Protein AF-0000000087532439 (afdb_homodimer)

Solvent-accessible surface area (backbone atoms only — not comparable to full-atom values): 29862 Å² total; per-residue (Å²): 130,84,76,69,74,79,72,76,81,59,60,59,64,48,52,44,52,40,49,50,72,71,39,23,33,38,29,23,36,77,86,35,31,29,69,43,55,29,62,53,32,22,51,73,34,64,43,52,42,80,73,46,54,66,38,49,54,57,74,34,36,48,70,70,52,57,70,33,70,66,43,53,51,50,53,51,39,32,58,71,54,40,64,46,75,50,78,44,70,35,36,28,73,84,66,45,80,39,34,30,46,35,37,38,36,39,26,57,47,97,83,70,43,54,62,28,34,41,34,41,43,43,85,40,36,67,58,52,50,50,37,45,50,49,20,50,51,41,34,51,49,18,53,50,38,38,51,36,23,52,51,31,41,54,34,46,50,52,39,50,54,42,48,52,51,36,45,52,41,45,53,52,39,50,54,50,50,53,52,42,49,52,38,42,51,50,40,52,55,44,46,52,51,42,40,51,42,23,52,51,39,27,51,51,17,50,51,40,31,53,54,14,58,73,51,48,85,84,13,52,74,45,31,53,52,19,50,50,41,27,51,44,20,52,50,40,41,54,46,41,53,52,39,52,54,40,40,53,48,44,51,54,50,52,52,51,40,50,52,42,45,52,50,36,43,52,42,48,55,52,35,50,53,37,48,54,52,34,44,51,32,31,52,51,40,38,52,50,20,54,51,35,41,54,50,20,56,49,44,64,60,66,115,131,85,76,70,75,80,73,76,82,59,60,59,64,48,53,43,52,41,48,49,73,72,41,22,32,38,29,24,36,77,86,34,31,28,68,42,55,29,62,52,31,22,50,76,35,64,43,53,43,79,75,46,54,66,38,48,53,57,73,34,35,49,70,69,51,57,70,32,71,66,42,54,51,49,53,50,39,34,58,72,56,42,63,46,73,49,79,44,68,35,37,29,73,87,66,45,81,40,36,29,45,34,39,38,36,40,28,58,46,95,86,69,43,55,61,29,32,41,34,41,44,42,84,39,37,66,57,51,50,52,36,47,49,49,21,50,49,42,34,50,49,18,52,50,39,37,51,35,24,52,52,32,42,53,36,48,51,53,37,52,54,42,47,52,52,37,46,50,42,43,52,51,38,49,54,50,50,53,51,43,49,51,39,42,50,51,40,53,55,44,47,51,51,41,40,51,43,24,50,52,39,27,52,51,17,51,52,41,30,51,54,14,58,74,49,47,83,83,12,49,74,47,30,54,52,18,51,51,41,27,52,44,21,52,51,40,40,55,47,43,52,51,40,52,53,40,41,52,48,42,51,53,50,51,53,52,40,49,53,40,45,51,52,36,44,52,41,48,55,53,35,51,54,39,45,53,52,33,45,50,33,30,50,51,40,36,52,49,19,53,52,35,42,55,50,20,56,50,45,64,60,66,116

InterPro domains:
  IPR000014 PAS domain [TIGR00229] (18-129)
  IPR000014 PAS domain [cd00130] (32-124)
  IPR000700 PAS-associated, C-terminal [PS50113] (82-136)
  IPR004089 Methyl-accepting chemotaxis protein (MCP) signalling domain [PF00015] (156-296)
  IPR004089 Methyl-accepting chemotaxis protein (MCP) signalling domain [PS50111] (109-303)
  IPR004089 Methyl-accepting chemotaxis protein (MCP) signalling domain [SM00283] (102-303)
  IPR013656 PAS fold 4 [PF08448] (27-128)
  IPR035965 PAS domain superfamily [SSF55785] (23-127)

Radius of gyration: 52.44 Å; Cα contacts (8 Å, |Δi|>4): 930; chains: 2; bounding box: 52×161×95 Å

Secondary structure (DSSP, 8-state):
--------SS-HHHHHHHHHHHSEEEEE-TTSBEEEE-HHHHHHHT--HHHHTT-BGGGGS-HHHHTSHHHHHHHHHHHTT--EEEEEEEE-TT--EEEEEEEEEEEE-TTS-EEEEEEEEEE-HHHHHHHHHHHHHHHHHHHHHHHHHHHHHHHHHHHHHHHHHHHHHHHHHHHHHHHHHHHHHHHHHHHHHHHHHHHHHHHHHHHHHHHHHHTGGGGHHHHHHHHHHHHHHHHHHHHHHHHHHHHHHHHHHHHHHHHHHHHHHHHHHHHHHHHHHHHHHHHHHHHHHHHHHHHHHHHHHH-/--------SS-HHHHHHHHHHHSEEEEE-TTSBEEEE-HHHHHHHT--HHHHTT-BGGGGS-HHHHTSHHHHHHHHHHHTT--EEEEEEEE-TT--EEEEEEEEEEEE-TTS-EEEEEEEEEE-HHHHHHHHHHHHHHHHHHHHHHHHHHHHHHHHHHHHHHHHHHHHHHHHHHHHHHHHHHHHHHHHHHHHHHHHHHHHHHHHHHHHHHHHHHTGGGGHHHHHHHHHHHHHHHHHHHHHHHHHHHHHHHHHHHHHHHHHHHHHHHHHHHHHHHHHHHHHHHHHHHHHHHHHHHHHHHHHHH-

Organism: NCBI:txid342944

pLDDT: mean 91.06, std 9.0, range [31.67, 97.94]

Nearest PDB structures (foldseek):
  8c5v-assembly1_I  TM=9.038E-01  e=6.121E-06  Escherichia coli
  9bkv-assembly1_B  TM=6.893E-01  e=5.856E-07  Escherichia coli
  7a0g-assembly1_FFF  TM=3.862E-01  e=3.261E-03  Serratia marcescens
  5ew5-assembly4_D  TM=3.280E-01  e=3.458E-03  Escherichia coli
  8i4v-assembly1_A  TM=3.393E-01  e=1.662E-01  Saccharomyces cerevisiae S288C

Foldseek 3Di:
DPPDPPDDPDDPVVVVVVCLVPFFKWKFFLQQFTQFGGPVVCVVLPHDRVVRHGDGNLQFADPDCSPDPVVVVVSVCVQVFDKDWDWDWTAHPVRDIWIKGKIWGFDADPVRGGGMIMMTIDTCRVVLVVLLVVLVVLLVVLVVLLVVLVVLLVVLVVLLVVLVVLLVVLVVVLVVLVVQLVVLVVLLVVLVVQLVVLVVQLVVLVVQLVVLVVVPPVSPVSNVVSVVSNVVSVVSNVVSVVVNVVSVVSNVVSVVVSVVSVVVSVVSVVVNVVSVVSNVVSVVSNVVSVVSNVVSVVSNVPD/DPPDDPDDPDDPVVVVVVCLVPFFKWKFFLQQFTQFGGPVVCVVLPHDRVVRHGDGNCQFDDPVCSPDPVVVVVSVCVQVFDKDWDWDWTAHPVRDIWIKGKIWGFDADPVRGGGMIMMTIDTCRVVLVVLLVVLVVLLVVLVVLLVVLVVLLVVLVVLLVVLVVLLVVLVVVLVVLVVLLVVLVVLLVVLVVQLVVLVVQLVVLVVQLVVLVVVPPVSPVSNVVSVVSNVVSVVSNVVSVVVNVVSVVSNVVSVVVSVVSVVVSVVSVVVNVVSVVSNVVSVVSNVVSVVSNVVSVVSNVPD

Structure (mmCIF, N/CA/C/O backbone):
data_AF-0000000087532439-model_v1
#
loop_
_entity.id
_entity.type
_entity.pdbx_description
1 polymer 'Methyl-accepting chemotaxis sensory transducer with Pas/Pac sensor'
#
loop_
_atom_site.group_PDB
_atom_site.id
_atom_site.type_symbol
_atom_site.label_atom_id
_atom_site.label_alt_id
_atom_site.label_comp_id
_atom_site.label_asym_id
_atom_site.label_entity_id
_atom_site.label_seq_id
_atom_site.pdbx_PDB_ins_code
_atom_site.Cartn_x
_atom_site.Cartn_y
_atom_site.Cartn_z
_atom_site.occupancy
_atom_site.B_iso_or_equiv
_atom_site.auth_seq_id
_atom_site.auth_comp_id
_atom_site.auth_asym_id
_atom_site.auth_atom_id
_atom_site.pdbx_PDB_model_num
ATOM 1 N N . MET A 1 1 ? -15.031 59.031 1.503 1 32.97 1 MET A N 1
ATOM 2 C CA . MET A 1 1 ? -15.609 59.438 2.787 1 32.97 1 MET A CA 1
ATOM 3 C C . MET A 1 1 ? -14.602 59.25 3.914 1 32.97 1 MET A C 1
ATOM 5 O O . MET A 1 1 ? -13.82 58.281 3.91 1 32.97 1 MET A O 1
ATOM 9 N N . GLN A 1 2 ? -14.188 60.219 4.562 1 31.67 2 GLN A N 1
ATOM 10 C CA . GLN A 1 2 ? -13.125 60.375 5.547 1 31.67 2 GLN A CA 1
ATOM 11 C C . GLN A 1 2 ? -13.375 59.531 6.777 1 31.67 2 GLN A C 1
ATOM 13 O O . GLN A 1 2 ? -14.375 59.688 7.477 1 31.67 2 GLN A O 1
ATOM 18 N N . TYR A 1 3 ? -13.086 58.25 6.645 1 35.94 3 TYR A N 1
ATOM 19 C CA . TYR A 1 3 ? -13.227 57.219 7.652 1 35.94 3 TYR A CA 1
ATOM 20 C C . TYR A 1 3 ? -12.727 57.688 9.008 1 35.94 3 TYR A C 1
ATOM 22 O O . TYR A 1 3 ? -11.562 58.062 9.141 1 35.94 3 TYR A O 1
ATOM 30 N N . THR A 1 4 ? -13.547 58.312 9.711 1 39.03 4 THR A N 1
ATOM 31 C CA . THR A 1 4 ? -13.156 58.781 11.039 1 39.03 4 THR A CA 1
ATOM 32 C C . THR A 1 4 ? -12.789 57.594 11.93 1 39.03 4 THR A C 1
ATOM 34 O O . THR A 1 4 ? -13.617 56.688 12.148 1 39.03 4 THR A O 1
ATOM 37 N N . PRO A 1 5 ? -11.547 57.312 12.172 1 50.44 5 PRO A N 1
ATOM 38 C CA . PRO A 1 5 ? -11.086 56.25 13.062 1 50.44 5 PRO A CA 1
ATOM 39 C C . PRO A 1 5 ? -11.859 56.188 14.375 1 50.44 5 PRO A C 1
ATOM 41 O O . PRO A 1 5 ? -12.18 57.25 14.945 1 50.44 5 PRO A O 1
ATOM 44 N N . GLN A 1 6 ? -12.758 55.281 14.547 1 57.22 6 GLN A N 1
ATOM 45 C CA . GLN A 1 6 ? -13.523 55.156 15.781 1 57.22 6 GLN A CA 1
ATOM 46 C C . GLN A 1 6 ? -12.625 55.312 17.016 1 57.22 6 GLN A C 1
ATOM 48 O O . GLN A 1 6 ? -11.5 54.812 17.031 1 57.22 6 GLN A O 1
ATOM 53 N N . VAL A 1 7 ? -12.852 56.344 17.781 1 63.94 7 VAL A N 1
ATOM 54 C CA . VAL A 1 7 ? -12.117 56.75 18.984 1 63.94 7 VAL A CA 1
ATOM 55 C C . VAL A 1 7 ? -12.289 55.688 20.062 1 63.94 7 VAL A C 1
ATOM 57 O O . VAL A 1 7 ? -13.383 55.156 20.266 1 63.94 7 VAL A O 1
ATOM 60 N N . GLN A 1 8 ? -11.18 55.125 20.578 1 67.25 8 GLN A N 1
ATOM 61 C CA . GLN A 1 8 ? -11.156 54.219 21.734 1 67.25 8 GLN A CA 1
ATOM 62 C C . GLN A 1 8 ? -12.07 54.719 22.844 1 67.25 8 GLN A C 1
ATOM 64 O O . GLN A 1 8 ? -12.023 55.875 23.219 1 67.25 8 GLN A O 1
ATOM 69 N N . ILE A 1 9 ? -13.094 53.875 23.188 1 69.94 9 ILE A N 1
ATOM 70 C CA . ILE A 1 9 ? -14.047 54.219 24.234 1 69.94 9 ILE A CA 1
ATOM 71 C C . ILE A 1 9 ? -13.383 54.062 25.609 1 69.94 9 ILE A C 1
ATOM 73 O O . ILE A 1 9 ? -13.562 54.938 26.484 1 69.94 9 ILE A O 1
ATOM 77 N N . LEU A 1 10 ? -12.508 53.094 25.719 1 79.31 10 LEU A N 1
ATOM 78 C CA . LEU A 1 10 ? -11.812 52.844 26.969 1 79.31 10 LEU A CA 1
ATOM 79 C C . LEU A 1 10 ? -10.547 53.688 27.062 1 79.31 10 LEU A C 1
ATOM 81 O O . LEU A 1 10 ? -10.039 54.188 26.047 1 79.31 10 LEU A O 1
ATOM 85 N N . GLU A 1 11 ? -10.133 53.844 28.312 1 81.75 11 GLU A N 1
ATOM 86 C CA . GLU A 1 11 ? -8.844 54.5 28.5 1 81.75 11 GLU A CA 1
ATOM 87 C C . GLU A 1 11 ? -7.723 53.75 27.797 1 81.75 11 GLU A C 1
ATOM 89 O O . GLU A 1 11 ? -7.555 52.531 28 1 81.75 11 GLU A O 1
ATOM 94 N N . ASP A 1 12 ? -7.004 54.438 26.953 1 81.81 12 ASP A N 1
ATOM 95 C CA . ASP A 1 12 ? -5.949 53.844 26.141 1 81.81 12 ASP A CA 1
ATOM 96 C C . ASP A 1 12 ? -4.98 53.031 27 1 81.81 12 ASP A C 1
ATOM 98 O O . ASP A 1 12 ? -4.574 51.938 26.625 1 81.81 12 ASP A O 1
ATOM 102 N N . GLN A 1 13 ? -4.719 53.594 28.156 1 81.25 13 GLN A N 1
ATOM 103 C CA . GLN A 1 13 ? -3.748 52.938 29.031 1 81.25 13 GLN A CA 1
ATOM 104 C C . GLN A 1 13 ? -4.27 51.594 29.531 1 81.25 13 GLN A C 1
ATOM 106 O O . GLN A 1 13 ? -3.514 50.625 29.641 1 81.25 13 GLN A O 1
ATOM 111 N N . ALA A 1 14 ? -5.531 51.531 29.828 1 82.12 14 ALA A N 1
ATOM 112 C CA . ALA A 1 14 ? -6.121 50.312 30.328 1 82.12 14 ALA A CA 1
ATOM 113 C C . ALA A 1 14 ? -6.125 49.219 29.25 1 82.12 14 ALA A C 1
ATOM 115 O O . ALA A 1 14 ? -5.801 48.062 29.531 1 82.12 14 ALA A O 1
ATOM 116 N N . VAL A 1 15 ? -6.395 49.594 28.062 1 84.62 15 VAL A N 1
ATOM 117 C CA . VAL A 1 15 ? -6.43 48.656 26.953 1 84.62 15 VAL A CA 1
ATOM 118 C C . VAL A 1 15 ? -5.016 48.156 26.641 1 84.62 15 VAL A C 1
ATOM 120 O O . VAL A 1 15 ? -4.793 46.938 26.5 1 84.62 15 VAL A O 1
ATOM 123 N N . LEU A 1 16 ? -4.16 49.031 26.547 1 85.38 16 LEU A N 1
ATOM 124 C CA . LEU A 1 16 ? -2.779 48.688 26.234 1 85.38 16 LEU A CA 1
ATOM 125 C C . LEU A 1 16 ? -2.203 47.75 27.281 1 85.38 16 LEU A C 1
ATOM 127 O O . LEU A 1 16 ? -1.542 46.75 26.953 1 85.38 16 LEU A O 1
ATOM 131 N N . ARG A 1 17 ? -2.473 48.031 28.562 1 84.12 17 ARG A N 1
ATOM 132 C CA . ARG A 1 17 ? -1.992 47.188 29.641 1 84.12 17 ARG A CA 1
ATOM 133 C C . ARG A 1 17 ? -2.531 45.75 29.5 1 84.12 17 ARG A C 1
ATOM 135 O O . ARG A 1 17 ? -1.811 44.781 29.75 1 84.12 17 ARG A O 1
ATOM 142 N N . THR A 1 18 ? -3.705 45.719 29.125 1 84 18 THR A N 1
ATOM 143 C CA . THR A 1 18 ? -4.336 44.406 28.922 1 84 18 THR A CA 1
ATOM 144 C C . THR A 1 18 ? -3.645 43.656 27.797 1 84 18 THR A C 1
ATOM 146 O O . THR A 1 18 ? -3.32 42.469 27.953 1 84 18 THR A O 1
ATOM 149 N N . LEU A 1 19 ? -3.41 44.281 26.734 1 83.88 19 LEU A N 1
ATOM 150 C CA . LEU A 1 19 ? -2.725 43.656 25.594 1 83.88 19 LEU A CA 1
ATOM 151 C C . LEU A 1 19 ? -1.315 43.25 25.984 1 83.88 19 LEU A C 1
ATOM 153 O O . LEU A 1 19 ? -0.879 42.125 25.641 1 83.88 19 LEU A O 1
ATOM 157 N N . GLU A 1 20 ? -0.678 44.094 26.75 1 84.5 20 GLU A N 1
ATOM 158 C CA . GLU A 1 20 ? 0.691 43.812 27.172 1 84.5 20 GLU A CA 1
ATOM 159 C C . GLU A 1 20 ? 0.751 42.625 28.109 1 84.5 20 GLU A C 1
ATOM 161 O O . GLU A 1 20 ? 1.766 41.906 28.156 1 84.5 20 GLU A O 1
ATOM 166 N N . HIS A 1 21 ? -0.285 42.344 28.797 1 81.06 21 HIS A N 1
ATOM 167 C CA . HIS A 1 21 ? -0.329 41.25 29.734 1 81.06 21 HIS A CA 1
ATOM 168 C C . HIS A 1 21 ? -0.589 39.906 29 1 81.06 21 HIS A C 1
ATOM 170 O O . HIS A 1 21 ? -0.178 38.844 29.469 1 81.06 21 HIS A O 1
ATOM 176 N N . SER A 1 22 ? -1.178 40.062 27.875 1 81.06 22 SER A N 1
ATOM 177 C CA . SER A 1 22 ? -1.66 38.844 27.266 1 81.06 22 SER A CA 1
ATOM 178 C C . SER A 1 22 ? -0.808 38.438 26.062 1 81.06 22 SER A C 1
ATOM 180 O O . SER A 1 22 ? -0.668 37.25 25.75 1 81.06 22 SER A O 1
ATOM 182 N N . LEU A 1 23 ? -0.275 39.438 25.391 1 84 23 LEU A N 1
ATOM 183 C CA . LEU A 1 23 ? 0.486 39.188 24.172 1 84 23 LEU A CA 1
ATOM 184 C C . LEU A 1 23 ? 1.984 39.219 24.438 1 84 23 LEU A C 1
ATOM 186 O O . LEU A 1 23 ? 2.434 39.844 25.391 1 84 23 LEU A O 1
ATOM 190 N N . ALA A 1 24 ? 2.713 38.469 23.719 1 90.94 24 ALA A N 1
ATOM 191 C CA . ALA A 1 24 ? 4.164 38.625 23.734 1 90.94 24 ALA A CA 1
ATOM 192 C C . ALA A 1 24 ? 4.598 39.812 22.875 1 90.94 24 ALA A C 1
ATOM 194 O O . ALA A 1 24 ? 4.449 39.781 21.641 1 90.94 24 ALA A O 1
ATOM 195 N N . MET A 1 25 ? 5.121 40.781 23.531 1 93.75 25 MET A N 1
ATOM 196 C CA . MET A 1 25 ? 5.418 42.031 22.828 1 93.75 25 MET A CA 1
ATOM 197 C C . MET A 1 25 ? 6.824 42.531 23.141 1 93.75 25 MET A C 1
ATOM 199 O O . MET A 1 25 ? 7.285 42.375 24.281 1 93.75 25 MET A O 1
ATOM 203 N N . VAL A 1 26 ? 7.465 43.125 22.203 1 95.62 26 VAL A N 1
ATOM 204 C CA . VAL A 1 26 ? 8.758 43.781 22.359 1 95.62 26 VAL A CA 1
ATOM 205 C C . VAL A 1 26 ? 8.82 45.031 21.469 1 95.62 26 VAL A C 1
ATOM 207 O O . VAL A 1 26 ? 8.203 45.062 20.406 1 95.62 26 VAL A O 1
ATOM 210 N N . GLU A 1 27 ? 9.438 46.062 21.953 1 96 27 GLU A N 1
ATOM 211 C CA . GLU A 1 27 ? 9.594 47.312 21.188 1 96 27 GLU A CA 1
ATOM 212 C C . GLU A 1 27 ? 11.062 47.594 20.906 1 96 27 GLU A C 1
ATOM 214 O O . GLU A 1 27 ? 11.914 47.469 21.797 1 96 27 GLU A O 1
ATOM 219 N N . PHE A 1 28 ? 11.328 47.938 19.688 1 96.56 28 PHE A N 1
ATOM 220 C CA . PHE A 1 28 ? 12.672 48.312 19.25 1 96.56 28 PHE A CA 1
ATOM 221 C C . PHE A 1 28 ? 12.727 49.781 18.828 1 96.56 28 PHE A C 1
ATOM 223 O O . PHE A 1 28 ? 11.758 50.312 18.297 1 96.56 28 PHE A O 1
ATOM 230 N N . ASN A 1 29 ? 13.914 50.344 19.078 1 95.56 29 ASN A N 1
ATOM 231 C CA . ASN A 1 29 ? 14.133 51.625 18.375 1 95.56 29 ASN A CA 1
ATOM 232 C C . ASN A 1 29 ? 14.508 51.375 16.922 1 95.56 29 ASN A C 1
ATOM 234 O O . ASN A 1 29 ? 14.656 50.25 16.484 1 95.56 29 ASN A O 1
ATOM 238 N N . PRO A 1 30 ? 14.562 52.469 16.125 1 94.94 30 PRO A N 1
ATOM 239 C CA . PRO A 1 30 ? 14.781 52.281 14.688 1 94.94 30 PRO A CA 1
ATOM 240 C C . PRO A 1 30 ? 16.125 51.625 14.375 1 94.94 30 PRO A C 1
ATOM 242 O O . PRO A 1 30 ? 16.344 51.156 13.258 1 94.94 30 PRO A O 1
ATOM 245 N N . LEU A 1 31 ? 17.031 51.562 15.297 1 94.5 31 LEU A N 1
ATOM 246 C CA . LEU A 1 31 ? 18.328 50.969 15.094 1 94.5 31 LEU A CA 1
ATOM 247 C C . LEU A 1 31 ? 18.312 49.5 15.508 1 94.5 31 LEU A C 1
ATOM 249 O O . LEU A 1 31 ? 19.312 48.781 15.352 1 94.5 31 LEU A O 1
ATOM 253 N N . GLY A 1 32 ? 17.25 49 16.031 1 96.06 32 GLY A N 1
ATOM 254 C CA . GLY A 1 32 ? 17.094 47.594 16.344 1 96.06 32 GLY A CA 1
ATOM 255 C C . GLY A 1 32 ? 17.422 47.25 17.781 1 96.06 32 GLY A C 1
ATOM 256 O O . GLY A 1 32 ? 17.609 46.094 18.125 1 96.06 32 GLY A O 1
ATOM 257 N N . GLU A 1 33 ? 17.5 48.281 18.594 1 97 33 GLU A N 1
ATOM 258 C CA . GLU A 1 33 ? 17.781 48.094 20.016 1 97 33 GLU A CA 1
ATOM 259 C C . GLU A 1 33 ? 16.484 47.938 20.812 1 97 33 GLU A C 1
ATOM 261 O O . GLU A 1 33 ? 15.523 48.688 20.609 1 97 33 GLU A O 1
ATOM 266 N N . VAL A 1 34 ? 16.484 47 21.75 1 97.44 34 VAL A N 1
ATOM 267 C CA . VAL A 1 34 ? 15.297 46.781 22.578 1 97.44 34 VAL A CA 1
ATOM 268 C C . VAL A 1 34 ? 15.109 47.938 23.547 1 97.44 34 VAL A C 1
ATOM 270 O O . VAL A 1 34 ? 15.984 48.219 24.359 1 97.44 34 VAL A O 1
ATOM 273 N N . ILE A 1 35 ? 13.891 48.531 23.438 1 96.38 35 ILE A N 1
ATOM 274 C CA . ILE A 1 35 ? 13.625 49.688 24.328 1 96.38 35 ILE A CA 1
ATOM 275 C C . ILE A 1 35 ? 12.555 49.312 25.344 1 96.38 35 ILE A C 1
ATOM 277 O O . ILE A 1 35 ? 12.406 49.969 26.375 1 96.38 35 ILE A O 1
ATOM 281 N N . TRP A 1 36 ? 11.781 48.281 25.062 1 94.94 36 TRP A N 1
ATOM 282 C CA . TRP A 1 36 ? 10.75 47.75 25.953 1 94.94 36 TRP A CA 1
ATOM 283 C C . TRP A 1 36 ? 10.406 46.312 25.594 1 94.94 36 TRP A C 1
ATOM 285 O O . TRP A 1 36 ? 10.453 45.938 24.438 1 94.94 36 TRP A O 1
ATOM 295 N N . VAL A 1 37 ? 10.141 45.562 26.625 1 95.31 37 VAL A N 1
ATOM 296 C CA . VAL A 1 37 ? 9.742 44.156 26.422 1 95.31 37 VAL A CA 1
ATOM 297 C C . VAL A 1 37 ? 8.859 43.719 27.594 1 95.31 37 VAL A C 1
ATOM 299 O O . VAL A 1 37 ? 9.086 44.094 28.734 1 95.31 37 VAL A O 1
ATOM 302 N N . ASN A 1 38 ? 7.824 43 27.25 1 92.88 38 ASN A N 1
ATOM 303 C CA . ASN A 1 38 ? 6.996 42.531 28.344 1 92.88 38 ASN A CA 1
ATOM 304 C C . ASN A 1 38 ? 7.43 41.125 28.797 1 92.88 38 ASN A C 1
ATOM 306 O O . ASN A 1 38 ? 8.312 40.531 28.188 1 92.88 38 ASN A O 1
ATOM 310 N N . GLU A 1 39 ? 6.84 40.594 29.859 1 93.06 39 GLU A N 1
ATOM 311 C CA . GLU A 1 39 ? 7.215 39.312 30.484 1 93.06 39 GLU A CA 1
ATOM 312 C C . GLU A 1 39 ? 6.969 38.156 29.531 1 93.06 39 GLU A C 1
ATOM 314 O O . GLU A 1 39 ? 7.793 37.25 29.438 1 93.06 39 GLU A O 1
ATOM 319 N N . ASN A 1 40 ? 5.914 38.219 28.797 1 92.38 40 ASN A N 1
ATOM 320 C CA . ASN A 1 40 ? 5.547 37.125 27.906 1 92.38 40 ASN A CA 1
ATOM 321 C C . ASN A 1 40 ? 6.617 36.875 26.859 1 92.38 40 ASN A C 1
ATOM 323 O O . ASN A 1 40 ? 7.02 35.719 26.625 1 92.38 40 ASN A O 1
ATOM 327 N N . PHE A 1 41 ? 7.016 37.938 26.266 1 95.12 41 PHE A N 1
ATOM 328 C CA . PHE A 1 41 ? 8.031 37.781 25.234 1 95.12 41 PHE A CA 1
ATOM 329 C C . PHE A 1 41 ? 9.367 37.375 25.844 1 95.12 41 PHE A C 1
ATOM 331 O O . PHE A 1 41 ? 10.039 36.469 25.328 1 95.12 41 PHE A O 1
ATOM 338 N N . ALA A 1 42 ? 9.766 38.094 26.891 1 95.62 42 ALA A N 1
ATOM 339 C CA . ALA A 1 42 ? 11.031 37.781 27.562 1 95.62 42 ALA A CA 1
ATOM 340 C C . ALA A 1 42 ? 11.086 36.312 27.969 1 95.62 42 ALA A C 1
ATOM 342 O O . ALA A 1 42 ? 12.078 35.625 27.719 1 95.62 42 ALA A O 1
ATOM 343 N N . PHE A 1 43 ? 10.008 35.844 28.5 1 93.25 43 PHE A N 1
ATOM 344 C CA . PHE A 1 43 ? 9.961 34.469 28.953 1 93.25 43 PHE A CA 1
ATOM 345 C C . PHE A 1 43 ? 10.031 33.5 27.781 1 93.25 43 PHE A C 1
ATOM 347 O O . PHE A 1 43 ? 10.727 32.469 27.828 1 93.25 43 PHE A O 1
ATOM 354 N N . ALA A 1 44 ? 9.359 33.812 26.734 1 93.38 44 ALA A N 1
ATOM 355 C CA . ALA A 1 44 ? 9.414 33 25.531 1 93.38 44 ALA A CA 1
ATOM 356 C C . ALA A 1 44 ? 10.836 32.875 25 1 93.38 44 ALA A C 1
ATOM 358 O O . ALA A 1 44 ? 11.234 31.844 24.469 1 93.38 44 ALA A O 1
ATOM 359 N N . MET A 1 45 ? 11.586 33.938 25.188 1 95.62 45 MET A N 1
ATOM 360 C CA . MET A 1 45 ? 12.953 34 24.672 1 95.62 45 MET A CA 1
ATOM 361 C C . MET A 1 45 ? 13.945 33.5 25.719 1 95.62 45 MET A C 1
ATOM 363 O O . MET A 1 45 ? 15.141 33.406 25.453 1 95.62 45 MET A O 1
ATOM 367 N N . GLY A 1 46 ? 13.469 33.281 26.953 1 94.94 46 GLY A N 1
ATOM 368 C CA . GLY A 1 46 ? 14.297 32.75 28.016 1 94.94 46 GLY A CA 1
ATOM 369 C C . GLY A 1 46 ? 15.039 33.812 28.797 1 94.94 46 GLY A C 1
ATOM 370 O O . GLY A 1 46 ? 16.047 33.531 29.453 1 94.94 46 GLY A O 1
ATOM 371 N N . TYR A 1 47 ? 14.586 35 28.672 1 95.38 47 TYR A N 1
ATOM 372 C CA . TYR A 1 47 ? 15.234 36.125 29.359 1 95.38 47 TYR A CA 1
ATOM 373 C C . TYR A 1 47 ? 14.359 36.656 30.484 1 95.38 47 TYR A C 1
ATOM 375 O O . TYR A 1 47 ? 13.172 36.344 30.578 1 95.38 47 TYR A O 1
ATOM 383 N N . HIS A 1 48 ? 14.984 37.406 31.344 1 94.31 48 HIS A N 1
ATOM 384 C CA . HIS A 1 48 ? 14.25 38.375 32.156 1 94.31 48 HIS A CA 1
ATOM 385 C C . HIS A 1 48 ? 14.102 39.688 31.438 1 94.31 48 HIS A C 1
ATOM 387 O O . HIS A 1 48 ? 15.016 40.125 30.734 1 94.31 48 HIS A O 1
ATOM 393 N N . PRO A 1 49 ? 12.945 40.312 31.578 1 94.25 49 PRO A N 1
ATOM 394 C CA . PRO A 1 49 ? 12.727 41.562 30.859 1 94.25 49 PRO A CA 1
ATOM 395 C C . PRO A 1 49 ? 13.875 42.531 31.047 1 94.25 49 PRO A C 1
ATOM 397 O O . PRO A 1 49 ? 14.328 43.156 30.078 1 94.25 49 PRO A O 1
ATOM 400 N N . SER A 1 50 ? 14.453 42.656 32.219 1 93.75 50 SER A N 1
ATOM 401 C CA . SER A 1 50 ? 15.5 43.625 32.531 1 93.75 50 SER A CA 1
ATOM 402 C C . SER A 1 50 ? 16.781 43.312 31.75 1 93.75 50 SER A C 1
ATOM 404 O O . SER A 1 50 ? 17.531 44.188 31.391 1 93.75 50 SER A O 1
ATOM 406 N N . ASP A 1 51 ? 16.984 42 31.422 1 94.75 51 ASP A N 1
ATOM 407 C CA . ASP A 1 51 ? 18.188 41.594 30.719 1 94.75 51 ASP A CA 1
ATOM 408 C C . ASP A 1 51 ? 18.109 41.906 29.234 1 94.75 51 ASP A C 1
ATOM 410 O O . ASP A 1 51 ? 19.141 41.938 28.547 1 94.75 51 ASP A O 1
ATOM 414 N N . MET A 1 52 ? 16.938 42.125 28.766 1 95.94 52 MET A N 1
ATOM 415 C CA . MET A 1 52 ? 16.766 42.25 27.312 1 95.94 52 MET A CA 1
ATOM 416 C C . MET A 1 52 ? 16.875 43.719 26.875 1 95.94 52 MET A C 1
ATOM 418 O O . MET A 1 52 ? 17.094 44 25.703 1 95.94 52 MET A O 1
ATOM 422 N N . ILE A 1 53 ? 16.641 44.625 27.859 1 95.69 53 ILE A N 1
ATOM 423 C CA . ILE A 1 53 ? 16.688 46.062 27.531 1 95.69 53 ILE A CA 1
ATOM 424 C C . ILE A 1 53 ? 18.078 46.438 27.031 1 95.69 53 ILE A C 1
ATOM 426 O O . ILE A 1 53 ? 19.078 46.125 27.688 1 95.69 53 ILE A O 1
ATOM 430 N N . GLY A 1 54 ? 18.172 47 25.859 1 95.56 54 GLY A N 1
ATOM 431 C CA . GLY A 1 54 ? 19.453 47.438 25.297 1 95.56 54 GLY A CA 1
ATOM 432 C C . GLY A 1 54 ? 20.047 46.438 24.344 1 95.56 54 GLY A C 1
ATOM 433 O O . GLY A 1 54 ? 20.984 46.75 23.609 1 95.56 54 GLY A O 1
ATOM 434 N N . MET A 1 55 ? 19.562 45.281 24.312 1 96.81 55 MET A N 1
ATOM 435 C CA . MET A 1 55 ? 20.047 44.281 23.391 1 96.81 55 MET A CA 1
ATOM 436 C C . MET A 1 55 ? 19.703 44.625 21.953 1 96.81 55 MET A C 1
ATOM 438 O O . MET A 1 55 ? 18.719 45.312 21.703 1 96.81 55 MET A O 1
ATOM 442 N N . GLN A 1 56 ? 20.516 44.094 21.062 1 97.19 56 GLN A N 1
ATOM 443 C CA . GLN A 1 56 ? 20.281 44.281 19.641 1 97.19 56 GLN A CA 1
ATOM 444 C C . GLN A 1 56 ? 19.453 43.156 19.047 1 97.19 56 GLN A C 1
ATOM 446 O O . GLN A 1 56 ? 19.672 42 19.391 1 97.19 56 GLN A O 1
ATOM 451 N N . HIS A 1 57 ? 18.547 43.531 18.141 1 97.94 57 HIS A N 1
ATOM 452 C CA . HIS A 1 57 ? 17.688 42.562 17.484 1 97.94 57 HIS A CA 1
ATOM 453 C C . HIS A 1 57 ? 18.5 41.406 16.875 1 97.94 57 HIS A C 1
ATOM 455 O O . HIS A 1 57 ? 18.094 40.25 16.906 1 97.94 57 HIS A O 1
ATOM 461 N N . ARG A 1 58 ? 19.578 41.781 16.328 1 96.88 58 ARG A N 1
ATOM 462 C CA . ARG A 1 58 ? 20.422 40.781 15.633 1 96.88 58 ARG A CA 1
ATOM 463 C C . ARG A 1 58 ? 20.859 39.688 16.594 1 96.88 58 ARG A C 1
ATOM 465 O O . ARG A 1 58 ? 21.188 38.594 16.156 1 96.88 58 ARG A O 1
ATOM 472 N N . GLN A 1 59 ? 20.875 39.938 17.891 1 96.56 59 GLN A N 1
ATOM 473 C CA . GLN A 1 59 ? 21.281 38.938 18.891 1 96.56 59 GLN A CA 1
ATOM 474 C C . GLN A 1 59 ? 20.266 37.812 19 1 96.56 59 GLN A C 1
ATOM 476 O O . GLN A 1 59 ? 20.562 36.75 19.547 1 96.56 59 GLN A O 1
ATOM 481 N N . PHE A 1 60 ? 19.047 38.094 18.516 1 97.44 60 PHE A N 1
ATOM 482 C CA . PHE A 1 60 ? 18 37.094 18.562 1 97.44 60 PHE A CA 1
ATOM 483 C C . PHE A 1 60 ? 17.922 36.312 17.25 1 97.44 60 PHE A C 1
ATOM 485 O O . PHE A 1 60 ? 17 35.531 17.047 1 97.44 60 PHE A O 1
ATOM 492 N N . CYS A 1 61 ? 18.766 36.656 16.328 1 97.19 61 CYS A N 1
ATOM 493 C CA . CYS A 1 61 ? 18.734 36.031 15.008 1 97.19 61 CYS A CA 1
ATOM 494 C C . CYS A 1 61 ? 19.891 35.062 14.836 1 97.19 61 CYS A C 1
ATOM 496 O O . CYS A 1 61 ? 20.859 35.094 15.602 1 97.19 61 CYS A O 1
ATOM 498 N N . THR A 1 62 ? 19.734 34.188 13.906 1 95.44 62 THR A N 1
ATOM 499 C CA . THR A 1 62 ? 20.875 33.406 13.492 1 95.44 62 THR A CA 1
ATOM 500 C C . THR A 1 62 ? 21.953 34.281 12.859 1 95.44 62 THR A C 1
ATOM 502 O O . THR A 1 62 ? 21.641 35.312 12.266 1 95.44 62 THR A O 1
ATOM 505 N N . VAL A 1 63 ? 23.156 33.781 12.922 1 95 63 VAL A N 1
ATOM 506 C CA . VAL A 1 63 ? 24.281 34.531 12.352 1 95 63 VAL A CA 1
ATOM 507 C C . VAL A 1 63 ? 24.078 34.719 10.844 1 95 63 VAL A C 1
ATOM 509 O O . VAL A 1 63 ? 24.328 35.781 10.297 1 95 63 VAL A O 1
ATOM 512 N N . GLU A 1 64 ? 23.625 33.688 10.227 1 95.19 64 GLU A N 1
ATOM 513 C CA . GLU A 1 64 ? 23.406 33.688 8.781 1 95.19 64 GLU A CA 1
ATOM 514 C C . GLU A 1 64 ? 22.406 34.75 8.375 1 95.19 64 GLU A C 1
ATOM 516 O O . GLU A 1 64 ? 22.625 35.5 7.414 1 95.19 64 GLU A O 1
ATOM 521 N N . PHE A 1 65 ? 21.344 34.812 9.055 1 95.19 65 PHE A N 1
ATOM 522 C CA . PHE A 1 65 ? 20.312 35.812 8.727 1 95.19 65 PHE A CA 1
ATOM 523 C C . PHE A 1 65 ? 20.812 37.219 9.031 1 95.19 65 PHE A C 1
ATOM 525 O O . PHE A 1 65 ? 20.641 38.125 8.227 1 95.19 65 PHE A O 1
ATOM 532 N N . ALA A 1 66 ? 21.438 37.469 10.25 1 96.25 66 ALA A N 1
ATOM 533 C CA . ALA A 1 66 ? 21.875 38.781 10.711 1 96.25 66 ALA A CA 1
ATOM 534 C C . ALA A 1 66 ? 22.891 39.406 9.734 1 96.25 66 ALA A C 1
ATOM 536 O O . ALA A 1 66 ? 22.984 40.625 9.625 1 96.25 66 ALA A O 1
ATOM 537 N N . GLN A 1 67 ? 23.547 38.5 8.984 1 95.62 67 GLN A N 1
ATOM 538 C CA . GLN A 1 67 ? 24.578 38.969 8.062 1 95.62 67 GLN A CA 1
ATOM 539 C C . GLN A 1 67 ? 24.062 38.969 6.625 1 95.62 67 GLN A C 1
ATOM 541 O O . GLN A 1 67 ? 24.797 39.344 5.703 1 95.62 67 GLN A O 1
ATOM 546 N N . SER A 1 68 ? 22.922 38.688 6.434 1 96.25 68 SER A N 1
ATOM 547 C CA . SER A 1 68 ? 22.375 38.531 5.09 1 96.25 68 SER A CA 1
ATOM 548 C C . SER A 1 68 ? 21.875 39.875 4.559 1 96.25 68 SER A C 1
ATOM 550 O O . SER A 1 68 ? 21.688 40.812 5.324 1 96.25 68 SER A O 1
ATOM 552 N N . GLN A 1 69 ? 21.609 39.875 3.238 1 96.5 69 GLN A N 1
ATOM 553 C CA . GLN A 1 69 ? 20.984 41.031 2.607 1 96.5 69 GLN A CA 1
ATOM 554 C C . GLN A 1 69 ? 19.531 41.156 3.029 1 96.5 69 GLN A C 1
ATOM 556 O O . GLN A 1 69 ? 19.016 42.25 3.146 1 96.5 69 GLN A O 1
ATOM 561 N N . GLU A 1 70 ? 18.953 40.062 3.316 1 95.81 70 GLU A N 1
ATOM 562 C CA . GLU A 1 70 ? 17.547 40.031 3.746 1 95.81 70 GLU A CA 1
ATOM 563 C C . GLU A 1 70 ? 17.359 40.812 5.059 1 95.81 70 GLU A C 1
ATOM 565 O O . GLU A 1 70 ? 16.359 41.469 5.246 1 95.81 70 GLU A O 1
ATOM 570 N N . TYR A 1 71 ? 18.312 40.719 5.902 1 96.5 71 TYR A N 1
ATOM 571 C CA . TYR A 1 71 ? 18.25 41.406 7.188 1 96.5 71 TYR A CA 1
ATOM 572 C C . TYR A 1 71 ? 18.312 42.906 7 1 96.5 71 TYR A C 1
ATOM 574 O O . TYR A 1 71 ? 17.562 43.656 7.645 1 96.5 71 TYR A O 1
ATOM 582 N N . GLN A 1 72 ? 19.141 43.344 6.121 1 95.75 72 GLN A N 1
ATOM 583 C CA . GLN A 1 72 ? 19.25 44.75 5.82 1 95.75 72 GLN A CA 1
ATOM 584 C C . GLN A 1 72 ? 17.953 45.281 5.207 1 95.75 72 GLN A C 1
ATOM 586 O O . GLN A 1 72 ? 17.469 46.344 5.598 1 95.75 72 GLN A O 1
ATOM 591 N N . THR A 1 73 ? 17.5 44.531 4.277 1 96.69 73 THR A N 1
ATOM 592 C CA . THR A 1 73 ? 16.25 44.938 3.621 1 96.69 73 THR A CA 1
ATOM 593 C C . THR A 1 73 ? 15.094 44.969 4.625 1 96.69 73 THR A C 1
ATOM 595 O O . THR A 1 73 ? 14.258 45.875 4.582 1 96.69 73 THR A O 1
ATOM 598 N N . PHE A 1 74 ? 15.164 44 5.441 1 95.69 74 PHE A N 1
ATOM 599 C CA . PHE A 1 74 ? 14.156 43.875 6.492 1 95.69 74 PHE A CA 1
ATOM 600 C C . PHE A 1 74 ? 14.07 45.156 7.305 1 95.69 74 PHE A C 1
ATOM 602 O O . PHE A 1 74 ? 13 45.781 7.414 1 95.69 74 PHE A O 1
ATOM 609 N N . TRP A 1 75 ? 15.086 45.688 7.887 1 96.44 75 TRP A N 1
ATOM 610 C CA . TRP A 1 75 ? 15.086 46.875 8.742 1 96.44 75 TRP A CA 1
ATOM 611 C C . TRP A 1 75 ? 14.852 48.156 7.914 1 96.44 75 TRP A C 1
ATOM 613 O O . TRP A 1 75 ? 14.227 49.094 8.391 1 96.44 75 TRP A O 1
ATOM 623 N N . ARG A 1 76 ? 15.383 48.094 6.719 1 96.25 76 ARG A N 1
ATOM 624 C CA . ARG A 1 76 ? 15.125 49.219 5.836 1 96.25 76 ARG A CA 1
ATOM 625 C C . ARG A 1 76 ? 13.625 49.406 5.609 1 96.25 76 ARG A C 1
ATOM 627 O O . ARG A 1 76 ? 13.117 50.531 5.691 1 96.25 76 ARG A O 1
ATOM 634 N N . GLU A 1 77 ? 12.953 48.344 5.359 1 96.12 77 GLU A N 1
ATOM 635 C CA . GLU A 1 77 ? 11.516 48.406 5.117 1 96.12 77 GLU A CA 1
ATOM 636 C C . GLU A 1 77 ? 10.766 48.844 6.371 1 96.12 77 GLU A C 1
ATOM 638 O O . GLU A 1 77 ? 9.812 49.625 6.293 1 96.12 77 GLU A O 1
ATOM 643 N N . LEU A 1 78 ? 11.172 48.344 7.492 1 95.62 78 LEU A N 1
ATOM 644 C CA . LEU A 1 78 ? 10.539 48.719 8.75 1 95.62 78 LEU A CA 1
ATOM 645 C C . LEU A 1 78 ? 10.727 50.219 9 1 95.62 78 LEU A C 1
ATOM 647 O O . LEU A 1 78 ? 9.781 50.906 9.375 1 95.62 78 LEU A O 1
ATOM 651 N N . ARG A 1 79 ? 11.898 50.719 8.734 1 95 79 ARG A N 1
ATOM 652 C CA . ARG A 1 79 ? 12.211 52.156 8.953 1 95 79 ARG A CA 1
ATOM 653 C C . ARG A 1 79 ? 11.453 53.031 7.961 1 95 79 ARG A C 1
ATOM 655 O O . ARG A 1 79 ? 11.242 54.219 8.219 1 95 79 ARG A O 1
ATOM 662 N N . SER A 1 80 ? 11.141 52.406 6.879 1 94.31 80 SER A N 1
ATOM 663 C CA . SER A 1 80 ? 10.391 53.125 5.871 1 94.31 80 SER A CA 1
ATOM 664 C C . SER A 1 80 ? 8.906 53.156 6.199 1 94.31 80 SER A C 1
ATOM 666 O O . SER A 1 80 ? 8.117 53.781 5.484 1 94.31 80 SER A O 1
ATOM 668 N N . GLY A 1 81 ? 8.484 52.438 7.266 1 92.06 81 GLY A N 1
ATOM 669 C CA . GLY A 1 81 ? 7.102 52.469 7.707 1 92.06 81 GLY A CA 1
ATOM 670 C C . GLY A 1 81 ? 6.301 51.25 7.266 1 92.06 81 GLY A C 1
ATOM 671 O O . GLY A 1 81 ? 5.082 51.219 7.453 1 92.06 81 GLY A O 1
ATOM 672 N N . ARG A 1 82 ? 6.961 50.312 6.715 1 92 82 ARG A N 1
ATOM 673 C CA . ARG A 1 82 ? 6.266 49.094 6.242 1 92 82 ARG A CA 1
ATOM 674 C C . ARG A 1 82 ? 6.234 48.031 7.324 1 92 82 ARG A C 1
ATOM 676 O O . ARG A 1 82 ? 7.262 47.719 7.93 1 92 82 ARG A O 1
ATOM 683 N N . SER A 1 83 ? 5.012 47.531 7.559 1 91.38 83 SER A N 1
ATOM 684 C CA . SER A 1 83 ? 4.871 46.438 8.508 1 91.38 83 SER A CA 1
ATOM 685 C C . SER A 1 83 ? 5.352 45.125 7.902 1 91.38 83 SER A C 1
ATOM 687 O O . SER A 1 83 ? 5.5 45.031 6.684 1 91.38 83 SER A O 1
ATOM 689 N N . PHE A 1 84 ? 5.73 44.219 8.742 1 91.25 84 PHE A N 1
ATOM 690 C CA . PHE A 1 84 ? 6.207 42.906 8.336 1 91.25 84 PHE A CA 1
ATOM 691 C C . PHE A 1 84 ? 5.512 41.781 9.125 1 91.25 84 PHE A C 1
ATOM 693 O O . PHE A 1 84 ? 5.371 41.906 10.344 1 91.25 84 PHE A O 1
ATOM 700 N N . GLN A 1 85 ? 4.969 40.875 8.484 1 88.12 85 GLN A N 1
ATOM 701 C CA . GLN A 1 85 ? 4.352 39.719 9.125 1 88.12 85 GLN A CA 1
ATOM 702 C C . GLN A 1 85 ? 4.816 38.406 8.477 1 88.12 85 GLN A C 1
ATOM 704 O O . GLN A 1 85 ? 4.773 38.281 7.25 1 88.12 85 GLN A O 1
ATOM 709 N N . ASP A 1 86 ? 5.324 37.438 9.305 1 88.12 86 ASP A N 1
ATOM 710 C CA . ASP A 1 86 ? 5.77 36.156 8.781 1 88.12 86 ASP A CA 1
ATOM 711 C C . ASP A 1 86 ? 6.09 35.188 9.914 1 88.12 86 ASP A C 1
ATOM 713 O O . ASP A 1 86 ? 6.055 35.562 11.086 1 88.12 86 ASP A O 1
ATOM 717 N N . LYS A 1 87 ? 6.293 34 9.531 1 88.44 87 LYS A N 1
ATOM 718 C CA . LYS A 1 87 ? 6.934 33.031 10.414 1 88.44 87 LYS A CA 1
ATOM 719 C C . LYS A 1 87 ? 8.453 33.188 10.383 1 88.44 87 LYS A C 1
ATOM 721 O O . LYS A 1 87 ? 9.055 33.188 9.312 1 88.44 87 LYS A O 1
ATOM 726 N N . ILE A 1 88 ? 9.008 33.344 11.523 1 92.62 88 ILE A N 1
ATOM 727 C CA . ILE A 1 88 ? 10.438 33.594 11.562 1 92.62 88 ILE A CA 1
ATOM 728 C C . ILE A 1 88 ? 11.094 32.719 12.609 1 92.62 88 ILE A C 1
ATOM 730 O O . ILE A 1 88 ? 10.438 32.25 13.555 1 92.62 88 ILE A O 1
ATOM 734 N N . GLN A 1 89 ? 12.367 32.5 12.398 1 94.69 89 GLN A N 1
ATOM 735 C CA . GLN A 1 89 ? 13.164 31.75 13.367 1 94.69 89 GLN A CA 1
ATOM 736 C C . GLN A 1 89 ? 14.039 32.719 14.188 1 94.69 89 GLN A C 1
ATOM 738 O O . GLN A 1 89 ? 14.602 33.656 13.648 1 94.69 89 GLN A O 1
ATOM 743 N N . ARG A 1 90 ? 14.023 32.5 15.516 1 96.75 90 ARG A N 1
ATOM 744 C CA . ARG A 1 90 ? 14.859 33.281 16.422 1 96.75 90 ARG A CA 1
ATOM 745 C C . ARG A 1 90 ? 15.578 32.375 17.422 1 96.75 90 ARG A C 1
ATOM 747 O O . ARG A 1 90 ? 15.227 31.203 17.578 1 96.75 90 ARG A O 1
ATOM 754 N N . LEU A 1 91 ? 16.609 32.938 18.031 1 97.06 91 LEU A N 1
ATOM 755 C CA . LEU A 1 91 ? 17.406 32.219 19.031 1 97.06 91 LEU A CA 1
ATOM 756 C C . LEU A 1 91 ? 17.078 32.719 20.438 1 97.06 91 LEU A C 1
ATOM 758 O O . LEU A 1 91 ? 17.062 33.938 20.688 1 97.06 91 LEU A O 1
ATOM 762 N N . THR A 1 92 ? 16.797 31.75 21.297 1 96.44 92 THR A N 1
ATOM 763 C CA . THR A 1 92 ? 16.609 32.094 22.703 1 96.44 92 THR A CA 1
ATOM 764 C C . THR A 1 92 ? 17.953 32.281 23.406 1 96.44 92 THR A C 1
ATOM 766 O O . THR A 1 92 ? 19 32.125 22.781 1 96.44 92 THR A O 1
ATOM 769 N N . ARG A 1 93 ? 17.812 32.688 24.672 1 95.62 93 ARG A N 1
ATOM 770 C CA . ARG A 1 93 ? 19.016 32.938 25.469 1 95.62 93 ARG A CA 1
ATOM 771 C C . ARG A 1 93 ? 19.938 31.734 25.469 1 95.62 93 ARG A C 1
ATOM 773 O O . ARG A 1 93 ? 21.156 31.875 25.422 1 95.62 93 ARG A O 1
ATOM 780 N N . ASP A 1 94 ? 19.453 30.516 25.516 1 94.75 94 ASP A N 1
ATOM 781 C CA . ASP A 1 94 ? 20.234 29.281 25.562 1 94.75 94 ASP A CA 1
ATOM 782 C C . ASP A 1 94 ? 20.531 28.766 24.156 1 94.75 94 ASP A C 1
ATOM 784 O O . ASP A 1 94 ? 20.828 27.594 23.984 1 94.75 94 ASP A O 1
ATOM 788 N N . ALA A 1 95 ? 20.312 29.531 23.141 1 92.5 95 ALA A N 1
ATOM 789 C CA . ALA A 1 95 ? 20.656 29.25 21.734 1 92.5 95 ALA A CA 1
ATOM 790 C C . ALA A 1 95 ? 19.766 28.156 21.156 1 92.5 95 ALA A C 1
ATOM 792 O O . ALA A 1 95 ? 20.188 27.391 20.281 1 92.5 95 ALA A O 1
ATOM 793 N N . ARG A 1 96 ? 18.703 28.031 21.75 1 93.44 96 ARG A N 1
ATOM 794 C CA . ARG A 1 96 ? 17.703 27.156 21.156 1 93.44 96 ARG A CA 1
ATOM 795 C C . ARG A 1 96 ? 1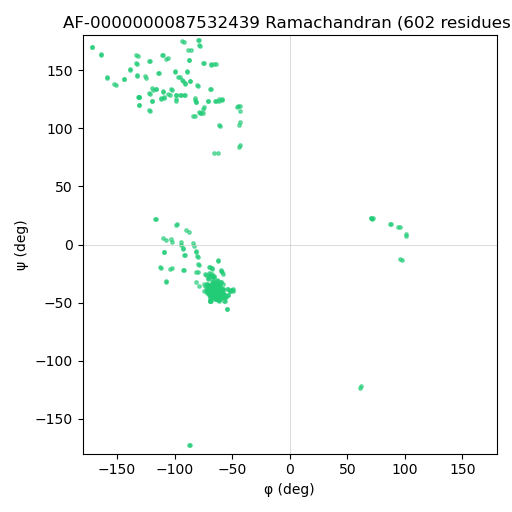6.953 27.844 20.031 1 93.44 96 ARG A C 1
ATOM 797 O O . ARG A 1 96 ? 16.531 29 20.172 1 93.44 96 ARG A O 1
ATOM 804 N N . LEU A 1 97 ? 16.719 27.219 18.938 1 94.94 97 LEU A N 1
ATOM 805 C CA . LEU A 1 97 ? 15.961 27.766 17.812 1 94.94 97 LEU A CA 1
ATOM 806 C C . LEU A 1 97 ? 14.461 27.625 18.047 1 94.94 97 LEU A C 1
ATOM 808 O O . LEU A 1 97 ? 13.969 26.516 18.312 1 94.94 97 LEU A O 1
ATOM 812 N N . ILE A 1 98 ? 13.711 28.719 18.031 1 95.12 98 ILE A N 1
ATOM 813 C CA . ILE A 1 98 ? 12.258 28.688 18.141 1 95.12 98 ILE A CA 1
ATOM 814 C C . ILE A 1 98 ? 11.625 29.328 16.922 1 95.12 98 ILE A C 1
ATOM 816 O O . ILE A 1 98 ? 12.273 30.125 16.219 1 95.12 98 ILE A O 1
ATOM 820 N N . THR A 1 99 ? 10.422 28.984 16.688 1 92.19 99 THR A N 1
ATOM 821 C CA . THR A 1 99 ? 9.656 29.547 15.586 1 92.19 99 THR A CA 1
ATOM 822 C C . THR A 1 99 ? 8.562 30.469 16.109 1 92.19 99 THR A C 1
ATOM 824 O O . THR A 1 99 ? 7.754 30.078 16.953 1 92.19 99 THR A O 1
ATOM 827 N N . LEU A 1 100 ? 8.531 31.719 15.609 1 91 100 LEU A N 1
ATOM 828 C CA . LEU A 1 100 ? 7.543 32.719 16.031 1 91 100 LEU A CA 1
ATOM 829 C C . LEU A 1 100 ? 6.684 33.156 14.852 1 91 100 LEU A C 1
ATOM 831 O O . LEU A 1 100 ? 7.188 33.312 13.734 1 91 100 LEU A O 1
ATOM 835 N N . GLU A 1 101 ? 5.461 33.188 15.047 1 87 101 GLU A N 1
ATOM 836 C CA . GLU A 1 101 ? 4.621 34 14.18 1 87 101 GLU A CA 1
ATOM 837 C C . GLU A 1 101 ? 4.621 35.469 14.633 1 87 101 GLU A C 1
ATOM 839 O O . GLU A 1 101 ? 4.078 35.781 15.695 1 87 101 GLU A O 1
ATOM 844 N N . ALA A 1 102 ? 5.23 36.312 13.828 1 90.88 102 ALA A N 1
ATOM 845 C CA . ALA A 1 102 ? 5.508 37.656 14.336 1 90.88 102 ALA A CA 1
ATOM 846 C C . ALA A 1 102 ? 4.945 38.719 13.398 1 90.88 102 ALA A C 1
ATOM 848 O O . ALA A 1 102 ? 4.922 38.562 12.18 1 90.88 102 ALA A O 1
ATOM 849 N N . THR A 1 103 ? 4.484 39.781 13.922 1 89.25 103 THR A N 1
ATOM 850 C CA . THR A 1 103 ? 4.078 41 13.227 1 89.25 103 THR A CA 1
ATOM 851 C C . THR A 1 103 ? 4.863 42.188 13.742 1 89.25 103 THR A C 1
ATOM 853 O O . THR A 1 103 ? 4.809 42.5 14.93 1 89.25 103 THR A O 1
ATOM 856 N N . TYR A 1 104 ? 5.641 42.75 12.875 1 94.31 104 TYR A N 1
ATOM 857 C CA . TYR A 1 104 ? 6.379 44 13.164 1 94.31 104 TYR A CA 1
ATOM 858 C C . TYR A 1 104 ? 5.625 45.219 12.656 1 94.31 104 TYR A C 1
ATOM 860 O O . TYR A 1 104 ? 5.254 45.281 11.484 1 94.31 104 TYR A O 1
ATOM 868 N N . MET A 1 105 ? 5.484 46.125 13.539 1 93 105 MET A N 1
ATOM 869 C CA . MET A 1 105 ? 4.672 47.281 13.203 1 93 105 MET A CA 1
ATOM 870 C C . MET A 1 105 ? 5.406 48.562 13.547 1 93 105 MET A C 1
ATOM 872 O O . MET A 1 105 ? 5.676 48.844 14.719 1 93 105 MET A O 1
ATOM 876 N N . PRO A 1 106 ? 5.664 49.438 12.57 1 93.69 106 PRO A N 1
ATOM 877 C CA . PRO A 1 106 ? 6.281 50.75 12.852 1 93.69 106 PRO A CA 1
ATOM 878 C C . PRO A 1 106 ? 5.355 51.688 13.625 1 93.69 106 PRO A C 1
ATOM 880 O O . PRO A 1 106 ? 4.148 51.719 13.367 1 93.69 106 PRO A O 1
ATOM 883 N N . VAL A 1 107 ? 5.875 52.312 14.641 1 92.62 107 VAL A N 1
ATOM 884 C CA . VAL A 1 107 ? 5.168 53.344 15.391 1 92.62 107 VAL A CA 1
ATOM 885 C C . VAL A 1 107 ? 5.598 54.719 14.914 1 92.62 107 VAL A C 1
ATOM 887 O O . VAL A 1 107 ? 6.789 55.031 14.914 1 92.62 107 VAL A O 1
ATOM 890 N N . PHE A 1 108 ? 4.621 55.469 14.539 1 89.44 108 PHE A N 1
ATOM 891 C CA . PHE A 1 108 ? 4.918 56.75 13.945 1 89.44 108 PHE A CA 1
ATOM 892 C C . PHE A 1 108 ? 4.836 57.875 14.984 1 89.44 108 PHE A C 1
ATOM 894 O O . PHE A 1 108 ? 4.02 57.812 15.906 1 89.44 108 PHE A O 1
ATOM 901 N N . ASN A 1 109 ? 5.707 58.875 14.883 1 86.25 109 ASN A N 1
ATOM 902 C CA . ASN A 1 109 ? 5.594 60.094 15.695 1 86.25 109 ASN A CA 1
ATOM 903 C C . ASN A 1 109 ? 4.68 61.125 15.047 1 86.25 109 ASN A C 1
ATOM 905 O O . ASN A 1 109 ? 3.963 60.812 14.094 1 86.25 109 ASN A O 1
ATOM 909 N N . GLU A 1 110 ? 4.645 62.25 15.609 1 82.38 110 GLU A N 1
ATOM 910 C CA . GLU A 1 110 ? 3.707 63.281 15.172 1 82.38 110 GLU A CA 1
ATOM 911 C C . GLU A 1 110 ? 4.027 63.75 13.758 1 82.38 110 GLU A C 1
ATOM 913 O O . GLU A 1 110 ? 3.141 64.25 13.039 1 82.38 110 GLU A O 1
ATOM 918 N N . ILE A 1 111 ? 5.34 63.656 13.312 1 81.81 111 ILE A N 1
ATOM 919 C CA . ILE A 1 111 ? 5.707 64.125 11.984 1 81.81 111 ILE A CA 1
ATOM 920 C C . ILE A 1 111 ? 5.777 62.969 11.016 1 81.81 111 ILE A C 1
ATOM 922 O O . ILE A 1 111 ? 6.477 63.031 10 1 81.81 111 ILE A O 1
ATOM 926 N N . ARG A 1 112 ? 5.242 61.906 11.32 1 84.62 112 ARG A N 1
ATOM 927 C CA . ARG A 1 112 ? 5.047 60.719 10.508 1 84.62 112 ARG A CA 1
ATOM 928 C C . ARG A 1 112 ? 6.371 60 10.266 1 84.62 112 ARG A C 1
ATOM 930 O O . ARG A 1 112 ? 6.559 59.375 9.227 1 84.62 112 ARG A O 1
ATOM 937 N N . GLY A 1 113 ? 7.328 60.281 11.156 1 89.25 113 GLY A N 1
ATOM 938 C CA . GLY A 1 113 ? 8.547 59.469 11.156 1 89.25 113 GLY A CA 1
ATOM 939 C C . GLY A 1 113 ? 8.461 58.25 12.047 1 89.25 113 GLY A C 1
ATOM 940 O O . GLY A 1 113 ? 7.793 58.281 13.078 1 89.25 113 GLY A O 1
ATOM 941 N N . VAL A 1 114 ? 9.172 57.156 11.664 1 93.81 114 VAL A N 1
ATOM 942 C CA . VAL A 1 114 ? 9.172 55.938 12.469 1 93.81 114 VAL A CA 1
ATOM 943 C C . VAL A 1 114 ? 10.039 56.156 13.711 1 93.81 114 VAL A C 1
ATOM 945 O O . VAL A 1 114 ? 11.242 56.375 13.594 1 93.81 114 VAL A O 1
ATOM 948 N N . GLN A 1 115 ? 9.43 56.062 14.859 1 94.31 115 GLN A N 1
ATOM 949 C CA . GLN A 1 115 ? 10.172 56.312 16.094 1 94.31 115 GLN A CA 1
ATOM 950 C C . GLN A 1 115 ? 10.5 55 16.812 1 94.31 115 GLN A C 1
ATOM 952 O O . GLN A 1 115 ? 11.383 54.969 17.672 1 94.31 115 GLN A O 1
ATOM 957 N N . ALA A 1 116 ? 9.719 53.969 16.469 1 95.56 116 ALA A N 1
ATOM 958 C CA . ALA A 1 116 ? 9.93 52.656 17.078 1 95.56 116 ALA A CA 1
ATOM 959 C C . ALA A 1 116 ? 9.234 51.562 16.281 1 95.56 116 ALA A C 1
ATOM 961 O O . ALA A 1 116 ? 8.477 51.844 15.352 1 95.56 116 ALA A O 1
ATOM 962 N N . ILE A 1 117 ? 9.586 50.344 16.516 1 95.44 117 ILE A N 1
ATOM 963 C CA . ILE A 1 117 ? 8.953 49.156 15.945 1 95.44 117 ILE A CA 1
ATOM 964 C C . ILE A 1 117 ? 8.398 48.281 17.062 1 95.44 117 ILE A C 1
ATOM 966 O O . ILE A 1 117 ? 9.125 47.906 17.984 1 95.44 117 ILE A O 1
ATOM 970 N N . VAL A 1 118 ? 7.094 48 17 1 94.5 118 VAL A N 1
ATOM 971 C CA . VAL A 1 118 ? 6.477 47.062 17.938 1 94.5 118 VAL A CA 1
ATOM 972 C C . VAL A 1 118 ? 6.344 45.688 17.281 1 94.5 118 VAL A C 1
ATOM 974 O O . VAL A 1 118 ? 5.887 45.562 16.141 1 94.5 118 VAL A O 1
ATOM 977 N N . LYS A 1 119 ? 6.812 44.656 17.953 1 94.5 119 LYS A N 1
ATOM 978 C CA . LYS A 1 119 ? 6.664 43.281 17.5 1 94.5 119 LYS A CA 1
ATOM 979 C C . LYS A 1 119 ? 5.73 42.5 18.422 1 94.5 119 LYS A C 1
ATOM 981 O O . LYS A 1 119 ? 5.887 42.531 19.641 1 94.5 119 LYS A O 1
ATOM 986 N N . VAL A 1 120 ? 4.734 41.906 17.844 1 90.12 120 VAL A N 1
ATOM 987 C CA . VAL A 1 120 ? 3.891 40.938 18.531 1 90.12 120 VAL A CA 1
ATOM 988 C C . VAL A 1 120 ? 4.156 39.531 17.969 1 90.12 120 VAL A C 1
ATOM 990 O O . VAL A 1 120 ? 4.219 39.344 16.75 1 90.12 120 VAL A O 1
ATOM 993 N N . ALA A 1 121 ? 4.348 38.656 18.891 1 90.81 121 ALA A N 1
ATOM 994 C CA . ALA A 1 121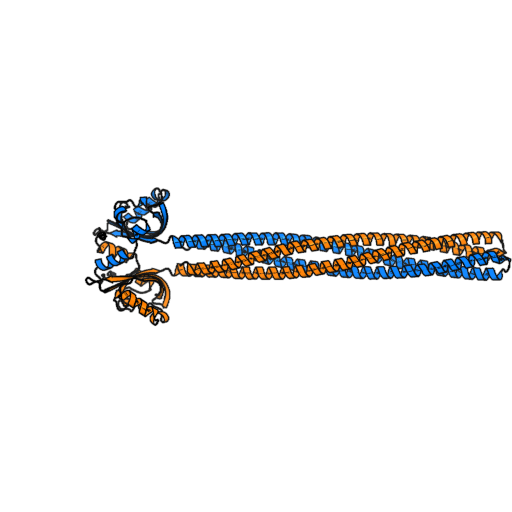 ? 4.746 37.344 18.391 1 90.81 121 ALA A CA 1
ATOM 995 C C . ALA A 1 121 ? 4.035 36.219 19.156 1 90.81 121 ALA A C 1
ATOM 997 O O . ALA A 1 121 ? 3.668 36.406 20.328 1 90.81 121 ALA A O 1
ATOM 998 N N . THR A 1 122 ? 3.822 35.156 18.547 1 85.06 122 THR A N 1
ATOM 999 C CA . THR A 1 122 ? 3.326 33.938 19.141 1 85.06 122 THR A CA 1
ATOM 1000 C C . THR A 1 122 ? 4.312 32.781 18.906 1 85.06 122 THR A C 1
ATOM 1002 O O . THR A 1 122 ? 4.762 32.562 17.781 1 85.06 122 THR A O 1
ATOM 1005 N N . ASP A 1 123 ? 4.617 32.094 20.016 1 90 123 ASP A N 1
ATOM 1006 C CA . ASP A 1 123 ? 5.508 30.953 19.906 1 90 123 ASP A CA 1
ATOM 1007 C C . ASP A 1 123 ? 4.773 29.75 19.328 1 90 123 ASP A C 1
ATOM 1009 O O . ASP A 1 123 ? 3.91 29.172 19.984 1 90 123 ASP A O 1
ATOM 1013 N N . ILE A 1 124 ? 5.191 29.359 18.109 1 85.88 124 ILE A N 1
ATOM 1014 C CA . ILE A 1 124 ? 4.512 28.25 17.453 1 85.88 124 ILE A CA 1
ATOM 1015 C C . ILE A 1 124 ? 5.492 27.094 17.266 1 85.88 124 ILE A C 1
ATOM 1017 O O . ILE A 1 124 ? 5.32 26.266 16.359 1 85.88 124 ILE A O 1
ATOM 1021 N N . THR A 1 125 ? 6.48 27.109 18.031 1 90.69 125 THR A N 1
ATOM 1022 C CA . THR A 1 125 ? 7.543 26.125 17.891 1 90.69 125 THR A CA 1
ATOM 1023 C C . THR A 1 125 ? 6.98 24.703 18 1 90.69 125 THR A C 1
ATOM 1025 O O . THR A 1 125 ? 7.262 23.859 17.156 1 90.69 125 THR A O 1
ATOM 1028 N N . THR A 1 126 ? 6.199 24.453 18.984 1 87.56 126 THR A N 1
ATOM 1029 C CA . THR A 1 126 ? 5.66 23.109 19.219 1 87.56 126 THR A CA 1
ATOM 1030 C C . THR A 1 126 ? 4.766 22.688 18.047 1 87.56 126 THR A C 1
ATOM 1032 O O . THR A 1 126 ? 4.867 21.547 17.578 1 87.56 126 THR A O 1
ATOM 1035 N N . ARG A 1 127 ? 3.967 23.547 17.594 1 83.5 127 ARG A N 1
ATOM 1036 C CA . ARG A 1 127 ? 3.082 23.25 16.484 1 83.5 127 ARG A CA 1
ATOM 1037 C C . ARG A 1 127 ? 3.883 22.938 15.219 1 83.5 127 ARG A C 1
ATOM 1039 O O . ARG A 1 127 ? 3.562 21.984 14.492 1 83.5 127 ARG A O 1
ATOM 1046 N N . GLU A 1 128 ? 4.836 23.812 15 1 85.56 128 GLU A N 1
ATOM 1047 C CA . GLU A 1 128 ? 5.695 23.609 13.836 1 85.56 128 GLU A CA 1
ATOM 1048 C C . GLU A 1 128 ? 6.41 22.266 13.906 1 85.56 128 GLU A C 1
ATOM 1050 O O . GLU A 1 128 ? 6.477 21.531 12.914 1 85.56 128 GLU A O 1
ATOM 1055 N N . ASN A 1 129 ? 6.926 21.969 15.039 1 88.75 129 ASN A N 1
ATOM 1056 C CA . ASN A 1 129 ? 7.641 20.703 15.219 1 88.75 129 ASN A CA 1
ATOM 1057 C C . ASN A 1 129 ? 6.711 19.5 15.062 1 88.75 129 ASN A C 1
ATOM 1059 O O . ASN A 1 129 ? 7.094 18.484 14.484 1 88.75 129 ASN A O 1
ATOM 1063 N N . ASN A 1 130 ? 5.543 19.609 15.578 1 86.44 130 ASN A N 1
ATOM 1064 C CA . ASN A 1 130 ? 4.562 18.547 15.43 1 86.44 130 ASN A CA 1
ATOM 1065 C C . ASN A 1 130 ? 4.215 18.312 13.961 1 86.44 130 ASN A C 1
ATOM 1067 O O . ASN A 1 130 ? 4.094 17.172 13.523 1 86.44 130 ASN A O 1
ATOM 1071 N N . MET A 1 131 ? 4.129 19.391 13.258 1 85.25 131 MET A N 1
ATOM 1072 C CA . MET A 1 131 ? 3.812 19.266 11.844 1 85.25 131 MET A CA 1
ATOM 1073 C C . MET A 1 131 ? 4.969 18.641 11.07 1 85.25 131 MET A C 1
ATOM 1075 O O . MET A 1 131 ? 4.754 17.797 10.203 1 85.25 131 MET A O 1
ATOM 1079 N N . LEU A 1 132 ? 6.117 19.094 11.422 1 88 132 LEU A N 1
ATOM 1080 C CA . LEU A 1 132 ? 7.297 18.547 10.773 1 88 132 LEU A CA 1
ATOM 1081 C C . LEU A 1 132 ? 7.434 17.047 11.078 1 88 132 LEU A C 1
ATOM 1083 O O . LEU A 1 132 ? 7.773 16.266 10.195 1 88 132 LEU A O 1
ATOM 1087 N N . SER A 1 133 ? 7.188 16.719 12.273 1 91.19 133 SER A N 1
ATOM 1088 C CA . SER A 1 133 ? 7.25 15.312 12.672 1 91.19 133 SER A CA 1
ATOM 1089 C C . SER A 1 133 ? 6.207 14.477 11.93 1 91.19 133 SER A C 1
ATOM 1091 O O . SER A 1 133 ? 6.516 13.398 11.414 1 91.19 133 SER A O 1
ATOM 1093 N N . LEU A 1 134 ? 5.059 14.984 11.875 1 88.81 134 LEU A N 1
ATOM 1094 C CA . LEU A 1 134 ? 3.992 14.281 11.172 1 88.81 134 LEU A CA 1
ATOM 1095 C C . LEU A 1 134 ? 4.316 14.148 9.688 1 88.81 134 LEU A C 1
ATOM 1097 O O . LEU A 1 134 ? 4.086 13.094 9.094 1 88.81 134 LEU A O 1
ATOM 1101 N N . SER A 1 135 ? 4.805 15.203 9.086 1 91.56 135 SER A N 1
ATOM 1102 C CA . SER A 1 135 ? 5.215 15.164 7.691 1 91.56 135 SER A CA 1
ATOM 1103 C C . SER A 1 135 ? 6.258 14.078 7.449 1 91.56 135 SER A C 1
ATOM 1105 O O . SER A 1 135 ? 6.156 13.32 6.48 1 91.56 135 SER A O 1
ATOM 1107 N N . SER A 1 136 ? 7.188 14 8.344 1 93.44 136 SER A N 1
ATOM 1108 C CA . SER A 1 136 ? 8.234 12.992 8.242 1 93.44 136 SER A CA 1
ATOM 1109 C C . SER A 1 136 ? 7.668 11.586 8.383 1 93.44 136 SER A C 1
ATOM 1111 O O . SER A 1 136 ? 8.086 10.672 7.676 1 93.44 136 SER A O 1
ATOM 1113 N N . GLU A 1 137 ? 6.754 11.461 9.258 1 92.69 137 GLU A N 1
ATOM 1114 C CA . GLU A 1 137 ? 6.125 10.156 9.469 1 92.69 137 GLU A CA 1
ATOM 1115 C C . GLU A 1 137 ? 5.355 9.711 8.227 1 92.69 137 GLU A C 1
ATOM 1117 O O . GLU A 1 137 ? 5.441 8.555 7.816 1 92.69 137 GLU A O 1
ATOM 1122 N N . VAL A 1 138 ? 4.66 10.617 7.66 1 92.81 138 VAL A N 1
ATOM 1123 C CA . VAL A 1 138 ? 3.896 10.305 6.457 1 92.81 138 VAL A CA 1
ATOM 1124 C C . VAL A 1 138 ? 4.848 9.961 5.316 1 92.81 138 VAL A C 1
ATOM 1126 O O . VAL A 1 138 ? 4.609 9.008 4.566 1 92.81 138 VAL A O 1
ATOM 1129 N N . LYS A 1 139 ? 5.887 10.68 5.223 1 94.06 139 LYS A N 1
ATOM 1130 C CA . LYS A 1 139 ? 6.883 10.398 4.195 1 94.06 139 LYS A CA 1
ATOM 1131 C C . LYS A 1 139 ? 7.504 9.016 4.391 1 94.06 139 LYS A C 1
ATOM 1133 O O . LYS A 1 139 ? 7.703 8.273 3.428 1 94.06 139 LYS A O 1
ATOM 1138 N N . GLN A 1 140 ? 7.793 8.68 5.605 1 94.81 140 GLN A N 1
ATOM 1139 C CA . GLN A 1 140 ? 8.359 7.367 5.906 1 94.81 140 GLN A CA 1
ATOM 1140 C C . GLN A 1 140 ? 7.383 6.254 5.527 1 94.81 140 GLN A C 1
ATOM 1142 O O . GLN A 1 140 ? 7.789 5.23 4.977 1 94.81 140 GLN A O 1
ATOM 1147 N N . THR A 1 141 ? 6.164 6.453 5.875 1 94.06 141 THR A N 1
ATOM 1148 C CA . THR A 1 141 ? 5.148 5.477 5.5 1 94.06 141 THR A CA 1
ATOM 1149 C C . THR A 1 141 ? 5.086 5.316 3.982 1 94.06 141 THR A C 1
ATOM 1151 O O . THR A 1 141 ? 4.98 4.199 3.475 1 94.06 141 THR A O 1
ATOM 1154 N N . SER A 1 142 ? 5.133 6.383 3.24 1 94.81 142 SER A N 1
ATOM 1155 C CA . SER A 1 142 ? 5.152 6.355 1.781 1 94.81 142 SER A CA 1
ATOM 1156 C C . SER A 1 142 ? 6.32 5.52 1.261 1 94.81 142 SER A C 1
ATOM 1158 O O . SER A 1 142 ? 6.141 4.668 0.389 1 94.81 142 SER A O 1
ATOM 1160 N N . ASP A 1 143 ? 7.457 5.742 1.839 1 95.31 143 ASP A N 1
ATOM 1161 C CA . ASP A 1 143 ? 8.648 5.008 1.426 1 95.31 143 ASP A CA 1
ATOM 1162 C C . ASP A 1 143 ? 8.492 3.512 1.689 1 95.31 143 ASP A C 1
ATOM 1164 O O . ASP A 1 143 ? 8.859 2.686 0.853 1 95.31 143 ASP A O 1
ATOM 1168 N N . HIS A 1 144 ? 7.957 3.215 2.791 1 95.19 144 HIS A N 1
ATOM 1169 C CA . HIS A 1 144 ? 7.727 1.821 3.152 1 95.19 144 HIS A CA 1
ATOM 1170 C C . HIS A 1 144 ? 6.758 1.154 2.182 1 95.19 144 HIS A C 1
ATOM 1172 O O . HIS A 1 144 ? 6.988 0.022 1.75 1 95.19 144 HIS A O 1
ATOM 1178 N N . LEU A 1 145 ? 5.742 1.843 1.857 1 94.81 145 LEU A N 1
ATOM 1179 C CA . LEU A 1 145 ? 4.742 1.315 0.938 1 94.81 145 LEU A CA 1
ATOM 1180 C C . LEU A 1 145 ? 5.348 1.066 -0.44 1 94.81 145 LEU A C 1
ATOM 1182 O O . LEU A 1 145 ? 5.066 0.045 -1.07 1 94.81 145 LEU A O 1
ATOM 1186 N N . LEU A 1 146 ? 6.156 1.996 -0.895 1 95 146 LEU A N 1
ATOM 1187 C CA . LEU A 1 146 ? 6.816 1.834 -2.188 1 95 146 LEU A CA 1
ATOM 1188 C C . LEU A 1 146 ? 7.699 0.592 -2.195 1 95 146 LEU A C 1
ATOM 1190 O O . LEU A 1 146 ? 7.676 -0.186 -3.15 1 95 146 LEU A O 1
ATOM 1194 N N . GLU A 1 147 ? 8.406 0.392 -1.139 1 96.5 147 GLU A N 1
ATOM 1195 C CA . GLU A 1 147 ? 9.289 -0.768 -1.021 1 96.5 147 GLU A CA 1
ATOM 1196 C C . GLU A 1 147 ? 8.484 -2.068 -1.036 1 96.5 147 GLU A C 1
ATOM 1198 O O . GLU A 1 147 ? 8.859 -3.025 -1.718 1 96.5 147 GLU A O 1
ATOM 1203 N N . ARG A 1 148 ? 7.414 -2.104 -0.298 1 95.44 148 ARG A N 1
ATOM 1204 C CA . ARG A 1 148 ? 6.582 -3.301 -0.245 1 95.44 148 ARG A CA 1
ATOM 1205 C C . ARG A 1 148 ? 5.977 -3.607 -1.61 1 95.44 148 ARG A C 1
ATOM 1207 O O . ARG A 1 148 ? 5.945 -4.766 -2.037 1 95.44 148 ARG A O 1
ATOM 1214 N N . ALA A 1 149 ? 5.488 -2.594 -2.256 1 95.12 149 ALA A N 1
ATOM 1215 C CA . ALA A 1 149 ? 4.898 -2.771 -3.58 1 95.12 149 ALA A CA 1
ATOM 1216 C C . ALA A 1 149 ? 5.926 -3.312 -4.57 1 95.12 149 ALA A C 1
ATOM 1218 O O . ALA A 1 149 ? 5.633 -4.227 -5.344 1 95.12 149 ALA A O 1
ATOM 1219 N N . GLN A 1 150 ? 7.125 -2.775 -4.535 1 95.56 150 GLN A N 1
ATOM 1220 C CA . GLN A 1 150 ? 8.188 -3.223 -5.43 1 95.56 150 GLN A CA 1
ATOM 1221 C C . GLN A 1 150 ? 8.57 -4.672 -5.148 1 95.56 150 GLN A C 1
ATOM 1223 O O . GLN A 1 150 ? 8.742 -5.465 -6.078 1 95.56 150 GLN A O 1
ATOM 1228 N N . MET A 1 151 ? 8.68 -5.023 -3.926 1 95.12 151 MET A N 1
ATOM 1229 C CA . MET A 1 151 ? 8.984 -6.402 -3.557 1 95.12 151 MET A CA 1
ATOM 1230 C C . MET A 1 151 ? 7.867 -7.344 -3.994 1 95.12 151 MET A C 1
ATOM 1232 O O . MET A 1 151 ? 8.133 -8.445 -4.488 1 95.12 151 MET A O 1
ATOM 1236 N N . GLY A 1 152 ? 6.652 -6.832 -3.768 1 94.19 152 GLY A N 1
ATOM 1237 C CA . GLY A 1 152 ? 5.523 -7.625 -4.23 1 94.19 152 GLY A CA 1
ATOM 1238 C C . GLY A 1 152 ? 5.547 -7.879 -5.723 1 94.19 152 GLY A C 1
ATOM 1239 O O . GLY A 1 152 ? 5.293 -9 -6.172 1 94.19 152 GLY A O 1
ATOM 1240 N N . ARG A 1 153 ? 5.887 -6.938 -6.484 1 94.38 153 ARG A N 1
ATOM 1241 C CA . ARG A 1 153 ? 5.953 -7.074 -7.938 1 94.38 153 ARG A CA 1
ATOM 1242 C C . ARG A 1 153 ? 7.066 -8.031 -8.344 1 94.38 153 ARG A C 1
ATOM 1244 O O . ARG A 1 153 ? 6.891 -8.844 -9.258 1 94.38 153 ARG A O 1
ATOM 1251 N N . VAL A 1 154 ? 8.203 -7.93 -7.703 1 95.06 154 VAL A N 1
ATOM 1252 C CA . VAL A 1 154 ? 9.328 -8.82 -7.992 1 95.06 154 VAL A CA 1
ATOM 1253 C C . VAL A 1 154 ? 8.914 -10.266 -7.723 1 95.06 154 VAL A C 1
ATOM 1255 O O . VAL A 1 154 ? 9.188 -11.156 -8.531 1 95.06 154 VAL A O 1
ATOM 1258 N N . LYS A 1 155 ? 8.266 -10.5 -6.578 1 93.38 155 LYS A N 1
ATOM 1259 C CA . LYS A 1 155 ? 7.797 -11.844 -6.254 1 93.38 155 LYS A CA 1
ATOM 1260 C C . LYS A 1 155 ? 6.773 -12.328 -7.277 1 93.38 155 LYS A C 1
ATOM 1262 O O . LYS A 1 155 ? 6.816 -13.484 -7.703 1 93.38 155 LYS A O 1
ATOM 1267 N N . SER A 1 156 ? 5.902 -11.5 -7.707 1 94 156 SER A N 1
ATOM 1268 C CA . SER A 1 156 ? 4.895 -11.836 -8.703 1 94 156 SER A CA 1
ATOM 1269 C C . SER A 1 156 ? 5.539 -12.203 -10.039 1 94 156 SER A C 1
ATOM 1271 O O . SER A 1 156 ? 5.082 -13.125 -10.719 1 94 156 SER A O 1
ATOM 1273 N N . ASP A 1 157 ? 6.559 -11.516 -10.422 1 94.25 157 ASP A N 1
ATOM 1274 C CA . ASP A 1 157 ? 7.293 -11.82 -11.648 1 94.25 157 ASP A CA 1
ATOM 1275 C C . ASP A 1 157 ? 7.918 -13.211 -11.578 1 94.25 157 ASP A C 1
ATOM 1277 O O . ASP A 1 157 ? 7.883 -13.961 -12.562 1 94.25 157 ASP A O 1
ATOM 1281 N N . LYS A 1 158 ? 8.461 -13.594 -10.445 1 93.88 158 LYS A N 1
ATOM 1282 C CA . LYS A 1 158 ? 9.031 -14.93 -10.266 1 93.88 158 LYS A CA 1
ATOM 1283 C C . LYS A 1 158 ? 7.957 -16 -10.398 1 93.88 158 LYS A C 1
ATOM 1285 O O . LYS A 1 158 ? 8.188 -17.047 -11.008 1 93.88 158 LYS A O 1
ATOM 1290 N N . ILE A 1 159 ? 6.828 -15.711 -9.82 1 93.25 159 ILE A N 1
ATOM 1291 C CA . ILE A 1 159 ? 5.711 -16.641 -9.914 1 93.25 159 ILE A CA 1
ATOM 1292 C C . ILE A 1 159 ? 5.312 -16.828 -11.375 1 93.25 159 ILE A C 1
ATOM 1294 O O . ILE A 1 159 ? 5.094 -17.953 -11.836 1 93.25 159 ILE A O 1
ATOM 1298 N N . THR A 1 160 ? 5.227 -15.719 -12.094 1 93.06 160 THR A N 1
ATOM 1299 C CA . THR A 1 160 ? 4.844 -15.758 -13.5 1 93.06 160 THR A CA 1
ATOM 1300 C C . THR A 1 160 ? 5.844 -16.578 -14.305 1 93.06 160 THR A C 1
ATOM 1302 O O . THR A 1 160 ? 5.449 -17.406 -15.125 1 93.06 160 THR A O 1
ATOM 1305 N N . GLN A 1 161 ? 7.125 -16.438 -14.086 1 93 161 GLN A N 1
ATOM 1306 C CA . GLN A 1 161 ? 8.164 -17.188 -14.789 1 93 161 GLN A CA 1
ATOM 1307 C C . GLN A 1 161 ? 8.062 -18.688 -14.492 1 93 161 GLN A C 1
ATOM 1309 O O . GLN A 1 161 ? 8.109 -19.5 -15.414 1 93 161 GLN A O 1
ATOM 1314 N N . SER A 1 162 ? 7.895 -18.938 -13.25 1 91.75 162 SER A N 1
ATOM 1315 C CA . SER A 1 162 ? 7.75 -20.344 -12.852 1 91.75 162 SER A CA 1
ATOM 1316 C C . SER A 1 162 ? 6.5 -20.969 -13.461 1 91.75 162 SER A C 1
ATOM 1318 O O . SER A 1 162 ? 6.531 -22.109 -13.93 1 91.75 162 SER A O 1
ATOM 1320 N N . SER A 1 163 ? 5.43 -20.234 -13.492 1 93 163 SER A N 1
ATOM 1321 C CA . SER A 1 163 ? 4.18 -20.719 -14.07 1 93 163 SER A CA 1
ATOM 1322 C C . SER A 1 163 ? 4.336 -21 -15.562 1 93 163 SER A C 1
ATOM 1324 O O . SER A 1 163 ? 3.822 -22 -16.062 1 93 163 SER A O 1
ATOM 1326 N N . ASN A 1 164 ? 5.07 -20.188 -16.266 1 93.44 164 ASN A N 1
ATOM 1327 C CA . ASN A 1 164 ? 5.328 -20.406 -17.688 1 93.44 164 ASN A CA 1
ATOM 1328 C C . ASN A 1 164 ? 6.125 -21.688 -17.922 1 93.44 164 ASN A C 1
ATOM 1330 O O . ASN A 1 164 ? 5.844 -22.438 -18.859 1 93.44 164 ASN A O 1
ATOM 1334 N N . ALA A 1 165 ? 7.059 -21.938 -17.047 1 92.19 165 ALA A N 1
ATOM 1335 C CA . ALA A 1 165 ? 7.852 -23.156 -17.141 1 92.19 165 ALA A CA 1
ATOM 1336 C C . ALA A 1 165 ? 6.98 -24.391 -16.922 1 92.19 165 ALA A C 1
ATOM 1338 O O . ALA A 1 165 ? 7.137 -25.406 -17.625 1 92.19 165 ALA A O 1
ATOM 1339 N N . ILE A 1 166 ? 6.047 -24.281 -16.016 1 91.5 166 ILE A N 1
ATOM 1340 C CA . ILE A 1 166 ? 5.156 -25.391 -15.703 1 91.5 166 ILE A CA 1
ATOM 1341 C C . ILE A 1 166 ? 4.262 -25.688 -16.906 1 91.5 166 ILE A C 1
ATOM 1343 O O . ILE A 1 166 ? 4.062 -26.844 -17.281 1 91.5 166 ILE A O 1
ATOM 1347 N N . VAL A 1 167 ? 3.748 -24.672 -17.547 1 92.44 167 VAL A N 1
ATOM 1348 C CA . VAL A 1 167 ? 2.891 -24.828 -18.703 1 92.44 167 VAL A CA 1
ATOM 1349 C C . VAL A 1 167 ? 3.684 -25.469 -19.844 1 92.44 167 VAL A C 1
ATOM 1351 O O . VAL A 1 167 ? 3.184 -26.359 -20.531 1 92.44 167 VAL A O 1
ATOM 1354 N N . HIS A 1 168 ? 4.953 -25.125 -20.047 1 93.44 168 HIS A N 1
ATOM 1355 C CA . HIS A 1 168 ? 5.805 -25.688 -21.078 1 93.44 168 HIS A CA 1
ATOM 1356 C C . HIS A 1 168 ? 6.055 -27.172 -20.828 1 93.44 168 HIS A C 1
ATOM 1358 O O . HIS A 1 168 ? 5.984 -27.984 -21.766 1 93.44 168 HIS A O 1
ATOM 1364 N N . GLU A 1 169 ? 6.285 -27.453 -19.578 1 92.19 169 GLU A N 1
ATOM 1365 C CA . GLU A 1 169 ? 6.508 -28.859 -19.219 1 92.19 169 GLU A CA 1
ATOM 1366 C C . GLU A 1 169 ? 5.262 -29.688 -19.469 1 92.19 169 GLU A C 1
ATOM 1368 O O . GLU A 1 169 ? 5.355 -30.812 -19.984 1 92.19 169 GLU A O 1
ATOM 1373 N N . ALA A 1 170 ? 4.125 -29.141 -19.141 1 92.38 170 ALA A N 1
ATOM 1374 C CA . ALA A 1 170 ? 2.867 -29.844 -19.359 1 92.38 170 ALA A CA 1
ATOM 1375 C C . ALA A 1 170 ? 2.631 -30.094 -20.844 1 92.38 170 ALA A C 1
ATOM 1377 O O . ALA A 1 170 ? 2.207 -31.188 -21.234 1 92.38 170 ALA A O 1
ATOM 1378 N N . ASN A 1 171 ? 2.967 -29.156 -21.688 1 94.5 171 ASN A N 1
ATOM 1379 C CA . ASN A 1 171 ? 2.828 -29.312 -23.141 1 94.5 171 ASN A CA 1
ATOM 1380 C C . ASN A 1 171 ? 3.748 -30.406 -23.672 1 94.5 171 ASN A C 1
ATOM 1382 O O . ASN A 1 171 ? 3.338 -31.219 -24.516 1 94.5 171 ASN A O 1
ATOM 1386 N N . SER A 1 172 ? 4.914 -30.406 -23.172 1 95.62 172 SER A N 1
ATOM 1387 C CA . SER A 1 172 ? 5.863 -31.438 -23.578 1 95.62 172 SER A CA 1
ATOM 1388 C C . SER A 1 172 ? 5.371 -32.844 -23.188 1 95.62 172 SER A C 1
ATOM 1390 O O . SER A 1 172 ? 5.426 -33.781 -23.984 1 95.62 172 SER A O 1
ATOM 1392 N N . ASN A 1 173 ? 4.824 -32.906 -21.984 1 95.38 173 ASN A N 1
ATOM 1393 C CA . ASN A 1 173 ? 4.309 -34.188 -21.5 1 95.38 173 ASN A CA 1
ATOM 1394 C C . ASN A 1 173 ? 3.127 -34.656 -22.344 1 95.38 173 ASN A C 1
ATOM 1396 O O . ASN A 1 173 ? 3.012 -35.844 -22.641 1 95.38 173 ASN A O 1
ATOM 1400 N N . LEU A 1 174 ? 2.307 -33.719 -22.734 1 95.56 174 LEU A N 1
ATOM 1401 C CA . LEU A 1 174 ? 1.15 -34.094 -23.547 1 95.56 174 LEU A CA 1
ATOM 1402 C C . LEU A 1 174 ? 1.589 -34.625 -24.906 1 95.56 174 LEU A C 1
ATOM 1404 O O . LEU A 1 174 ? 0.977 -35.562 -25.438 1 95.56 174 LEU A O 1
ATOM 1408 N N . THR A 1 175 ? 2.664 -34.125 -25.469 1 96.31 175 THR A N 1
ATOM 1409 C CA . THR A 1 175 ? 3.203 -34.594 -26.734 1 96.31 175 THR A CA 1
ATOM 1410 C C . THR A 1 175 ? 3.74 -36.031 -26.578 1 96.31 175 THR A C 1
ATOM 1412 O O . THR A 1 175 ? 3.48 -36.875 -27.422 1 96.31 175 THR A O 1
ATOM 1415 N N . ILE A 1 176 ? 4.375 -36.25 -25.469 1 96.5 176 ILE A N 1
ATOM 1416 C CA . ILE A 1 176 ? 4.93 -37.562 -25.219 1 96.5 176 ILE A CA 1
ATOM 1417 C C . ILE A 1 176 ? 3.797 -38.562 -25 1 96.5 176 ILE A C 1
ATOM 1419 O O . ILE A 1 176 ? 3.865 -39.688 -25.469 1 96.5 176 ILE A O 1
ATOM 1423 N N . LEU A 1 177 ? 2.779 -38.094 -24.344 1 95.75 177 LEU A N 1
ATOM 1424 C CA . LEU A 1 177 ? 1.643 -38.969 -24.062 1 95.75 177 LEU A CA 1
ATOM 1425 C C . LEU A 1 177 ? 0.948 -39.375 -25.359 1 95.75 177 LEU A C 1
ATOM 1427 O O . LEU A 1 177 ? 0.484 -40.531 -25.484 1 95.75 177 LEU A O 1
ATOM 1431 N N . LYS A 1 178 ? 0.923 -38.469 -26.328 1 95.75 178 LYS A N 1
ATOM 1432 C CA . LYS A 1 178 ? 0.356 -38.812 -27.625 1 95.75 178 LYS A CA 1
ATOM 1433 C C . LYS A 1 178 ? 1.194 -39.906 -28.328 1 95.75 178 LYS A C 1
ATOM 1435 O O . LYS A 1 178 ? 0.65 -40.844 -28.906 1 95.75 178 LYS A O 1
ATOM 1440 N N . SER A 1 179 ? 2.453 -39.781 -28.188 1 95.31 179 SER A N 1
ATOM 1441 C CA . SER A 1 179 ? 3.359 -40.781 -28.734 1 95.31 179 SER A CA 1
ATOM 1442 C C . SER A 1 179 ? 3.166 -42.125 -28.062 1 95.31 179 SER A C 1
ATOM 1444 O O . SER A 1 179 ? 3.152 -43.156 -28.734 1 95.31 179 SER A O 1
ATOM 1446 N N . LEU A 1 180 ? 2.965 -42.094 -26.766 1 94.81 180 LEU A N 1
ATOM 1447 C CA . LEU A 1 180 ? 2.734 -43.312 -26 1 94.81 180 LEU A CA 1
ATOM 1448 C C . LEU A 1 180 ? 1.455 -44 -26.453 1 94.81 180 LEU A C 1
ATOM 1450 O O . LEU A 1 180 ? 1.419 -45.25 -26.562 1 94.81 180 LEU A O 1
ATOM 1454 N N . GLU A 1 181 ? 0.466 -43.281 -26.703 1 93.31 181 GLU A N 1
ATOM 1455 C CA . GLU A 1 181 ? -0.792 -43.812 -27.203 1 93.31 181 GLU A CA 1
ATOM 1456 C C . GLU A 1 181 ? -0.594 -44.531 -28.531 1 93.31 181 GLU A C 1
ATOM 1458 O O . GLU A 1 181 ? -1.114 -45.625 -28.734 1 93.31 181 GLU A O 1
ATOM 1463 N N . ASN A 1 182 ? 0.215 -43.969 -29.391 1 94.88 182 ASN A N 1
ATOM 1464 C CA . ASN A 1 182 ? 0.497 -44.562 -30.688 1 94.88 182 ASN A CA 1
ATOM 1465 C C . ASN A 1 182 ? 1.283 -45.844 -30.562 1 94.88 182 ASN A C 1
ATOM 1467 O O . ASN A 1 182 ? 1.018 -46.812 -31.281 1 94.88 182 ASN A O 1
ATOM 1471 N N . GLN A 1 183 ? 2.172 -45.844 -29.641 1 93.5 183 GLN A N 1
ATOM 1472 C CA . GLN A 1 183 ? 2.959 -47.031 -29.406 1 93.5 183 GLN A CA 1
ATOM 1473 C C . GLN A 1 183 ? 2.082 -48.188 -28.891 1 93.5 183 GLN A C 1
ATOM 1475 O O . GLN A 1 183 ? 2.205 -49.312 -29.344 1 93.5 183 GLN A O 1
ATOM 1480 N N . ALA A 1 184 ? 1.228 -47.812 -27.953 1 93.69 184 ALA A N 1
ATOM 1481 C CA . ALA A 1 184 ? 0.331 -48.812 -27.391 1 93.69 184 ALA A CA 1
ATOM 1482 C C . ALA A 1 184 ? -0.599 -49.375 -28.469 1 93.69 184 ALA A C 1
ATOM 1484 O O . ALA A 1 184 ? -0.846 -50.594 -28.5 1 93.69 184 ALA A O 1
ATOM 1485 N N . GLU A 1 185 ? -1.031 -48.562 -29.375 1 94.5 185 GLU A N 1
ATOM 1486 C CA . GLU A 1 185 ? -1.889 -49 -30.484 1 94.5 185 GLU A CA 1
ATOM 1487 C C . GLU A 1 185 ? -1.139 -49.938 -31.422 1 94.5 185 GLU A C 1
ATOM 1489 O O . GLU A 1 185 ? -1.694 -50.938 -31.906 1 94.5 185 GLU A O 1
ATOM 1494 N N . SER A 1 186 ? 0.083 -49.625 -31.688 1 95.69 186 SER A N 1
ATOM 1495 C CA . SER A 1 186 ? 0.908 -50.469 -32.531 1 95.69 186 SER A CA 1
ATOM 1496 C C . SER A 1 186 ? 1.096 -51.844 -31.938 1 95.69 186 SER A C 1
ATOM 1498 O O . SER A 1 186 ? 0.986 -52.844 -32.656 1 95.69 186 SER A O 1
ATOM 1500 N N . ILE A 1 187 ? 1.294 -51.844 -30.641 1 95.81 187 ILE A N 1
ATOM 1501 C CA . ILE A 1 187 ? 1.462 -53.125 -29.969 1 95.81 187 ILE A CA 1
ATOM 1502 C C . ILE A 1 187 ? 0.182 -53.938 -30.109 1 95.81 187 ILE A C 1
ATOM 1504 O O . ILE A 1 187 ? 0.234 -55.156 -30.375 1 95.81 187 ILE A O 1
ATOM 1508 N N . SER A 1 188 ? -0.897 -53.312 -29.922 1 94.94 188 SER A N 1
ATOM 1509 C CA . SER A 1 188 ? -2.186 -53.969 -30.016 1 94.94 188 SER A CA 1
ATOM 1510 C C . SER A 1 188 ? -2.361 -54.656 -31.375 1 94.94 188 SER A C 1
ATOM 1512 O O . SER A 1 188 ? -2.807 -55.781 -31.469 1 94.94 188 SER A O 1
ATOM 1514 N N . GLY A 1 189 ? -1.987 -53.938 -32.469 1 95.31 189 GLY A N 1
ATOM 1515 C CA . GLY A 1 189 ? -2.07 -54.5 -33.812 1 95.31 189 GLY A CA 1
ATOM 1516 C C . GLY A 1 189 ? -1.162 -55.719 -34 1 95.31 189 GLY A C 1
ATOM 1517 O O . GLY A 1 189 ? -1.579 -56.719 -34.562 1 95.31 189 GLY A O 1
ATOM 1518 N N . ILE A 1 190 ? -0.012 -55.625 -33.469 1 96.06 190 ILE A N 1
ATOM 1519 C CA . ILE A 1 190 ? 0.962 -56.688 -33.656 1 96.06 190 ILE A CA 1
ATOM 1520 C C . ILE A 1 190 ? 0.536 -57.906 -32.844 1 96.06 190 ILE A C 1
ATOM 1522 O O . ILE A 1 190 ? 0.673 -59.031 -33.312 1 96.06 190 ILE A O 1
ATOM 1526 N N . VAL A 1 191 ? 0.04 -57.688 -31.703 1 94.75 191 VAL A N 1
ATOM 1527 C CA . VAL A 1 191 ? -0.406 -58.75 -30.828 1 94.75 191 VAL A CA 1
ATOM 1528 C C . VAL A 1 191 ? -1.549 -59.531 -31.5 1 94.75 191 VAL A C 1
ATOM 1530 O O . VAL A 1 191 ? -1.623 -60.75 -31.391 1 94.75 191 VAL A O 1
ATOM 1533 N N . GLN A 1 192 ? -2.342 -58.812 -32.188 1 95 192 GLN A N 1
ATOM 1534 C CA . GLN A 1 192 ? -3.412 -59.469 -32.938 1 95 192 GLN A CA 1
ATOM 1535 C C . GLN A 1 192 ? -2.848 -60.344 -34.062 1 95 192 GLN A C 1
ATOM 1537 O O . GLN A 1 192 ? -3.34 -61.469 -34.281 1 95 192 GLN A O 1
ATOM 1542 N N . THR A 1 193 ? -1.872 -59.875 -34.656 1 95.75 193 THR A N 1
ATOM 1543 C CA . THR A 1 193 ? -1.216 -60.656 -35.719 1 95.75 193 THR A CA 1
ATOM 1544 C C . THR A 1 193 ? -0.606 -61.938 -35.125 1 95.75 193 THR A C 1
ATOM 1546 O O . THR A 1 193 ? -0.766 -63 -35.719 1 95.75 193 THR A O 1
ATOM 1549 N N . ILE A 1 194 ? -0.036 -61.812 -34 1 95.62 194 ILE A N 1
ATOM 1550 C CA . ILE A 1 194 ? 0.606 -62.938 -33.375 1 95.62 194 ILE A CA 1
ATOM 1551 C C . ILE A 1 194 ? -0.453 -63.969 -32.938 1 95.62 194 ILE A C 1
ATOM 1553 O O . ILE A 1 194 ? -0.237 -65.188 -33 1 95.62 194 ILE A O 1
ATOM 1557 N N . ARG A 1 195 ? -1.495 -63.438 -32.531 1 95.19 195 ARG A N 1
ATOM 1558 C CA . ARG A 1 195 ? -2.602 -64.312 -32.156 1 95.19 195 ARG A CA 1
ATOM 1559 C C . ARG A 1 195 ? -3.082 -65.125 -33.344 1 95.19 195 ARG A C 1
ATOM 1561 O O . ARG A 1 195 ? -3.318 -66.312 -33.25 1 95.19 195 ARG A O 1
ATOM 1568 N N . GLU A 1 196 ? -3.174 -64.5 -34.438 1 96.62 196 GLU A N 1
ATOM 1569 C CA . GLU A 1 196 ? -3.582 -65.188 -35.688 1 96.62 196 GLU A CA 1
ATOM 1570 C C . GLU A 1 196 ? -2.561 -66.25 -36.094 1 96.62 196 GLU A C 1
ATOM 1572 O O . GLU A 1 196 ? -2.932 -67.312 -36.531 1 96.62 196 GLU A O 1
ATOM 1577 N N . ILE A 1 197 ? -1.411 -65.875 -35.875 1 96.94 197 ILE A N 1
ATOM 1578 C CA . ILE A 1 197 ? -0.337 -66.812 -36.188 1 96.94 197 ILE A CA 1
ATOM 1579 C C . ILE A 1 197 ? -0.426 -68.062 -35.281 1 96.94 197 ILE A C 1
ATOM 1581 O O . ILE A 1 197 ? -0.302 -69.188 -35.75 1 96.94 197 ILE A O 1
ATOM 1585 N N . ALA A 1 198 ? -0.634 -67.812 -34.062 1 96.38 198 ALA A N 1
ATOM 1586 C CA . ALA A 1 198 ? -0.748 -68.938 -33.094 1 96.38 198 ALA A CA 1
ATOM 1587 C C . ALA A 1 198 ? -1.95 -69.812 -33.406 1 96.38 198 ALA A C 1
ATOM 1589 O O . ALA A 1 198 ? -1.862 -71.062 -33.344 1 96.38 198 ALA A O 1
ATOM 1590 N N . GLU A 1 199 ? -2.982 -69.25 -33.812 1 96.56 199 GLU A N 1
ATOM 1591 C CA . GLU A 1 199 ? -4.188 -70 -34.188 1 96.56 199 GLU A CA 1
ATOM 1592 C C . GLU A 1 199 ? -3.955 -70.812 -35.438 1 96.56 199 GLU A C 1
ATOM 1594 O O . GLU A 1 199 ? -4.375 -72 -35.5 1 96.56 199 GLU A O 1
ATOM 1599 N N . GLN A 1 200 ? -3.279 -70.25 -36.344 1 96.94 200 GLN A N 1
ATOM 1600 C CA . GLN A 1 200 ? -2.973 -70.938 -37.562 1 96.94 200 GLN A CA 1
ATOM 1601 C C . GLN A 1 200 ? -2.006 -72.125 -37.281 1 96.94 200 GLN A C 1
ATOM 1603 O O . GLN A 1 200 ? -2.15 -73.188 -37.875 1 96.94 200 GLN A O 1
ATOM 1608 N N . THR A 1 201 ? -1.097 -71.875 -36.438 1 96.56 201 THR A N 1
ATOM 1609 C CA . THR A 1 201 ? -0.145 -72.875 -36.062 1 96.56 201 THR A CA 1
ATOM 1610 C C . THR A 1 201 ? -0.853 -74.062 -35.344 1 96.56 201 THR A C 1
ATOM 1612 O O . THR A 1 201 ? -0.564 -75.188 -35.594 1 96.56 201 THR A O 1
ATOM 1615 N N . ASN A 1 202 ? -1.681 -73.688 -34.531 1 95.38 202 ASN A N 1
ATOM 1616 C CA . ASN A 1 202 ? -2.469 -74.688 -33.812 1 95.38 202 ASN A CA 1
ATOM 1617 C C . ASN A 1 202 ? -3.287 -75.562 -34.781 1 95.38 202 ASN A C 1
ATOM 1619 O O . ASN A 1 202 ? -3.344 -76.75 -34.656 1 95.38 202 ASN A O 1
ATOM 1623 N N . LEU A 1 203 ? -3.854 -74.938 -35.781 1 95.44 203 LEU A N 1
ATOM 1624 C CA . LEU A 1 203 ? -4.66 -75.688 -36.781 1 95.44 203 LEU A CA 1
ATOM 1625 C C . LEU A 1 203 ? -3.795 -76.562 -37.625 1 95.44 203 LEU A C 1
ATOM 1627 O O . LEU A 1 203 ? -4.188 -77.688 -37.938 1 95.44 203 LEU A O 1
ATOM 1631 N N . LEU A 1 204 ? -2.684 -76.125 -37.938 1 94.31 204 LEU A N 1
ATOM 1632 C CA . LEU A 1 204 ? -1.757 -76.938 -38.719 1 94.31 204 LEU A CA 1
ATOM 1633 C C . LEU A 1 204 ? -1.278 -78.125 -37.938 1 94.31 204 LEU A C 1
ATOM 1635 O O . LEU A 1 204 ? -1.175 -79.25 -38.469 1 94.31 204 LEU A O 1
ATOM 1639 N N . ALA A 1 205 ? -1.082 -77.812 -36.688 1 92.94 205 ALA A N 1
ATOM 1640 C CA . ALA A 1 205 ? -0.638 -78.875 -35.781 1 92.94 205 ALA A CA 1
ATOM 1641 C C . ALA A 1 205 ? -1.733 -79.938 -35.625 1 92.94 205 ALA A C 1
ATOM 1643 O O . ALA A 1 205 ? -1.452 -81.125 -35.562 1 92.94 205 ALA A O 1
ATOM 1644 N N . LEU A 1 206 ? -2.9 -79.562 -35.594 1 92.19 206 LEU A N 1
ATOM 1645 C CA . LEU A 1 206 ? -4.031 -80.5 -35.469 1 92.19 206 LEU A CA 1
ATOM 1646 C C . LEU A 1 206 ? -4.156 -81.375 -36.719 1 92.19 206 LEU A C 1
ATOM 1648 O O . LEU A 1 206 ? -4.348 -82.562 -36.625 1 92.19 206 LEU A O 1
ATOM 1652 N N . ASN A 1 207 ? -3.998 -80.75 -37.844 1 88.62 207 ASN A N 1
ATOM 1653 C CA . ASN A 1 207 ? -4.066 -81.438 -39.094 1 88.62 207 ASN A CA 1
ATOM 1654 C C . ASN A 1 207 ? -2.926 -82.5 -39.219 1 88.62 207 ASN A C 1
ATOM 1656 O O . ASN A 1 207 ? -3.123 -83.562 -39.719 1 88.62 207 ASN A O 1
ATOM 1660 N N . ALA A 1 208 ? -1.818 -82 -38.719 1 88.38 208 ALA A N 1
ATOM 1661 C CA . ALA A 1 208 ? -0.658 -82.938 -38.75 1 88.38 208 ALA A CA 1
ATOM 1662 C C . ALA A 1 208 ? -0.859 -84.125 -37.812 1 88.38 208 ALA A C 1
ATOM 1664 O O . ALA A 1 208 ? -0.46 -85.25 -38.125 1 88.38 208 ALA A O 1
ATOM 1665 N N . ALA A 1 209 ? -1.493 -83.875 -36.75 1 88.31 209 ALA A N 1
ATOM 1666 C CA . ALA A 1 209 ? -1.781 -84.938 -35.812 1 88.31 209 ALA A CA 1
ATOM 1667 C C . ALA A 1 209 ? -2.77 -85.938 -36.406 1 88.31 209 ALA A C 1
ATOM 1669 O O . ALA A 1 209 ? -2.629 -87.125 -36.219 1 88.31 209 ALA A O 1
ATOM 1670 N N . ILE A 1 210 ? -3.652 -85.5 -37.125 1 86.19 210 ILE A N 1
ATOM 1671 C CA . ILE A 1 210 ? -4.648 -86.312 -37.75 1 86.19 210 ILE A CA 1
ATOM 1672 C C . ILE A 1 210 ? -3.984 -87.188 -38.844 1 86.19 210 ILE A C 1
ATOM 1674 O O . ILE A 1 210 ? -4.219 -88.375 -38.906 1 86.19 210 ILE A O 1
ATOM 1678 N N . GLU A 1 211 ? -3.143 -86.562 -39.625 1 81.19 211 GLU A N 1
ATOM 1679 C CA . GLU A 1 211 ? -2.449 -87.312 -40.688 1 81.19 211 GLU A CA 1
ATOM 1680 C C . GLU A 1 211 ? -1.492 -88.375 -40.094 1 81.19 211 GLU A C 1
ATOM 1682 O O . GLU A 1 211 ? -1.365 -89.438 -40.656 1 81.19 211 GLU A O 1
ATOM 1687 N N . ALA A 1 212 ? -0.912 -88 -39 1 85.25 212 ALA A N 1
ATOM 1688 C CA . ALA A 1 212 ? -0.005 -88.938 -38.312 1 85.25 212 ALA A CA 1
ATOM 1689 C C . ALA A 1 212 ? -0.757 -90.125 -37.812 1 85.25 212 ALA A C 1
ATOM 1691 O O . ALA A 1 212 ? -0.256 -91.25 -37.875 1 85.25 212 ALA A O 1
ATOM 1692 N N . ALA A 1 213 ? -1.896 -90 -37.312 1 85.56 213 ALA A N 1
ATOM 1693 C CA . ALA A 1 213 ? -2.721 -91.062 -36.844 1 85.56 213 ALA A CA 1
ATOM 1694 C C . ALA A 1 213 ? -3.131 -92 -38 1 85.56 213 ALA A C 1
ATOM 1696 O O . ALA A 1 213 ? -3.152 -93.188 -37.875 1 85.56 213 ALA A O 1
ATOM 1697 N N . ARG A 1 214 ? -3.398 -91.438 -39.094 1 83.31 214 ARG A N 1
ATOM 1698 C CA . ARG A 1 214 ? -3.82 -92.188 -40.281 1 83.31 214 ARG A CA 1
ATOM 1699 C C . ARG A 1 214 ? -2.684 -93 -40.844 1 83.31 214 ARG A C 1
ATOM 1701 O O . ARG A 1 214 ? -2.92 -94.062 -41.438 1 83.31 214 ARG A O 1
ATOM 1708 N N . ALA A 1 215 ? -1.457 -92.562 -40.625 1 81 215 ALA A N 1
ATOM 1709 C CA . ALA A 1 215 ? -0.287 -93.25 -41.156 1 81 215 ALA A CA 1
ATOM 1710 C C . ALA A 1 215 ? 0.148 -94.438 -40.25 1 81 215 ALA A C 1
ATOM 1712 O O . ALA A 1 215 ? 1.084 -95.125 -40.594 1 81 215 ALA A O 1
ATOM 1713 N N . GLY A 1 216 ? -0.552 -94.688 -39.094 1 81.12 216 GLY A N 1
ATOM 1714 C CA . GLY A 1 216 ? -0.306 -95.812 -38.188 1 81.12 216 GLY A CA 1
ATOM 1715 C C . GLY A 1 216 ? 1.072 -95.812 -37.562 1 81.12 216 GLY A C 1
ATOM 1716 O O . GLY A 1 216 ? 1.466 -94.75 -36.969 1 81.12 216 GLY A O 1
ATOM 1717 N N . GLU A 1 217 ? 1.868 -96.875 -37.75 1 80.69 217 GLU A N 1
ATOM 1718 C CA . GLU A 1 217 ? 3.172 -97.062 -37.125 1 80.69 217 GLU A CA 1
ATOM 1719 C C . GLU A 1 217 ? 4.215 -96.125 -37.75 1 80.69 217 GLU A C 1
ATOM 1721 O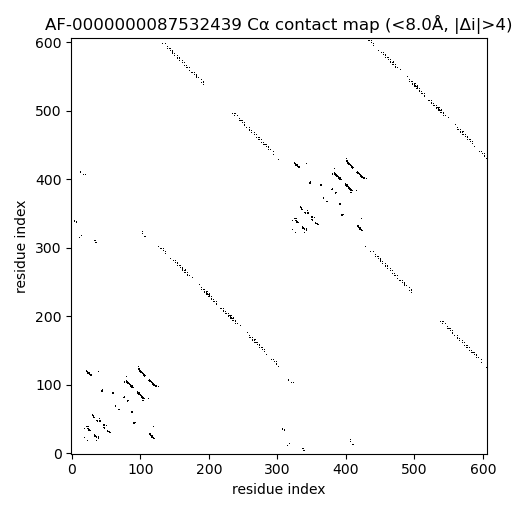 O . GLU A 1 217 ? 5.137 -95.688 -37.062 1 80.69 217 GLU A O 1
ATOM 1726 N N . GLN A 1 218 ? 3.979 -95.75 -39 1 76.56 218 GLN A N 1
ATOM 1727 C CA . GLN A 1 218 ? 4.938 -94.875 -39.719 1 76.56 218 GLN A CA 1
ATOM 1728 C C . GLN A 1 218 ? 4.801 -93.438 -39.344 1 76.56 218 GLN A C 1
ATOM 1730 O O . GLN A 1 218 ? 5.688 -92.625 -39.594 1 76.56 218 GLN A O 1
ATOM 1735 N N . GLY A 1 219 ? 3.674 -93.188 -38.594 1 82 219 GLY A N 1
ATOM 1736 C CA . GLY A 1 219 ? 3.4 -91.812 -38.25 1 82 219 GLY A CA 1
ATOM 1737 C C . GLY A 1 219 ? 3.637 -91.438 -36.781 1 82 219 GLY A C 1
ATOM 1738 O O . GLY A 1 219 ? 3.348 -90.375 -36.344 1 82 219 GLY A O 1
ATOM 1739 N N . LEU A 1 220 ? 4.109 -92.312 -36.062 1 83.06 220 LEU A N 1
ATOM 1740 C CA . LEU A 1 220 ? 4.23 -92.188 -34.594 1 83.06 220 LEU A CA 1
ATOM 1741 C C . LEU A 1 220 ? 5.164 -91 -34.281 1 83.06 220 LEU A C 1
ATOM 1743 O O . LEU A 1 220 ? 4.871 -90.188 -33.375 1 83.06 220 LEU A O 1
ATOM 1747 N N . GLY A 1 221 ? 6.309 -90.812 -34.906 1 82.06 221 GLY A N 1
ATOM 1748 C CA . GLY A 1 221 ? 7.23 -89.75 -34.688 1 82.06 221 GLY A CA 1
ATOM 1749 C C . GLY A 1 221 ? 6.613 -88.375 -35 1 82.06 221 GLY A C 1
ATOM 1750 O O . GLY A 1 221 ? 6.801 -87.438 -34.219 1 82.06 221 GLY A O 1
ATOM 1751 N N . PHE A 1 222 ? 5.695 -88.375 -35.969 1 85.25 222 PHE A N 1
ATOM 1752 C CA . PHE A 1 222 ? 5.062 -87.125 -36.375 1 85.25 222 PHE A CA 1
ATOM 1753 C C . PHE A 1 222 ? 3.941 -86.75 -35.438 1 85.25 222 PHE A C 1
ATOM 1755 O O . PHE A 1 222 ? 3.703 -85.562 -35.188 1 85.25 222 PHE A O 1
ATOM 1762 N N . SER A 1 223 ? 3.32 -87.812 -34.938 1 88.5 223 SER A N 1
ATOM 1763 C CA . SER A 1 223 ? 2.24 -87.5 -34 1 88.5 223 SER A CA 1
ATOM 1764 C C . SER A 1 223 ? 2.75 -86.812 -32.75 1 88.5 223 SER A C 1
ATOM 1766 O O . SER A 1 223 ? 2.111 -85.875 -32.25 1 88.5 223 SER A O 1
ATOM 1768 N N . VAL A 1 224 ? 3.998 -87.125 -32.312 1 89.69 224 VAL A N 1
ATOM 1769 C CA . VAL A 1 224 ? 4.598 -86.5 -31.141 1 89.69 224 VAL A CA 1
ATOM 1770 C C . VAL A 1 224 ? 4.961 -85.062 -31.438 1 89.69 224 VAL A C 1
ATOM 1772 O O . VAL A 1 224 ? 4.676 -84.125 -30.625 1 89.69 224 VAL A O 1
ATOM 1775 N N . VAL A 1 225 ? 5.469 -84.812 -32.562 1 90.75 225 VAL A N 1
ATOM 1776 C CA . VAL A 1 225 ? 5.855 -83.438 -32.969 1 90.75 225 VAL A CA 1
ATOM 1777 C C . VAL A 1 225 ? 4.613 -82.562 -33.094 1 90.75 225 VAL A C 1
ATOM 1779 O O . VAL A 1 225 ? 4.586 -81.438 -32.594 1 90.75 225 VAL A O 1
ATOM 1782 N N . ALA A 1 226 ? 3.623 -83.125 -33.719 1 92.06 226 ALA A N 1
ATOM 1783 C CA . ALA A 1 226 ? 2.385 -82.375 -33.969 1 92.06 226 ALA A CA 1
ATOM 1784 C C . ALA A 1 226 ? 1.728 -82 -32.625 1 92.06 226 ALA A C 1
ATOM 1786 O O . ALA A 1 226 ? 1.248 -80.875 -32.469 1 92.06 226 ALA A O 1
ATOM 1787 N N . GLU A 1 227 ? 1.798 -82.875 -31.688 1 92.88 227 GLU A N 1
ATOM 1788 C CA . GLU A 1 227 ? 1.188 -82.625 -30.391 1 92.88 227 GLU A CA 1
ATOM 1789 C C . GLU A 1 227 ? 1.967 -81.562 -29.609 1 92.88 227 GLU A C 1
ATOM 1791 O O . GLU A 1 227 ? 1.374 -80.688 -28.938 1 92.88 227 GLU A O 1
ATOM 1796 N N . GLU A 1 228 ? 3.236 -81.562 -29.781 1 95.38 228 GLU A N 1
ATOM 1797 C CA . GLU A 1 228 ? 4.066 -80.625 -29.094 1 95.38 228 GLU A CA 1
ATOM 1798 C C . GLU A 1 228 ? 3.885 -79.188 -29.688 1 95.38 228 GLU A C 1
ATOM 1800 O O . GLU A 1 228 ? 3.824 -78.188 -28.953 1 95.38 228 GLU A O 1
ATOM 1805 N N . VAL A 1 229 ? 3.766 -79.125 -30.984 1 95.44 229 VAL A N 1
ATOM 1806 C CA . VAL A 1 229 ? 3.543 -77.875 -31.656 1 95.44 229 VAL A CA 1
ATOM 1807 C C . VAL A 1 229 ? 2.178 -77.312 -31.25 1 95.44 229 VAL A C 1
ATOM 1809 O O . VAL A 1 229 ? 2.033 -76.062 -31.047 1 95.44 229 VAL A O 1
ATOM 1812 N N . ARG A 1 230 ? 1.286 -78.125 -31.125 1 95.19 230 ARG A N 1
ATOM 1813 C CA . ARG A 1 230 ? -0.047 -77.75 -30.719 1 95.19 230 ARG A CA 1
ATOM 1814 C C . ARG A 1 230 ? -0.019 -77.125 -29.297 1 95.19 230 ARG A C 1
ATOM 1816 O O . ARG A 1 230 ? -0.622 -76.125 -29.047 1 95.19 230 ARG A O 1
ATOM 1823 N N . LYS A 1 231 ? 0.705 -77.75 -28.422 1 96.5 231 LYS A N 1
ATOM 1824 C CA . LYS A 1 231 ? 0.841 -77.25 -27.047 1 96.5 231 LYS A CA 1
ATOM 1825 C C . LYS A 1 231 ? 1.516 -75.938 -27.016 1 96.5 231 LYS A C 1
ATOM 1827 O O . LYS A 1 231 ? 1.086 -75 -26.281 1 96.5 231 LYS A O 1
ATOM 1832 N N . LEU A 1 232 ? 2.496 -75.75 -27.797 1 96.44 232 LEU A N 1
ATOM 1833 C CA . LEU A 1 232 ? 3.221 -74.5 -27.875 1 96.44 232 LEU A CA 1
ATOM 1834 C C . LEU A 1 232 ? 2.328 -73.375 -28.422 1 96.44 232 LEU A C 1
ATOM 1836 O O . LEU A 1 232 ? 2.352 -72.25 -27.938 1 96.44 232 LEU A O 1
ATOM 1840 N N . ALA A 1 233 ? 1.562 -73.688 -29.406 1 96.56 233 ALA A N 1
ATOM 1841 C CA . ALA A 1 233 ? 0.646 -72.75 -29.984 1 96.56 233 ALA A CA 1
ATOM 1842 C C . ALA A 1 233 ? -0.396 -72.25 -28.969 1 96.56 233 ALA A C 1
ATOM 1844 O O . ALA A 1 233 ? -0.724 -71.062 -28.906 1 96.56 233 ALA A O 1
ATOM 1845 N N . ASN A 1 234 ? -0.856 -73.188 -28.188 1 96.31 234 ASN A N 1
ATOM 1846 C CA . ASN A 1 234 ? -1.829 -72.875 -27.156 1 96.31 234 ASN A CA 1
ATOM 1847 C C . ASN A 1 234 ? -1.216 -72 -26.078 1 96.31 234 ASN A C 1
ATOM 1849 O O . ASN A 1 234 ? -1.853 -71.062 -25.594 1 96.31 234 ASN A O 1
ATOM 1853 N N . ARG A 1 235 ? -0.038 -72.25 -25.719 1 96.25 235 ARG A N 1
ATOM 1854 C CA . ARG A 1 235 ? 0.662 -71.438 -24.734 1 96.25 235 ARG A CA 1
ATOM 1855 C C . ARG A 1 235 ? 0.896 -70 -25.266 1 96.25 235 ARG A C 1
ATOM 1857 O O . ARG A 1 235 ? 0.764 -69.062 -24.531 1 96.25 235 ARG A O 1
ATOM 1864 N N . ALA A 1 236 ? 1.231 -69.938 -26.5 1 96 236 ALA A N 1
ATOM 1865 C CA . ALA A 1 236 ? 1.434 -68.625 -27.141 1 96 236 ALA A CA 1
ATOM 1866 C C . ALA A 1 236 ? 0.143 -67.812 -27.125 1 96 236 ALA A C 1
ATOM 1868 O O . ALA A 1 236 ? 0.158 -66.625 -26.844 1 96 236 ALA A O 1
ATOM 1869 N N . GLN A 1 237 ? -0.908 -68.5 -27.453 1 95.38 237 GLN A N 1
ATOM 1870 C CA . GLN A 1 237 ? -2.203 -67.875 -27.469 1 95.38 237 GLN A CA 1
ATOM 1871 C C . GLN A 1 237 ? -2.559 -67.312 -26.109 1 95.38 237 GLN A C 1
ATOM 1873 O O . GLN A 1 237 ? -3.059 -66.188 -26 1 95.38 237 GLN A O 1
ATOM 1878 N N . SER A 1 238 ? -2.289 -68.062 -25.062 1 96.12 238 SER A N 1
ATOM 1879 C CA . SER A 1 238 ? -2.562 -67.562 -23.703 1 96.12 238 SER A CA 1
ATOM 1880 C C . SER A 1 238 ? -1.691 -66.375 -23.328 1 96.12 238 SER A C 1
ATOM 1882 O O . SER A 1 238 ? -2.174 -65.438 -22.734 1 96.12 238 SER A O 1
ATOM 1884 N N . SER A 1 239 ? -0.481 -66.438 -23.688 1 96.19 239 SER A N 1
ATOM 1885 C CA . SER A 1 239 ? 0.449 -65.375 -23.406 1 96.19 239 SER A CA 1
ATOM 1886 C C . SER A 1 239 ? 0.052 -64.062 -24.141 1 96.19 239 SER A C 1
ATOM 1888 O O . SER A 1 239 ? 0.142 -63 -23.594 1 96.19 239 SER A O 1
ATOM 1890 N N . ILE A 1 240 ? -0.422 -64.25 -25.344 1 95.56 240 ILE A N 1
ATOM 1891 C CA . ILE A 1 240 ? -0.825 -63.094 -26.172 1 95.56 240 ILE A CA 1
ATOM 1892 C C . ILE A 1 240 ? -2.039 -62.406 -25.547 1 95.56 240 ILE A C 1
ATOM 1894 O O . ILE A 1 240 ? -2.154 -61.188 -25.594 1 95.56 240 ILE A O 1
ATOM 1898 N N . GLN A 1 241 ? -2.883 -63.25 -25.031 1 94.88 241 GLN A N 1
ATOM 1899 C CA . GLN A 1 241 ? -4.062 -62.688 -24.375 1 94.88 241 GLN A CA 1
ATOM 1900 C C . GLN A 1 241 ? -3.67 -61.812 -23.172 1 94.88 241 GLN A C 1
ATOM 1902 O O . GLN A 1 241 ? -4.266 -60.781 -22.938 1 94.88 241 GLN A O 1
ATOM 1907 N N . GLU A 1 242 ? -2.662 -62.219 -22.484 1 95.69 242 GLU A N 1
ATOM 1908 C CA . GLU A 1 242 ? -2.16 -61.469 -21.359 1 95.69 242 GLU A CA 1
ATOM 1909 C C . GLU A 1 242 ? -1.552 -60.125 -21.828 1 95.69 242 GLU A C 1
ATOM 1911 O O . GLU A 1 242 ? -1.775 -59.094 -21.203 1 95.69 242 GLU A O 1
ATOM 1916 N N . VAL A 1 243 ? -0.852 -60.188 -22.859 1 96 243 VAL A N 1
ATOM 1917 C CA . VAL A 1 243 ? -0.253 -58.969 -23.406 1 96 243 VAL A CA 1
ATOM 1918 C C . VAL A 1 243 ? -1.351 -57.969 -23.797 1 96 243 VAL A C 1
ATOM 1920 O O . VAL A 1 243 ? -1.249 -56.781 -23.5 1 96 243 VAL A O 1
ATOM 1923 N N . ASN A 1 244 ? -2.355 -58.531 -24.438 1 94.88 244 ASN A N 1
ATOM 1924 C CA . ASN A 1 244 ? -3.471 -57.688 -24.859 1 94.88 244 ASN A CA 1
ATOM 1925 C C . ASN A 1 244 ? -4.113 -56.969 -23.672 1 94.88 244 ASN A C 1
ATOM 1927 O O . ASN A 1 244 ? -4.48 -55.812 -23.781 1 94.88 244 ASN A O 1
ATOM 1931 N N . GLN A 1 245 ? -4.234 -57.625 -22.516 1 95.81 245 GLN A N 1
ATOM 1932 C CA . GLN A 1 245 ? -4.809 -57 -21.312 1 95.81 245 GLN A CA 1
ATOM 1933 C C . GLN A 1 245 ? -3.926 -55.875 -20.781 1 95.81 245 GLN A C 1
ATOM 1935 O O . GLN A 1 245 ? -4.426 -54.812 -20.406 1 95.81 245 GLN A O 1
ATOM 1940 N N . HIS A 1 246 ? -2.65 -56.125 -20.812 1 95.44 246 HIS A N 1
ATOM 1941 C CA . HIS A 1 246 ? -1.728 -55.125 -20.344 1 95.44 246 HIS A CA 1
ATOM 1942 C C . HIS A 1 246 ? -1.724 -53.906 -21.266 1 95.44 246 HIS A C 1
ATOM 1944 O O . HIS A 1 246 ? -1.659 -52.75 -20.797 1 95.44 246 HIS A O 1
ATOM 1950 N N . VAL A 1 247 ? -1.819 -54.094 -22.547 1 95.69 247 VAL A N 1
ATOM 1951 C CA . VAL A 1 247 ? -1.829 -53 -23.5 1 95.69 247 VAL A CA 1
ATOM 1952 C C . VAL A 1 247 ? -3.094 -52.188 -23.328 1 95.69 247 VAL A C 1
ATOM 1954 O O . VAL A 1 247 ? -3.045 -50.938 -23.391 1 95.69 247 VAL A O 1
ATOM 1957 N N . LYS A 1 248 ? -4.199 -52.844 -23.078 1 94.38 248 LYS A N 1
ATOM 1958 C CA . LYS A 1 248 ? -5.441 -52.125 -22.797 1 94.38 248 LYS A CA 1
ATOM 1959 C C . LYS A 1 248 ? -5.309 -51.281 -21.531 1 94.38 248 LYS A C 1
ATOM 1961 O O . LYS A 1 248 ? -5.77 -50.125 -21.484 1 94.38 248 LYS A O 1
ATOM 1966 N N . GLY A 1 249 ? -4.672 -51.812 -20.578 1 93.69 249 GLY A N 1
ATOM 1967 C CA . GLY A 1 249 ? -4.398 -51.062 -19.359 1 93.69 249 GLY A CA 1
ATOM 1968 C C . GLY A 1 249 ? -3.539 -49.844 -19.594 1 93.69 249 GLY A C 1
ATOM 1969 O O . GLY A 1 249 ? -3.826 -48.781 -19.062 1 93.69 249 GLY A O 1
ATOM 1970 N N . ILE A 1 250 ? -2.588 -49.969 -20.406 1 94.44 250 ILE A N 1
ATOM 1971 C CA . ILE A 1 250 ? -1.696 -48.875 -20.734 1 94.44 250 ILE A CA 1
ATOM 1972 C C . ILE A 1 250 ? -2.486 -47.75 -21.406 1 94.44 250 ILE A C 1
ATOM 1974 O O . ILE A 1 250 ? -2.348 -46.594 -21.047 1 94.44 250 ILE A O 1
ATOM 1978 N N . THR A 1 251 ? -3.307 -48.156 -22.375 1 93.69 251 THR A N 1
ATOM 1979 C CA . THR A 1 251 ? -4.094 -47.156 -23.109 1 93.69 251 THR A CA 1
ATOM 1980 C C . THR A 1 251 ? -5.016 -46.406 -22.172 1 93.69 251 THR A C 1
ATOM 1982 O O . THR A 1 251 ? -5.133 -45.156 -22.281 1 93.69 251 THR A O 1
ATOM 1985 N N . GLU A 1 252 ? -5.598 -47.031 -21.156 1 95 252 GLU A N 1
ATOM 1986 C CA . GLU A 1 252 ? -6.496 -46.406 -20.203 1 95 252 GLU A CA 1
ATOM 1987 C C . GLU A 1 252 ? -5.738 -45.469 -19.266 1 95 252 GLU A C 1
ATOM 1989 O O . GLU A 1 252 ? -6.191 -44.344 -19 1 95 252 GLU A O 1
ATOM 1994 N N . GLU A 1 253 ? -4.598 -45.938 -18.859 1 95.06 253 GLU A N 1
ATOM 1995 C CA . GLU A 1 253 ? -3.809 -45.156 -17.922 1 95.06 253 GLU A CA 1
ATOM 1996 C C . GLU A 1 253 ? -3.227 -43.906 -18.609 1 95.06 253 GLU A C 1
ATOM 1998 O O . GLU A 1 253 ? -3.158 -42.844 -18 1 95.06 253 GLU A O 1
ATOM 2003 N N . VAL A 1 254 ? -2.861 -44 -19.844 1 95.62 254 VAL A N 1
ATOM 2004 C CA . VAL A 1 254 ? -2.352 -42.875 -20.609 1 95.62 254 VAL A CA 1
ATOM 2005 C C . VAL A 1 254 ? -3.441 -41.812 -20.75 1 95.62 254 VAL A C 1
ATOM 2007 O O . VAL A 1 254 ? -3.176 -40.625 -20.625 1 95.62 254 VAL A O 1
ATOM 2010 N N . SER A 1 255 ? -4.645 -42.25 -20.969 1 95.25 255 SER A N 1
ATOM 2011 C CA . SER A 1 255 ? -5.77 -41.344 -21.078 1 95.25 255 SER A CA 1
ATOM 2012 C C . SER A 1 255 ? -6 -40.594 -19.781 1 95.25 255 SER A C 1
ATOM 2014 O O . SER A 1 255 ? -6.238 -39.375 -19.797 1 95.25 255 SER A O 1
ATOM 2016 N N . LYS A 1 256 ? -5.871 -41.219 -18.672 1 95.31 256 LYS A N 1
ATOM 2017 C CA . LYS A 1 256 ? -6.051 -40.594 -17.359 1 95.31 256 LYS A CA 1
ATOM 2018 C C . LYS A 1 256 ? -4.973 -39.562 -17.094 1 95.31 256 LYS A C 1
ATOM 2020 O O . LYS A 1 256 ? -5.27 -38.469 -16.625 1 95.31 256 LYS A O 1
ATOM 2025 N N . ILE A 1 257 ? -3.787 -39.906 -17.438 1 95.81 257 ILE A N 1
ATOM 2026 C CA . ILE A 1 257 ? -2.676 -38.969 -17.234 1 95.81 257 ILE A CA 1
ATOM 2027 C C . ILE A 1 257 ? -2.867 -37.75 -18.109 1 95.81 257 ILE A C 1
ATOM 2029 O O . ILE A 1 257 ? -2.631 -36.625 -17.656 1 95.81 257 ILE A O 1
ATOM 2033 N N . SER A 1 258 ? -3.264 -37.969 -19.359 1 95.25 258 SER A N 1
ATOM 2034 C CA . SER A 1 258 ? -3.502 -36.875 -20.266 1 95.25 258 SER A CA 1
ATOM 2035 C C . SER A 1 258 ? -4.555 -35.906 -19.719 1 95.25 258 SER A C 1
ATOM 2037 O O . SER A 1 258 ? -4.363 -34.688 -19.719 1 95.25 258 SER A O 1
ATOM 2039 N N . GLU A 1 259 ? -5.594 -36.438 -19.141 1 94.81 259 GLU A N 1
ATOM 2040 C CA . GLU A 1 259 ? -6.652 -35.594 -18.562 1 94.81 259 GLU A CA 1
ATOM 2041 C C . GLU A 1 259 ? -6.148 -34.812 -17.359 1 94.81 259 GLU A C 1
ATOM 2043 O O . GLU A 1 259 ? -6.457 -33.625 -17.203 1 94.81 259 GLU A O 1
ATOM 2048 N N . GLY A 1 260 ? -5.422 -35.531 -16.547 1 92.69 260 GLY A N 1
ATOM 2049 C CA . GLY A 1 260 ? -4.844 -34.844 -15.398 1 92.69 260 GLY A CA 1
ATOM 2050 C C . GLY A 1 260 ? -3.883 -33.75 -15.789 1 92.69 260 GLY A C 1
ATOM 2051 O O . GLY A 1 260 ? -3.879 -32.656 -15.172 1 92.69 260 GLY A O 1
ATOM 2052 N N . THR A 1 261 ? -3.127 -33.969 -16.797 1 93.81 261 THR A N 1
ATOM 2053 C CA . THR A 1 261 ? -2.164 -33 -17.266 1 93.81 261 THR A CA 1
ATOM 2054 C C . THR A 1 261 ? -2.879 -31.766 -17.844 1 93.81 261 THR A C 1
ATOM 2056 O O . THR A 1 261 ? -2.482 -30.625 -17.578 1 93.81 261 THR A O 1
ATOM 2059 N N . VAL A 1 262 ? -3.959 -32 -18.547 1 93.44 262 VAL A N 1
ATOM 2060 C CA . VAL A 1 262 ? -4.742 -30.906 -19.109 1 93.44 262 VAL A CA 1
ATOM 2061 C C . VAL A 1 262 ? -5.367 -30.078 -18 1 93.44 262 VAL A C 1
ATOM 2063 O O . VAL A 1 262 ? -5.352 -28.844 -18.047 1 93.44 262 VAL A O 1
ATOM 2066 N N . ARG A 1 263 ? -5.824 -30.688 -16.938 1 92.19 263 ARG A N 1
ATOM 2067 C CA . ARG A 1 263 ? -6.402 -29.984 -15.797 1 92.19 263 ARG A CA 1
ATOM 2068 C C . ARG A 1 263 ? -5.355 -29.141 -15.086 1 92.19 263 ARG A C 1
ATOM 2070 O O . ARG A 1 263 ? -5.633 -28 -14.688 1 92.19 263 ARG A O 1
ATOM 2077 N N . SER A 1 264 ? -4.223 -29.719 -14.969 1 91.31 264 SER A N 1
ATOM 2078 C CA . SER A 1 264 ? -3.131 -28.969 -14.352 1 91.31 264 SER A CA 1
ATOM 2079 C C . SER A 1 264 ? -2.754 -27.75 -15.188 1 91.31 264 SER A C 1
ATOM 2081 O O . SER A 1 264 ? -2.506 -26.672 -14.641 1 91.31 264 SER A O 1
ATOM 2083 N N . GLN A 1 265 ? -2.725 -27.953 -16.469 1 90.75 265 GLN A N 1
ATOM 2084 C CA . GLN A 1 265 ? -2.42 -26.844 -17.375 1 90.75 265 GLN A CA 1
ATOM 2085 C C . GLN A 1 265 ? -3.461 -25.734 -17.266 1 90.75 265 GLN A C 1
ATOM 2087 O O . GLN A 1 265 ? -3.113 -24.562 -17.219 1 90.75 265 GLN A O 1
ATOM 2092 N N . GLN A 1 266 ? -4.684 -26.109 -17.172 1 91.75 266 GLN A N 1
ATOM 2093 C CA . GLN A 1 266 ? -5.762 -25.141 -17.031 1 91.75 266 GLN A CA 1
ATOM 2094 C C . GLN A 1 266 ? -5.68 -24.406 -15.695 1 91.75 266 GLN A C 1
ATOM 2096 O O . GLN A 1 266 ? -5.891 -23.188 -15.633 1 91.75 266 GLN A O 1
ATOM 2101 N N . GLY A 1 267 ? -5.359 -25.172 -14.703 1 91.06 267 GLY A N 1
ATOM 2102 C CA . GLY A 1 267 ? -5.164 -24.547 -13.406 1 91.06 267 GLY A CA 1
ATOM 2103 C C . GLY A 1 267 ? -4.031 -23.547 -13.383 1 91.06 267 GLY A C 1
ATOM 2104 O O . GLY A 1 267 ? -4.16 -22.469 -12.789 1 91.06 267 GLY A O 1
ATOM 2105 N N . THR A 1 268 ? -2.988 -23.812 -14.039 1 92.5 268 THR A N 1
ATOM 2106 C CA . THR A 1 268 ? -1.838 -22.922 -14.094 1 92.5 268 THR A CA 1
ATOM 2107 C C . THR A 1 268 ? -2.178 -21.656 -14.867 1 92.5 268 THR A C 1
ATOM 2109 O O . THR A 1 268 ? -1.786 -20.547 -14.469 1 92.5 268 THR A O 1
ATOM 2112 N N . LYS A 1 269 ? -2.936 -21.781 -15.914 1 90.94 269 LYS A N 1
ATOM 2113 C CA . LYS A 1 269 ? -3.342 -20.625 -16.703 1 90.94 269 LYS A CA 1
ATOM 2114 C C . LYS A 1 269 ? -4.266 -19.719 -15.906 1 90.94 269 LYS A C 1
ATOM 2116 O O . LYS A 1 269 ? -4.145 -18.484 -15.984 1 90.94 269 LYS A O 1
ATOM 2121 N N . GLU A 1 270 ? -5.094 -20.312 -15.117 1 91.88 270 GLU A N 1
ATOM 2122 C CA . GLU A 1 270 ? -5.953 -19.547 -14.234 1 91.88 270 GLU A CA 1
ATOM 2123 C C . GLU A 1 270 ? -5.137 -18.797 -13.18 1 91.88 270 GLU A C 1
ATOM 2125 O O . GLU A 1 270 ? -5.414 -17.625 -12.883 1 91.88 270 GLU A O 1
ATOM 2130 N N . ASN A 1 271 ? -4.121 -19.469 -12.695 1 91.81 271 ASN A N 1
ATOM 2131 C CA . ASN A 1 271 ? -3.23 -18.844 -11.727 1 91.81 271 ASN A CA 1
ATOM 2132 C C . ASN A 1 271 ? -2.518 -17.625 -12.328 1 91.81 271 ASN A C 1
ATOM 2134 O O . ASN A 1 271 ? -2.334 -16.609 -11.648 1 91.81 271 ASN A O 1
ATOM 2138 N N . GLN A 1 272 ? -2.188 -17.734 -13.547 1 91.88 272 GLN A N 1
ATOM 2139 C CA . GLN A 1 272 ? -1.503 -16.641 -14.211 1 91.88 272 GLN A CA 1
ATOM 2140 C C . GLN A 1 272 ? -2.385 -15.398 -14.266 1 91.88 272 GLN A C 1
ATOM 2142 O O . GLN A 1 272 ? -1.898 -14.273 -14.094 1 91.88 272 GLN A O 1
ATOM 2147 N N . VAL A 1 273 ? -3.676 -15.57 -14.422 1 93.56 273 VAL A N 1
ATOM 2148 C CA . VAL A 1 273 ? -4.617 -14.453 -14.445 1 93.56 273 VAL A CA 1
ATOM 2149 C C . VAL A 1 273 ? -4.695 -13.828 -13.055 1 93.56 273 VAL A C 1
ATOM 2151 O O . VAL A 1 273 ? -4.645 -12.602 -12.914 1 93.56 273 VAL A O 1
ATOM 2154 N N . HIS A 1 274 ? -4.754 -14.656 -12.031 1 92.06 274 HIS A N 1
ATOM 2155 C CA . HIS A 1 274 ? -4.824 -14.156 -10.664 1 92.06 274 HIS A CA 1
ATOM 2156 C C . HIS A 1 274 ? -3.549 -13.414 -10.281 1 92.06 274 HIS A C 1
ATOM 2158 O O . HIS A 1 274 ? -3.6 -12.414 -9.562 1 92.06 274 HIS A O 1
ATOM 2164 N N . ILE A 1 275 ? -2.465 -13.859 -10.742 1 93.69 275 ILE A N 1
ATOM 2165 C CA . ILE A 1 275 ? -1.188 -13.211 -10.469 1 93.69 275 ILE A CA 1
ATOM 2166 C C . ILE A 1 275 ? -1.165 -11.828 -11.102 1 93.69 275 ILE A C 1
ATOM 2168 O O . ILE A 1 275 ? -0.711 -10.859 -10.484 1 93.69 275 ILE A O 1
ATOM 2172 N N . GLN A 1 276 ? -1.654 -11.727 -12.297 1 93.88 276 GLN A N 1
ATOM 2173 C CA . GLN A 1 276 ? -1.704 -10.43 -12.969 1 93.88 276 GLN A CA 1
ATOM 2174 C C . GLN A 1 276 ? -2.594 -9.445 -12.211 1 93.88 276 GLN A C 1
ATOM 2176 O O . GLN A 1 276 ? -2.291 -8.258 -12.141 1 93.88 276 GLN A O 1
ATOM 2181 N N . GLU A 1 277 ? -3.605 -9.945 -11.664 1 93.75 277 GLU A N 1
ATOM 2182 C CA . GLU A 1 277 ? -4.48 -9.094 -10.859 1 93.75 277 GLU A CA 1
ATOM 2183 C C . GLU A 1 277 ? -3.781 -8.625 -9.594 1 93.75 277 GLU A C 1
ATOM 2185 O O . GLU A 1 277 ? -3.947 -7.477 -9.172 1 93.75 277 GLU A O 1
ATOM 2190 N N . ALA A 1 278 ? -3.061 -9.508 -9.023 1 92.06 278 ALA A N 1
ATOM 2191 C CA . ALA A 1 278 ? -2.285 -9.125 -7.848 1 92.06 278 ALA A CA 1
ATOM 2192 C C . ALA A 1 278 ? -1.25 -8.055 -8.188 1 92.06 278 ALA A C 1
ATOM 2194 O O . ALA A 1 278 ? -1.041 -7.117 -7.418 1 92.06 278 ALA A O 1
ATOM 2195 N N . VAL A 1 279 ? -0.604 -8.203 -9.312 1 93.62 279 VAL A N 1
ATOM 2196 C CA . VAL A 1 279 ? 0.379 -7.23 -9.773 1 93.62 279 VAL A CA 1
ATOM 2197 C C . VAL A 1 279 ? -0.281 -5.859 -9.914 1 93.62 279 VAL A C 1
ATOM 2199 O O . VAL A 1 279 ? 0.302 -4.84 -9.539 1 93.62 279 VAL A O 1
ATOM 2202 N N . LYS A 1 280 ? -1.51 -5.805 -10.367 1 95.19 280 LYS A N 1
ATOM 2203 C CA . LYS A 1 280 ? -2.244 -4.551 -10.508 1 95.19 280 LYS A CA 1
ATOM 2204 C C . LYS A 1 280 ? -2.492 -3.898 -9.148 1 95.19 280 LYS A C 1
ATOM 2206 O O . LYS A 1 280 ? -2.461 -2.672 -9.031 1 95.19 280 LYS A O 1
ATOM 2211 N N . GLU A 1 281 ? -2.75 -4.781 -8.18 1 95.31 281 GLU A N 1
ATOM 2212 C CA . GLU A 1 281 ? -2.941 -4.238 -6.84 1 95.31 281 GLU A CA 1
ATOM 2213 C C . GLU A 1 281 ? -1.67 -3.564 -6.332 1 95.31 281 GLU A C 1
ATOM 2215 O O . GLU A 1 281 ? -1.729 -2.49 -5.73 1 95.31 281 GLU A O 1
ATOM 2220 N N . PHE A 1 282 ? -0.521 -4.105 -6.602 1 95.12 282 PHE A N 1
ATOM 2221 C CA . PHE A 1 282 ? 0.747 -3.506 -6.207 1 95.12 282 PHE A CA 1
ATOM 2222 C C . PHE A 1 282 ? 0.99 -2.205 -6.961 1 95.12 282 PHE A C 1
ATOM 2224 O O . PHE A 1 282 ? 1.566 -1.263 -6.418 1 95.12 282 PHE A O 1
ATOM 2231 N N . GLU A 1 283 ? 0.512 -2.127 -8.156 1 95.25 283 GLU A N 1
ATOM 2232 C CA . GLU A 1 283 ? 0.628 -0.893 -8.93 1 95.25 283 GLU A CA 1
ATOM 2233 C C . GLU A 1 283 ? -0.211 0.224 -8.312 1 95.25 283 GLU A C 1
ATOM 2235 O O . GLU A 1 283 ? 0.231 1.373 -8.242 1 95.25 283 GLU A O 1
ATOM 2240 N N . HIS A 1 284 ? -1.368 -0.139 -7.883 1 95.56 284 HIS A N 1
ATOM 2241 C CA . HIS A 1 284 ? -2.221 0.827 -7.199 1 95.56 284 HIS A CA 1
ATOM 2242 C C . HIS A 1 284 ? -1.578 1.313 -5.906 1 95.56 284 HIS A C 1
ATOM 2244 O O . HIS A 1 284 ? -1.674 2.494 -5.566 1 95.56 284 HIS A O 1
ATOM 2250 N N . ILE A 1 285 ? -0.943 0.438 -5.281 1 95.56 285 ILE A N 1
ATOM 2251 C CA . ILE A 1 285 ? -0.273 0.778 -4.031 1 95.56 285 ILE A CA 1
ATOM 2252 C C . ILE A 1 285 ? 0.886 1.732 -4.309 1 95.56 285 ILE A C 1
ATOM 2254 O O . ILE A 1 285 ? 1.105 2.689 -3.562 1 95.56 285 ILE A O 1
ATOM 2258 N N . GLU A 1 286 ? 1.59 1.499 -5.352 1 94.81 286 GLU A N 1
ATOM 2259 C CA . GLU A 1 286 ? 2.668 2.402 -5.742 1 94.81 286 GLU A CA 1
ATOM 2260 C C . GLU A 1 286 ? 2.137 3.805 -6.027 1 94.81 286 GLU A C 1
ATOM 2262 O O . GLU A 1 286 ? 2.744 4.797 -5.617 1 94.81 286 GLU A O 1
ATOM 2267 N N . LYS A 1 287 ? 1.006 3.896 -6.656 1 95.25 287 LYS A N 1
ATOM 2268 C CA . LYS A 1 287 ? 0.389 5.191 -6.938 1 95.25 287 LYS A CA 1
ATOM 2269 C C . LYS A 1 287 ? -0.028 5.895 -5.652 1 95.25 287 LYS A C 1
ATOM 2271 O O . LYS A 1 287 ? 0.174 7.102 -5.504 1 95.25 287 LYS A O 1
ATOM 2276 N N . ALA A 1 288 ? -0.583 5.102 -4.777 1 93.56 288 ALA A N 1
ATOM 2277 C CA . ALA A 1 288 ? -0.985 5.652 -3.484 1 93.56 288 ALA A CA 1
ATOM 2278 C C . ALA A 1 288 ? 0.224 6.16 -2.707 1 93.56 288 ALA A C 1
ATOM 2280 O O . ALA A 1 288 ? 0.153 7.203 -2.049 1 93.56 288 ALA A O 1
ATOM 2281 N N . ALA A 1 289 ? 1.324 5.457 -2.754 1 93.31 289 ALA A N 1
ATOM 2282 C CA . ALA A 1 289 ? 2.557 5.867 -2.082 1 93.31 289 ALA A CA 1
ATOM 2283 C C . ALA A 1 289 ? 3.068 7.191 -2.635 1 93.31 289 ALA A C 1
ATOM 2285 O O . ALA A 1 289 ? 3.494 8.062 -1.873 1 93.31 289 ALA A O 1
ATOM 2286 N N . ASN A 1 290 ? 2.959 7.375 -3.881 1 94.06 290 ASN A N 1
ATOM 2287 C CA . ASN A 1 290 ? 3.375 8.625 -4.504 1 94.06 290 ASN A CA 1
ATOM 2288 C C . ASN A 1 290 ? 2.482 9.789 -4.078 1 94.06 290 ASN A C 1
ATOM 2290 O O . ASN A 1 290 ? 2.969 10.898 -3.854 1 94.06 290 ASN A O 1
ATOM 2294 N N . GLN A 1 291 ? 1.236 9.531 -3.971 1 92.81 291 GLN A N 1
ATOM 2295 C CA . GLN A 1 291 ? 0.305 10.547 -3.49 1 92.81 291 GLN A CA 1
ATOM 2296 C C . GLN A 1 291 ? 0.63 10.961 -2.059 1 92.81 291 GLN A C 1
ATOM 2298 O O . GLN A 1 291 ? 0.573 12.148 -1.718 1 92.81 291 GLN A O 1
ATOM 2303 N N . LEU A 1 292 ? 1.003 10.031 -1.271 1 91.56 292 LEU A N 1
ATOM 2304 C CA . LEU A 1 292 ? 1.372 10.297 0.116 1 91.56 292 LEU A CA 1
ATOM 2305 C C . LEU A 1 292 ? 2.619 11.164 0.189 1 91.56 292 LEU A C 1
ATOM 2307 O O . LEU A 1 292 ? 2.729 12.031 1.062 1 91.56 292 LEU A O 1
ATOM 2311 N N . GLU A 1 293 ? 3.516 10.93 -0.68 1 92.19 293 GLU A N 1
ATOM 2312 C CA . GLU A 1 293 ? 4.715 11.766 -0.726 1 92.19 293 GLU A CA 1
ATOM 2313 C C . GLU A 1 293 ? 4.363 13.227 -0.986 1 92.19 293 GLU A C 1
ATOM 2315 O O . GLU A 1 293 ? 4.914 14.125 -0.348 1 92.19 293 GLU A O 1
ATOM 2320 N N . MET A 1 294 ? 3.451 13.453 -1.843 1 91.5 294 MET A N 1
ATOM 2321 C CA . MET A 1 294 ? 2.996 14.805 -2.143 1 91.5 294 MET A CA 1
ATOM 2322 C C . MET A 1 294 ? 2.301 15.43 -0.935 1 91.5 294 MET A C 1
ATOM 2324 O O . MET A 1 294 ? 2.514 16.609 -0.625 1 91.5 294 MET A O 1
ATOM 2328 N N . GLN A 1 295 ? 1.54 14.617 -0.289 1 88.75 295 GLN A N 1
ATOM 2329 C CA . GLN A 1 295 ? 0.826 15.086 0.893 1 88.75 295 GLN A CA 1
ATOM 2330 C C . GLN A 1 295 ? 1.794 15.422 2.023 1 88.75 295 GLN A C 1
ATOM 2332 O O . GLN A 1 295 ? 1.595 16.406 2.748 1 88.75 295 GLN A O 1
ATOM 2337 N N . ALA A 1 296 ? 2.799 14.656 2.17 1 89.75 296 ALA A N 1
ATOM 2338 C CA . ALA A 1 296 ? 3.828 14.93 3.17 1 89.75 296 ALA A CA 1
ATOM 2339 C C . ALA A 1 296 ? 4.512 16.266 2.9 1 89.75 296 ALA A C 1
ATOM 2341 O O . ALA A 1 296 ? 4.777 17.031 3.83 1 89.75 296 ALA A O 1
ATOM 2342 N N . ASN A 1 297 ? 4.688 16.562 1.67 1 89.06 297 ASN A N 1
ATOM 2343 C CA . ASN A 1 297 ? 5.297 17.828 1.282 1 89.06 297 ASN A CA 1
ATOM 2344 C C . ASN A 1 297 ? 4.359 19 1.545 1 89.06 297 ASN A C 1
ATOM 2346 O O . ASN A 1 297 ? 4.805 20.078 1.938 1 89.06 297 ASN A O 1
ATOM 2350 N N . GLN A 1 298 ? 3.135 18.766 1.372 1 86.44 298 GLN A N 1
ATOM 2351 C CA . GLN A 1 298 ? 2.139 19.797 1.649 1 86.44 298 GLN A CA 1
ATOM 2352 C C . GLN A 1 298 ? 2.084 20.125 3.139 1 86.44 298 GLN A C 1
ATOM 2354 O O . GLN A 1 298 ? 1.903 21.281 3.52 1 86.44 298 GLN A O 1
ATOM 2359 N N . LEU A 1 299 ? 2.242 19.172 3.971 1 82.31 299 LEU A N 1
ATOM 2360 C CA . LEU A 1 299 ? 2.238 19.359 5.418 1 82.31 299 LEU A CA 1
ATOM 2361 C C . LEU A 1 299 ? 3.387 20.266 5.855 1 82.31 299 LEU A C 1
ATOM 2363 O O . LEU A 1 299 ? 3.223 21.078 6.758 1 82.31 299 LEU A O 1
ATOM 2367 N N . LYS A 1 300 ? 4.434 20.141 5.152 1 79.25 300 LYS A N 1
ATOM 2368 C CA . LYS A 1 300 ? 5.602 20.953 5.496 1 79.25 300 LYS A CA 1
ATOM 2369 C C . LYS A 1 300 ? 5.348 22.438 5.23 1 79.25 300 LYS A C 1
ATOM 2371 O O . LYS A 1 300 ? 5.891 23.297 5.922 1 79.25 300 LYS A O 1
ATOM 2376 N N . ASN A 1 301 ? 4.359 22.656 4.383 1 75.81 301 ASN A N 1
ATOM 2377 C CA . ASN A 1 301 ? 4.188 24.047 3.928 1 75.81 301 ASN A CA 1
ATOM 2378 C C . ASN A 1 301 ?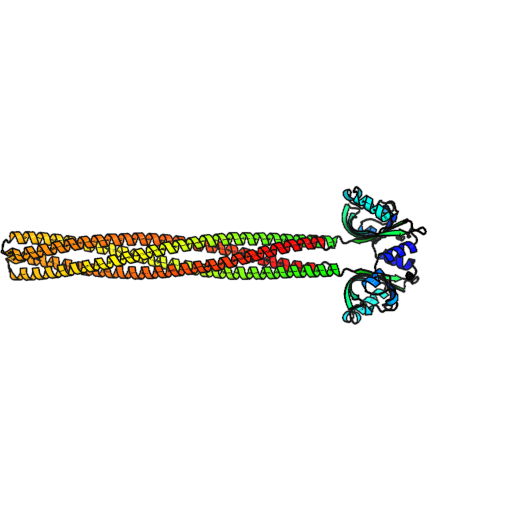 2.934 24.672 4.523 1 75.81 301 ASN A C 1
ATOM 2380 O O . ASN A 1 301 ? 2.621 25.828 4.23 1 75.81 301 ASN A O 1
ATOM 2384 N N . ILE A 1 302 ? 2.107 23.938 5.23 1 70.12 302 ILE A N 1
ATOM 2385 C CA . ILE A 1 302 ? 0.818 24.453 5.691 1 70.12 302 ILE A CA 1
ATOM 2386 C C . ILE A 1 302 ? 1.031 25.516 6.758 1 70.12 302 ILE A C 1
ATOM 2388 O O . ILE A 1 302 ? 0.291 26.5 6.816 1 70.12 302 ILE A O 1
ATOM 2392 N N . LEU A 1 303 ? 2.043 25.391 7.664 1 61.62 303 LEU A N 1
ATOM 2393 C CA . LEU A 1 303 ? 2.115 26.453 8.672 1 61.62 303 LEU A CA 1
ATOM 2394 C C . LEU A 1 303 ? 2.756 27.703 8.094 1 61.62 303 LEU A C 1
ATOM 2396 O O . LEU A 1 303 ? 3.723 27.625 7.332 1 61.62 303 LEU A O 1
ATOM 2400 N N . MET B 1 1 ? 9.984 39.812 45.094 1 33.28 1 MET B N 1
ATOM 2401 C CA . MET B 1 1 ? 10.484 41.094 44.562 1 33.28 1 MET B CA 1
ATOM 2402 C C . MET B 1 1 ? 9.445 41.781 43.688 1 33.28 1 MET B C 1
ATOM 2404 O O . MET B 1 1 ? 8.75 41.094 42.906 1 33.28 1 MET B O 1
ATOM 2408 N N . GLN B 1 2 ? 8.969 42.875 43.969 1 33.78 2 GLN B N 1
ATOM 2409 C CA . GLN B 1 2 ? 7.867 43.656 43.438 1 33.78 2 GLN B CA 1
ATOM 2410 C C . GLN B 1 2 ? 8.148 44.094 42 1 33.78 2 GLN B C 1
ATOM 2412 O O . GLN B 1 2 ? 9.117 44.812 41.719 1 33.78 2 GLN B O 1
ATOM 2417 N N . TYR B 1 3 ? 7.961 43.188 41.062 1 38.28 3 TYR B N 1
ATOM 2418 C CA . TYR B 1 3 ? 8.133 43.344 39.625 1 38.28 3 TYR B CA 1
ATOM 2419 C C . TYR B 1 3 ? 7.535 44.656 39.125 1 38.28 3 TYR B C 1
ATOM 2421 O O . TYR B 1 3 ? 6.348 44.906 39.312 1 38.28 3 TYR B O 1
ATOM 2429 N N . THR B 1 4 ? 8.305 45.656 39.25 1 41.38 4 THR B N 1
ATOM 2430 C CA . THR B 1 4 ? 7.805 46.938 38.719 1 41.38 4 THR B CA 1
ATOM 2431 C C . THR B 1 4 ? 7.535 46.844 37.219 1 41.38 4 THR B C 1
ATOM 2433 O O . THR B 1 4 ? 8.438 46.531 36.438 1 41.38 4 THR B O 1
ATOM 2436 N N . PRO B 1 5 ? 6.336 46.719 36.781 1 50.91 5 PRO B N 1
ATOM 2437 C CA . PRO B 1 5 ? 5.957 46.688 35.375 1 50.91 5 PRO B CA 1
ATOM 2438 C C . PRO B 1 5 ? 6.695 47.75 34.531 1 50.91 5 PRO B C 1
ATOM 2440 O O . PRO B 1 5 ? 6.895 48.875 35 1 50.91 5 PRO B O 1
ATOM 2443 N N . GLN B 1 6 ? 7.652 47.344 33.75 1 56.22 6 GLN B N 1
ATOM 2444 C CA . GLN B 1 6 ? 8.398 48.312 32.938 1 56.22 6 GLN B CA 1
ATOM 2445 C C . GLN B 1 6 ? 7.457 49.281 32.25 1 56.22 6 GLN B C 1
ATOM 2447 O O . GLN B 1 6 ? 6.379 48.906 31.797 1 56.22 6 GLN B O 1
ATOM 2452 N N . VAL B 1 7 ? 7.578 50.531 32.562 1 64.44 7 VAL B N 1
ATOM 2453 C CA . VAL B 1 7 ? 6.785 51.656 32.094 1 64.44 7 VAL B CA 1
ATOM 2454 C C . VAL B 1 7 ? 6.992 51.812 30.578 1 64.44 7 VAL B C 1
ATOM 2456 O O . VAL B 1 7 ? 8.117 51.719 30.078 1 64.44 7 VAL B O 1
ATOM 2459 N N . GLN B 1 8 ? 5.914 51.781 29.781 1 68 8 GLN B N 1
ATOM 2460 C CA . GLN B 1 8 ? 5.914 52.062 28.344 1 68 8 GLN B CA 1
ATOM 2461 C C . GLN B 1 8 ? 6.742 53.312 28.031 1 68 8 GLN B C 1
ATOM 2463 O O . GLN B 1 8 ? 6.598 54.344 28.688 1 68 8 GLN B O 1
ATOM 2468 N N . ILE B 1 9 ? 7.812 53.125 27.219 1 70.06 9 ILE B N 1
ATOM 2469 C CA . ILE B 1 9 ? 8.703 54.219 26.828 1 70.06 9 ILE B CA 1
ATOM 2470 C C . ILE B 1 9 ? 8 55.094 25.812 1 70.06 9 ILE B C 1
ATOM 2472 O O . ILE B 1 9 ? 8.07 56.344 25.906 1 70.06 9 ILE B O 1
ATOM 2476 N N . LEU B 1 10 ? 7.195 54.469 24.953 1 79.5 10 LEU B N 1
ATOM 2477 C CA . LEU B 1 10 ? 6.477 55.219 23.938 1 79.5 10 LEU B CA 1
ATOM 2478 C C . LEU B 1 10 ? 5.141 55.719 24.469 1 79.5 10 LEU B C 1
ATOM 2480 O O . LEU B 1 10 ? 4.637 55.219 25.469 1 79.5 10 LEU B O 1
ATOM 2484 N N . GLU B 1 11 ? 4.672 56.75 23.766 1 82.06 11 GLU B N 1
ATOM 2485 C CA . GLU B 1 11 ? 3.326 57.188 24.094 1 82.06 11 GLU B CA 1
ATOM 2486 C C . GLU B 1 11 ? 2.303 56.094 23.922 1 82.06 11 GLU B C 1
ATOM 2488 O O . GLU B 1 11 ? 2.229 55.469 22.859 1 82.06 11 GLU B O 1
ATOM 2493 N N . ASP B 1 12 ? 1.559 55.812 24.969 1 81.88 12 ASP B N 1
ATOM 2494 C CA . ASP B 1 12 ? 0.59 54.719 25 1 81.88 12 ASP B CA 1
ATOM 2495 C C . ASP B 1 12 ? -0.339 54.781 23.781 1 81.88 12 ASP B C 1
ATOM 2497 O O . ASP B 1 12 ? -0.637 53.75 23.172 1 81.88 12 ASP B O 1
ATOM 2501 N N . GLN B 1 13 ? -0.696 56 23.438 1 81.56 13 GLN B N 1
ATOM 2502 C CA . GLN B 1 13 ? -1.641 56.156 22.344 1 81.56 13 GLN B CA 1
ATOM 2503 C C . GLN B 1 13 ? -1.024 55.75 21.016 1 81.56 13 GLN B C 1
ATOM 2505 O O . GLN B 1 13 ? -1.701 55.125 20.172 1 81.56 13 GLN B O 1
ATOM 2510 N N . ALA B 1 14 ? 0.224 56.031 20.844 1 82.38 14 ALA B N 1
ATOM 2511 C CA . ALA B 1 14 ? 0.897 55.688 19.594 1 82.38 14 ALA B CA 1
ATOM 2512 C C . ALA B 1 14 ? 1.036 54.156 19.469 1 82.38 14 ALA B C 1
ATOM 2514 O O . ALA B 1 14 ? 0.8 53.594 18.391 1 82.38 14 ALA B O 1
ATOM 2515 N N . VAL B 1 15 ? 1.321 53.5 20.531 1 84.75 15 VAL B N 1
ATOM 2516 C CA . VAL B 1 15 ? 1.479 52.062 20.531 1 84.75 15 VAL B CA 1
ATOM 2517 C C . VAL B 1 15 ? 0.128 51.375 20.281 1 84.75 15 VAL B C 1
ATOM 2519 O O . VAL B 1 15 ? 0.013 50.469 19.453 1 84.75 15 VAL B O 1
ATOM 2522 N N . LEU B 1 16 ? -0.804 51.812 21 1 85.5 16 LEU B N 1
ATOM 2523 C CA . LEU B 1 16 ? -2.135 51.219 20.875 1 85.5 16 LEU B CA 1
ATOM 2524 C C . LEU B 1 16 ? -2.674 51.375 19.453 1 85.5 16 LEU B C 1
ATOM 2526 O O . LEU B 1 16 ? -3.234 50.438 18.891 1 85.5 16 LEU B O 1
ATOM 2530 N N . ARG B 1 17 ? -2.482 52.562 18.875 1 84.19 17 ARG B N 1
ATOM 2531 C CA . ARG B 1 17 ? -2.932 52.812 17.5 1 84.19 17 ARG B CA 1
ATOM 2532 C C . ARG B 1 17 ? -2.268 51.844 16.531 1 84.19 17 ARG B C 1
ATOM 2534 O O . ARG B 1 17 ? -2.912 51.344 15.602 1 84.19 17 ARG B O 1
ATOM 2541 N N . THR B 1 18 ? -1.081 51.625 16.781 1 84.38 18 THR B N 1
ATOM 2542 C CA . THR B 1 18 ? -0.334 50.688 15.938 1 84.38 18 THR B CA 1
ATOM 2543 C C . THR B 1 18 ? -0.911 49.281 16.047 1 84.38 18 THR B C 1
ATOM 2545 O O . THR B 1 18 ? -1.141 48.625 15.023 1 84.38 18 THR B O 1
ATOM 2548 N N . LEU B 1 19 ? -1.155 48.844 17.203 1 84 19 LEU B N 1
ATOM 2549 C CA . LEU B 1 19 ? -1.738 47.531 17.438 1 84 19 LEU B CA 1
ATOM 2550 C C . LEU B 1 19 ? -3.121 47.438 16.797 1 84 19 LEU B C 1
ATOM 2552 O O . LEU B 1 19 ? -3.445 46.438 16.172 1 84 19 LEU B O 1
ATOM 2556 N N . GLU B 1 20 ? -3.861 48.5 16.953 1 84.75 20 GLU B N 1
ATOM 2557 C CA . GLU B 1 20 ? -5.219 48.562 16.406 1 84.75 20 GLU B CA 1
ATOM 2558 C C . GLU B 1 20 ? -5.215 48.469 14.891 1 84.75 20 GLU B C 1
ATOM 2560 O O . GLU B 1 20 ? -6.168 48 14.281 1 84.75 20 GLU B O 1
ATOM 2565 N N . HIS B 1 21 ? -4.184 48.938 14.281 1 81.44 21 HIS B N 1
ATOM 2566 C CA . HIS B 1 21 ? -4.082 48.938 12.828 1 81.44 21 HIS B CA 1
ATOM 2567 C C . HIS B 1 21 ? -3.68 47.562 12.297 1 81.44 21 HIS B C 1
ATOM 2569 O O . HIS B 1 21 ? -4.008 47.219 11.156 1 81.44 21 HIS B O 1
ATOM 2575 N N . SER B 1 22 ? -3.066 46.844 13.172 1 81.25 22 SER B N 1
ATOM 2576 C CA . SER B 1 22 ? -2.457 45.625 12.641 1 81.25 22 SER B CA 1
ATOM 2577 C C . SER B 1 22 ? -3.229 44.406 13.078 1 81.25 22 SER B C 1
ATOM 2579 O O . SER B 1 22 ? -3.26 43.406 12.359 1 81.25 22 SER B O 1
ATOM 2581 N N . LEU B 1 23 ? -3.814 44.469 14.258 1 84.19 23 LEU B N 1
ATOM 2582 C CA . LEU B 1 23 ? -4.504 43.312 14.82 1 84.19 23 LEU B CA 1
ATOM 2583 C C . LEU B 1 23 ? -6.008 43.438 14.594 1 84.19 23 LEU B C 1
ATOM 2585 O O . LEU B 1 23 ? -6.547 44.531 14.484 1 84.19 23 LEU B O 1
ATOM 2589 N N . ALA B 1 24 ? -6.637 42.344 14.453 1 90.94 24 ALA B N 1
ATOM 2590 C CA . ALA B 1 24 ? -8.102 42.312 14.508 1 90.94 24 ALA B CA 1
ATOM 2591 C C . ALA B 1 24 ? -8.594 42.375 15.945 1 90.94 24 ALA B C 1
ATOM 2593 O O . ALA B 1 24 ? -8.391 41.438 16.719 1 90.94 24 ALA B O 1
ATOM 2594 N N . MET B 1 25 ? -9.242 43.469 16.266 1 93.75 25 MET B N 1
ATOM 2595 C CA . MET B 1 25 ? -9.609 43.688 17.656 1 93.75 25 MET B CA 1
ATOM 2596 C C . MET B 1 25 ? -11.062 44.125 17.766 1 93.75 25 MET B C 1
ATOM 2598 O O . MET B 1 25 ? -11.562 44.875 16.922 1 93.75 25 MET B O 1
ATOM 2602 N N . VAL B 1 26 ? -11.711 43.719 18.797 1 95.62 26 VAL B N 1
ATOM 2603 C CA . VAL B 1 26 ? -13.062 44.156 19.156 1 95.62 26 VAL B CA 1
ATOM 2604 C C . VAL B 1 26 ? -13.195 44.25 20.672 1 95.62 26 VAL B C 1
ATOM 2606 O O . VAL B 1 26 ? -12.539 43.5 21.406 1 95.62 26 VAL B O 1
ATOM 2609 N N . GLU B 1 27 ? -13.922 45.25 21.125 1 96 27 GLU B N 1
ATOM 2610 C CA . GLU B 1 27 ? -14.148 45.438 22.562 1 96 27 GLU B CA 1
ATOM 2611 C C . GLU B 1 27 ? -15.625 45.281 22.906 1 96 27 GLU B C 1
ATOM 2613 O O . GLU B 1 27 ? -16.5 45.812 22.203 1 96 27 GLU B O 1
ATOM 2618 N N . PHE B 1 28 ? -15.875 44.531 23.953 1 96.56 28 PHE B N 1
ATOM 2619 C CA . PHE B 1 28 ? -17.219 44.312 24.453 1 96.56 28 PHE B CA 1
ATOM 2620 C C . PHE B 1 28 ? -17.391 44.938 25.844 1 96.56 28 PHE B C 1
ATOM 2622 O O . PHE B 1 28 ? -16.438 44.938 26.641 1 96.56 28 PHE B O 1
ATOM 2629 N N . ASN B 1 29 ? -18.625 45.406 26.094 1 95.5 29 ASN B N 1
ATOM 2630 C CA . ASN B 1 29 ? -18.922 45.656 27.5 1 95.5 29 ASN B CA 1
ATOM 2631 C C . ASN B 1 29 ? -19.219 44.375 28.25 1 95.5 29 ASN B C 1
ATOM 2633 O O . ASN B 1 29 ? -19.25 43.281 27.656 1 95.5 29 ASN B O 1
ATOM 2637 N N . PRO B 1 30 ? -19.328 44.438 29.578 1 94.88 30 PRO B N 1
ATOM 2638 C CA . PRO B 1 30 ? -19.484 43.188 30.359 1 94.88 30 PRO B CA 1
ATOM 2639 C C . PRO B 1 30 ? -20.75 42.438 30.016 1 94.88 30 PRO B C 1
ATOM 2641 O O . PRO B 1 30 ? -20.875 41.25 30.359 1 94.88 30 PRO B O 1
ATOM 2644 N N . LEU B 1 31 ? -21.672 43.031 29.328 1 94.5 31 LEU B N 1
ATOM 2645 C CA . LEU B 1 31 ? -22.922 42.375 28.938 1 94.5 31 LEU B CA 1
ATOM 2646 C C . LEU B 1 31 ? -22.781 41.75 27.547 1 94.5 31 LEU B C 1
ATOM 2648 O O . LEU B 1 31 ? -23.719 41.094 27.062 1 94.5 31 LEU B O 1
ATOM 2652 N N . GLY B 1 32 ? -21.703 41.906 26.891 1 96.06 32 GLY B N 1
ATOM 2653 C CA . GLY B 1 32 ? -21.453 41.281 25.625 1 96.06 32 GLY B CA 1
ATOM 2654 C C . GLY B 1 32 ? -21.812 42.125 24.422 1 96.06 32 GLY B C 1
ATOM 2655 O O . GLY B 1 32 ? -21.922 41.625 23.297 1 96.06 32 GLY B O 1
ATOM 2656 N N . GLU B 1 33 ? -22 43.406 24.688 1 97 33 GLU B N 1
ATOM 2657 C CA . GLU B 1 33 ? -22.312 44.344 23.609 1 97 33 GLU B CA 1
ATOM 2658 C C . GLU B 1 33 ? -21.031 44.969 23.031 1 97 33 GLU B C 1
ATOM 2660 O O . GLU B 1 33 ? -20.141 45.375 23.766 1 97 33 GLU B O 1
ATOM 2665 N N . VAL B 1 34 ? -21 45.094 21.734 1 97.44 34 VAL B N 1
ATOM 2666 C CA . VAL B 1 34 ? -19.844 45.688 21.078 1 97.44 34 VAL B CA 1
ATOM 2667 C C . VAL B 1 34 ? -19.781 47.188 21.344 1 97.44 34 VAL B C 1
ATOM 2669 O O . VAL B 1 34 ? -20.719 47.906 21 1 97.44 34 VAL B O 1
ATOM 2672 N N . ILE B 1 35 ? -18.625 47.594 21.906 1 96.44 35 ILE B N 1
ATOM 2673 C CA . ILE B 1 35 ? -18.5 49 22.219 1 96.44 35 ILE B CA 1
ATOM 2674 C C . ILE B 1 35 ? -17.438 49.625 21.328 1 96.44 35 ILE B C 1
ATOM 2676 O O . ILE B 1 35 ? -17.391 50.844 21.172 1 96.44 35 ILE B O 1
ATOM 2680 N N . TRP B 1 36 ? -16.562 48.844 20.75 1 94.94 36 TRP B N 1
ATOM 2681 C CA . TRP B 1 36 ? -15.539 49.281 19.812 1 94.94 36 TRP B CA 1
ATOM 2682 C C . TRP B 1 36 ? -15.055 48.125 18.953 1 94.94 36 TRP B C 1
ATOM 2684 O O . TRP B 1 36 ? -15.016 46.969 19.406 1 94.94 36 TRP B O 1
ATOM 2694 N N . VAL B 1 37 ? -14.781 48.438 17.719 1 95.38 37 VAL B N 1
ATOM 2695 C CA . VAL B 1 37 ? -14.258 47.438 16.797 1 95.38 37 VAL B CA 1
ATOM 2696 C C . VAL B 1 37 ? -13.391 48.125 15.742 1 95.38 37 VAL B C 1
ATOM 2698 O O . VAL B 1 37 ? -13.688 49.219 15.297 1 95.38 37 VAL B O 1
ATOM 2701 N N . ASN B 1 3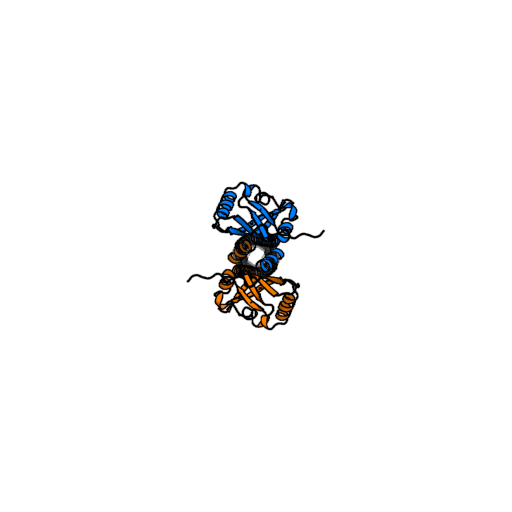8 ? -12.266 47.5 15.461 1 92.94 38 ASN B N 1
ATOM 2702 C CA . ASN B 1 38 ? -11.445 48.094 14.414 1 92.94 38 ASN B CA 1
ATOM 2703 C C . ASN B 1 38 ? -11.773 47.5 13.047 1 92.94 38 ASN B C 1
ATOM 2705 O O . ASN B 1 38 ? -12.578 46.594 12.93 1 92.94 38 ASN B O 1
ATOM 2709 N N . GLU B 1 39 ? -11.188 48.031 11.977 1 93.19 39 GLU B N 1
ATOM 2710 C CA . GLU B 1 39 ? -11.477 47.656 10.594 1 93.19 39 GLU B CA 1
ATOM 2711 C C . GLU B 1 39 ? -11.094 46.219 10.32 1 93.19 39 GLU B C 1
ATOM 2713 O O . GLU B 1 39 ? -11.836 45.5 9.656 1 93.19 39 GLU B O 1
ATOM 2718 N N . ASN B 1 40 ? -10.023 45.781 10.867 1 92.44 40 ASN B N 1
ATOM 2719 C CA . ASN B 1 40 ? -9.523 44.438 10.609 1 92.44 40 ASN B CA 1
ATOM 2720 C C . ASN B 1 40 ? -10.523 43.375 11.062 1 92.44 40 ASN B C 1
ATOM 2722 O O . ASN B 1 40 ? -10.82 42.438 10.328 1 92.44 40 ASN B O 1
ATOM 2726 N N . PHE B 1 41 ? -10.992 43.562 12.234 1 95.12 41 PHE B N 1
ATOM 2727 C CA . PHE B 1 41 ? -11.953 42.594 12.75 1 95.12 41 PHE B CA 1
ATOM 2728 C C . PHE B 1 41 ? -13.273 42.688 11.992 1 95.12 41 PHE B C 1
ATOM 2730 O O . PHE B 1 41 ? -13.836 41.656 11.602 1 95.12 41 PHE B O 1
ATOM 2737 N N . ALA B 1 42 ? -13.766 43.906 11.852 1 95.75 42 ALA B N 1
ATOM 2738 C CA . ALA B 1 42 ? -15.023 44.125 11.141 1 95.75 42 ALA B CA 1
ATOM 2739 C C . ALA B 1 42 ? -14.969 43.5 9.75 1 95.75 42 ALA B C 1
ATOM 2741 O O . ALA B 1 42 ? -15.883 42.781 9.344 1 95.75 42 ALA B O 1
ATOM 2742 N N . PHE B 1 43 ? -13.891 43.688 9.086 1 93.38 43 PHE B N 1
ATOM 2743 C CA . PHE B 1 43 ? -13.742 43.156 7.738 1 93.38 43 PHE B CA 1
ATOM 2744 C C . PHE B 1 43 ? -13.688 41.625 7.758 1 93.38 43 PHE B C 1
ATOM 2746 O O . PHE B 1 43 ? -14.297 40.969 6.914 1 93.38 43 PHE B O 1
ATOM 2753 N N . ALA B 1 44 ? -12.992 41.094 8.703 1 93.44 44 ALA B N 1
ATOM 2754 C CA . ALA B 1 44 ? -12.922 39.656 8.836 1 93.44 44 ALA B CA 1
ATOM 2755 C C . ALA B 1 44 ? -14.312 39.031 9.047 1 93.44 44 ALA B C 1
ATOM 2757 O O . ALA B 1 44 ? -14.594 37.938 8.57 1 93.44 44 ALA B O 1
ATOM 2758 N N . MET B 1 45 ? -15.156 39.812 9.719 1 95.62 45 MET B N 1
ATOM 2759 C CA . MET B 1 45 ? -16.5 39.344 10.031 1 95.62 45 MET B CA 1
ATOM 2760 C C . MET B 1 45 ? -17.5 39.719 8.945 1 95.62 45 MET B C 1
ATOM 2762 O O . MET B 1 45 ? -18.672 39.375 9 1 95.62 45 MET B O 1
ATOM 2766 N N . GLY B 1 46 ? -17.047 40.562 7.988 1 95 46 GLY B N 1
ATOM 2767 C CA . GLY B 1 46 ? -17.875 40.969 6.859 1 95 46 GLY B CA 1
ATOM 2768 C C . GLY B 1 46 ? -18.734 42.188 7.145 1 95 46 GLY B C 1
ATOM 2769 O O . GLY B 1 46 ? -19.734 42.406 6.469 1 95 46 GLY B O 1
ATOM 2770 N N . TYR B 1 47 ? -18.375 42.906 8.164 1 95.38 47 TYR B N 1
ATOM 2771 C CA . TYR B 1 47 ? -19.141 44.062 8.555 1 95.38 47 TYR B CA 1
ATOM 2772 C C . TYR B 1 47 ? -18.359 45.344 8.281 1 95.38 47 TYR B C 1
ATOM 2774 O O . TYR B 1 47 ? -17.156 45.312 8.016 1 95.38 47 TYR B O 1
ATOM 2782 N N . HIS B 1 48 ? -19.078 46.406 8.273 1 94.44 48 HIS B N 1
ATOM 2783 C CA . HIS B 1 48 ? -18.469 47.719 8.516 1 94.44 48 HIS B CA 1
ATOM 2784 C C . HIS B 1 48 ? -18.406 48.031 10.008 1 94.44 48 HIS B C 1
ATOM 2786 O O . HIS B 1 48 ? -19.328 47.688 10.758 1 94.44 48 HIS B O 1
ATOM 2792 N N . PRO B 1 49 ? -17.312 48.625 10.422 1 94.31 49 PRO B N 1
ATOM 2793 C CA . PRO B 1 49 ? -17.172 48.906 11.859 1 94.31 49 PRO B CA 1
ATOM 2794 C C . PRO B 1 49 ? -18.406 49.594 12.445 1 94.31 49 PRO B C 1
ATOM 2796 O O . PRO B 1 49 ? -18.875 49.188 13.523 1 94.31 49 PRO B O 1
ATOM 2799 N N . SER B 1 50 ? -19.031 50.5 11.734 1 93.88 50 SER B N 1
ATOM 2800 C CA . SER B 1 50 ? -20.172 51.25 12.242 1 93.88 50 SER B CA 1
ATOM 2801 C C . SER B 1 50 ? -21.391 50.344 12.453 1 93.88 50 SER B C 1
ATOM 2803 O O . SER B 1 50 ? -22.203 50.594 13.344 1 93.88 50 SER B O 1
ATOM 2805 N N . ASP B 1 51 ? -21.469 49.25 11.672 1 94.88 51 ASP B N 1
ATOM 2806 C CA . ASP B 1 51 ? -22.625 48.344 11.742 1 94.88 51 ASP B CA 1
ATOM 2807 C C . ASP B 1 51 ? -22.516 47.406 12.945 1 94.88 51 ASP B C 1
ATOM 2809 O O . ASP B 1 51 ? -23.516 46.844 13.383 1 94.88 51 ASP B O 1
ATOM 2813 N N . MET B 1 52 ? -21.328 47.312 13.477 1 96 52 MET B N 1
ATOM 2814 C CA . MET B 1 52 ? -21.109 46.312 14.508 1 96 52 MET B CA 1
ATOM 2815 C C . MET B 1 52 ? -21.328 46.875 15.898 1 96 52 MET B C 1
ATOM 2817 O O . MET B 1 52 ? -21.516 46.156 16.859 1 96 52 MET B O 1
ATOM 2821 N N . ILE B 1 53 ? -21.219 48.25 15.977 1 95.75 53 ILE B N 1
ATOM 2822 C CA . ILE B 1 53 ? -21.359 48.906 17.281 1 95.75 53 ILE B CA 1
ATOM 2823 C C . ILE B 1 53 ? -22.766 48.625 17.828 1 95.75 53 ILE B C 1
ATOM 2825 O O . ILE B 1 53 ? -23.766 48.844 17.125 1 95.75 53 ILE B O 1
ATOM 2829 N N . GLY B 1 54 ? -22.859 48.094 19.016 1 95.62 54 GLY B N 1
ATOM 2830 C CA . GLY B 1 54 ? -24.141 47.812 19.656 1 95.62 54 GLY B CA 1
ATOM 2831 C C . GLY B 1 54 ? -24.609 46.406 19.469 1 95.62 54 GLY B C 1
ATOM 2832 O O . GLY B 1 54 ? -25.531 45.938 20.156 1 95.62 54 GLY B O 1
ATOM 2833 N N . MET B 1 55 ? -24.031 45.688 18.625 1 96.88 55 MET B N 1
ATOM 2834 C CA . MET B 1 55 ? -24.391 44.312 18.422 1 96.88 55 MET B CA 1
ATOM 2835 C C . MET B 1 55 ? -24.016 43.469 19.641 1 96.88 55 MET B C 1
ATOM 2837 O O . MET B 1 55 ? -23.078 43.781 20.359 1 96.88 55 MET B O 1
ATOM 2841 N N . GLN B 1 56 ? -24.75 42.344 19.781 1 97.19 56 GLN B N 1
ATOM 2842 C CA . GLN B 1 56 ? -24.469 41.406 20.859 1 97.19 56 GLN B CA 1
ATOM 2843 C C . GLN B 1 56 ? -23.531 40.312 20.391 1 97.19 56 GLN B C 1
ATOM 2845 O O . GLN B 1 56 ? -23.656 39.812 19.266 1 97.19 56 GLN B O 1
ATOM 2850 N N . HIS B 1 57 ? -22.625 39.938 21.297 1 97.94 57 HIS B N 1
ATOM 2851 C CA . HIS B 1 57 ? -21.656 38.875 21 1 97.94 57 HIS B CA 1
ATOM 2852 C C . HIS B 1 57 ? -22.344 37.625 20.5 1 97.94 57 HIS B C 1
ATOM 2854 O O . HIS B 1 57 ? -21.844 36.938 19.609 1 97.94 57 HIS B O 1
ATOM 2860 N N . ARG B 1 58 ? -23.438 37.312 21.094 1 96.88 58 ARG B N 1
ATOM 2861 C CA . ARG B 1 58 ? -24.141 36.094 20.75 1 96.88 58 ARG B CA 1
ATOM 2862 C C . ARG B 1 58 ? -24.531 36.094 19.266 1 96.88 58 ARG B C 1
ATOM 2864 O O . ARG B 1 58 ? -24.734 35 18.688 1 96.88 58 ARG B O 1
ATOM 2871 N N . GLN B 1 59 ? -24.625 37.219 18.625 1 96.5 59 GLN B N 1
ATOM 2872 C CA . GLN B 1 59 ? -24.984 37.312 17.219 1 96.5 59 GLN B CA 1
ATOM 2873 C C . GLN B 1 59 ? -23.875 36.781 16.312 1 96.5 59 GLN B C 1
ATOM 2875 O O . GLN B 1 59 ? -24.109 36.5 15.141 1 96.5 59 GLN B O 1
ATOM 2880 N N . PHE B 1 60 ? -22.672 36.719 16.891 1 97.44 60 PHE B N 1
ATOM 2881 C CA . PHE B 1 60 ? -21.547 36.188 16.125 1 97.44 60 PHE B CA 1
ATOM 2882 C C . PHE B 1 60 ? -21.344 34.719 16.391 1 97.44 60 PHE B C 1
ATOM 2884 O O . PHE B 1 60 ? -20.359 34.125 15.93 1 97.44 60 PHE B O 1
ATOM 2891 N N . CYS B 1 61 ? -22.172 34.125 17.188 1 97.19 61 CYS B N 1
ATOM 2892 C CA . CYS B 1 61 ? -22.047 32.75 17.578 1 97.19 61 CYS B CA 1
ATOM 2893 C C . CYS B 1 61 ? -23.109 31.875 16.906 1 97.19 61 CYS B C 1
ATOM 2895 O O . CYS B 1 61 ? -24.109 32.406 16.406 1 97.19 61 CYS B O 1
ATOM 2897 N N . THR B 1 62 ? -22.828 30.625 16.859 1 95.44 62 THR B N 1
ATOM 2898 C CA . THR B 1 62 ? -23.891 29.703 16.469 1 95.44 62 THR B CA 1
ATOM 2899 C C . THR B 1 62 ? -25 29.688 17.5 1 95.44 62 THR B C 1
ATOM 2901 O O . THR B 1 62 ? -24.766 29.938 18.688 1 95.44 62 THR B O 1
ATOM 2904 N N . VAL B 1 63 ? -26.172 29.328 17.031 1 95 63 VAL B N 1
ATOM 2905 C CA . VAL B 1 63 ? -27.328 29.281 17.922 1 95 63 VAL B CA 1
ATOM 2906 C C . VAL B 1 63 ? -27.078 28.234 19.031 1 95 63 VAL B C 1
ATOM 2908 O O . VAL B 1 63 ? -27.391 28.484 20.203 1 95 63 VAL B O 1
ATOM 2911 N N . GLU B 1 64 ? -26.516 27.156 18.672 1 95.19 64 GLU B N 1
ATOM 2912 C CA . GLU B 1 64 ? -26.234 26.078 19.609 1 95.19 64 GLU B CA 1
ATOM 2913 C C . GLU B 1 64 ? -25.297 26.531 20.719 1 95.19 64 GLU B C 1
ATOM 2915 O O . GLU B 1 64 ? -25.547 26.25 21.891 1 95.19 64 GLU B O 1
ATOM 2920 N N . PHE B 1 65 ? -24.281 27.188 20.391 1 95.19 65 PHE B N 1
ATOM 2921 C CA . PHE B 1 65 ? -23.328 27.656 21.391 1 95.19 65 PHE B CA 1
ATOM 2922 C C . PHE B 1 65 ? -23.953 28.75 22.25 1 95.19 65 PHE B C 1
ATOM 2924 O O . PHE B 1 65 ? -23.828 28.719 23.484 1 95.19 65 PHE B O 1
ATOM 2931 N N . ALA B 1 66 ? -24.641 29.781 21.641 1 96.25 66 ALA B N 1
ATOM 2932 C CA . ALA B 1 66 ? -25.219 30.938 22.328 1 96.25 66 ALA B CA 1
ATOM 2933 C C . ALA B 1 66 ? -26.234 30.5 23.391 1 96.25 66 ALA B C 1
ATOM 2935 O O . ALA B 1 66 ? -26.422 31.172 24.391 1 96.25 66 ALA B O 1
ATOM 2936 N N . GLN B 1 67 ? -26.781 29.297 23.141 1 95.62 67 GLN B N 1
ATOM 2937 C CA . GLN B 1 67 ? -27.812 28.797 24.062 1 95.62 67 GLN B CA 1
ATOM 2938 C C . GLN B 1 67 ? -27.234 27.75 25.016 1 95.62 67 GLN B C 1
ATOM 2940 O O . GLN B 1 67 ? -27.969 27.203 25.844 1 95.62 67 GLN B O 1
ATOM 2945 N N . SER B 1 68 ? -26.078 27.5 24.953 1 96.31 68 SER B N 1
ATOM 2946 C CA . SER B 1 68 ? -25.469 26.438 25.734 1 96.31 68 SER B CA 1
ATOM 2947 C C . SER B 1 68 ? -25.062 26.922 27.125 1 96.31 68 SER B C 1
ATOM 2949 O O . SER B 1 68 ? -24.984 28.125 27.359 1 96.31 68 SER B O 1
ATOM 2951 N N . GLN B 1 69 ? -24.75 25.922 27.953 1 96.44 69 GLN B N 1
ATOM 2952 C CA . GLN B 1 69 ? -24.188 26.234 29.281 1 96.44 69 GLN B CA 1
ATOM 2953 C C . GLN B 1 69 ? -22.766 26.766 29.156 1 96.44 69 GLN B C 1
ATOM 2955 O O . GLN B 1 69 ? -22.344 27.609 29.953 1 96.44 69 GLN B O 1
ATOM 2960 N N . GLU B 1 70 ? -22.109 26.344 28.172 1 95.81 70 GLU B N 1
ATOM 2961 C CA . GLU B 1 70 ? -20.734 26.781 27.922 1 95.81 70 GLU B CA 1
ATOM 2962 C C . GLU B 1 70 ? -20.672 28.281 27.672 1 95.81 70 GLU B C 1
ATOM 2964 O O . GLU B 1 70 ? -19.734 28.953 28.109 1 95.81 70 GLU B O 1
ATOM 2969 N N . TYR B 1 71 ? -21.641 28.797 27.016 1 96.56 71 TYR B N 1
ATOM 2970 C CA . TYR B 1 71 ? -21.688 30.219 26.719 1 96.56 71 TYR B CA 1
ATOM 2971 C C . TYR B 1 71 ? -21.875 31.047 27.984 1 96.56 71 TYR B C 1
ATOM 2973 O O . TYR B 1 71 ? -21.219 32.062 28.172 1 96.56 71 TYR B O 1
ATOM 2981 N N . GLN B 1 72 ? -22.688 30.547 28.844 1 95.81 72 GLN B N 1
ATOM 2982 C CA . GLN B 1 72 ? -22.906 31.219 30.125 1 95.81 72 GLN B CA 1
ATOM 2983 C C . GLN B 1 72 ? -21.641 31.203 30.984 1 95.81 72 GLN B C 1
ATOM 2985 O O . GLN B 1 72 ? -21.266 32.219 31.562 1 95.81 72 GLN B O 1
ATOM 2990 N N . THR B 1 73 ? -21.094 30.062 31.016 1 96.69 73 THR B N 1
ATOM 2991 C CA . THR B 1 73 ? -19.859 29.922 31.781 1 96.69 73 THR B CA 1
ATOM 2992 C C . THR B 1 73 ? -18.75 30.797 31.203 1 96.69 73 THR B C 1
ATOM 2994 O O . THR B 1 73 ? -17.984 31.422 31.953 1 96.69 73 THR B O 1
ATOM 2997 N N . PHE B 1 74 ? -18.766 30.812 29.953 1 95.75 74 PHE B N 1
ATOM 2998 C CA . PHE B 1 74 ? -17.797 31.625 29.219 1 95.75 74 PHE B CA 1
ATOM 2999 C C . PHE B 1 74 ? -17.859 33.062 29.688 1 95.75 74 PHE B C 1
ATOM 3001 O O . PHE B 1 74 ? -16.844 33.625 30.109 1 95.75 74 PHE B O 1
ATOM 3008 N N . TRP B 1 75 ? -18.938 33.781 29.688 1 96.5 75 TRP B N 1
ATOM 3009 C CA . TRP B 1 75 ? -19.062 35.188 30.047 1 96.5 75 TRP B CA 1
ATOM 3010 C C . TRP B 1 75 ? -18.906 35.375 31.547 1 96.5 75 TRP B C 1
ATOM 3012 O O . TRP B 1 75 ? -18.391 36.406 32 1 96.5 75 TRP B O 1
ATOM 3022 N N . ARG B 1 76 ? -19.391 34.375 32.25 1 96.25 76 ARG B N 1
ATOM 3023 C CA . ARG B 1 76 ? -19.188 34.469 33.688 1 96.25 76 ARG B CA 1
ATOM 3024 C C . ARG B 1 76 ? -17.703 34.531 34.031 1 96.25 76 ARG B C 1
ATOM 3026 O O . ARG B 1 76 ? -17.297 35.344 34.875 1 96.25 76 ARG B O 1
ATOM 3033 N N . GLU B 1 77 ? -16.938 33.719 33.406 1 96.12 77 GLU B N 1
ATOM 3034 C CA . GLU B 1 77 ? -15.492 33.688 33.656 1 96.12 77 GLU B CA 1
ATOM 3035 C C . GLU B 1 77 ? -14.836 35 33.219 1 96.12 77 GLU B C 1
ATOM 3037 O O . GLU B 1 77 ? -13.953 35.5 33.906 1 96.12 77 GLU B O 1
ATOM 3042 N N . LEU B 1 78 ? -15.242 35.5 32.094 1 95.62 78 LEU B N 1
ATOM 3043 C CA . LEU B 1 78 ? -14.703 36.75 31.625 1 95.62 78 LEU B CA 1
ATOM 3044 C C . LEU B 1 78 ? -15.023 37.875 32.594 1 95.62 78 LEU B C 1
ATOM 3046 O O . LEU B 1 78 ? -14.156 38.688 32.906 1 95.62 78 LEU B O 1
ATOM 3050 N N . ARG B 1 79 ? -16.219 37.906 33.125 1 95 79 ARG B N 1
ATOM 3051 C CA . ARG B 1 79 ? -16.656 38.938 34.031 1 95 79 ARG B CA 1
ATOM 3052 C C . ARG B 1 79 ? -15.938 38.812 35.375 1 95 79 ARG B C 1
ATOM 3054 O O . ARG B 1 79 ? -15.828 39.781 36.125 1 95 79 ARG B O 1
ATOM 3061 N N . SER B 1 80 ? -15.531 37.625 35.594 1 94.25 80 SER B N 1
ATOM 3062 C CA . SER B 1 80 ? -14.812 37.375 36.844 1 94.25 80 SER B CA 1
ATOM 3063 C C . SER B 1 80 ? -13.344 37.781 36.719 1 94.25 80 SER B C 1
ATOM 3065 O O . SER B 1 80 ? -12.586 37.688 37.688 1 94.25 80 SER B O 1
ATOM 3067 N N . GLY B 1 81 ? -12.906 38.156 35.5 1 92 81 GLY B N 1
ATOM 3068 C CA . GLY B 1 81 ? -11.547 38.625 35.281 1 92 81 GLY B CA 1
ATOM 3069 C C . GLY B 1 81 ? -10.633 37.594 34.688 1 92 81 GLY B C 1
ATOM 3070 O O . GLY B 1 81 ? -9.422 37.812 34.562 1 92 81 GLY B O 1
ATOM 3071 N N . ARG B 1 82 ? -11.188 36.5 34.281 1 91.94 82 ARG B N 1
ATOM 3072 C CA . ARG B 1 82 ? -10.383 35.438 33.688 1 91.94 82 ARG B CA 1
ATOM 3073 C C . ARG B 1 82 ? -10.297 35.594 32.156 1 91.94 82 ARG B C 1
ATOM 3075 O O . ARG B 1 82 ? -11.32 35.75 31.5 1 91.94 82 ARG B O 1
ATOM 3082 N N . SER B 1 83 ? -9.047 35.562 31.688 1 91.31 83 SER B N 1
ATOM 3083 C CA . SER B 1 83 ? -8.852 35.594 30.234 1 91.31 83 SER B CA 1
ATOM 3084 C C . SER B 1 83 ? -9.195 34.25 29.609 1 91.31 83 SER B C 1
ATOM 3086 O O . SER B 1 83 ? -9.281 33.25 30.297 1 91.31 83 SER B O 1
ATOM 3088 N N . PHE B 1 84 ? -9.523 34.281 28.344 1 91.25 84 PHE B N 1
ATOM 3089 C CA . PHE B 1 84 ? -9.875 33.094 27.594 1 91.25 84 PHE B CA 1
ATOM 3090 C C . PHE B 1 84 ? -9.125 33.031 26.266 1 91.25 84 PHE B C 1
ATOM 3092 O O . PHE B 1 84 ? -9.047 34.062 25.562 1 91.25 84 PHE B O 1
ATOM 3099 N N . GLN B 1 85 ? -8.477 32 26 1 88.12 85 GLN B N 1
ATOM 3100 C CA . GLN B 1 85 ? -7.789 31.812 24.734 1 88.12 85 GLN B CA 1
ATOM 3101 C C . GLN B 1 85 ? -8.117 30.453 24.125 1 88.12 85 GLN B C 1
ATOM 3103 O O . GLN B 1 85 ? -8.031 29.422 24.812 1 88.12 85 GLN B O 1
ATOM 3108 N N . ASP B 1 86 ? -8.57 30.422 22.828 1 88.12 86 ASP B N 1
ATOM 3109 C CA . ASP B 1 86 ? -8.883 29.172 22.172 1 88.12 86 ASP B CA 1
ATOM 3110 C C . ASP B 1 86 ? -9.164 29.375 20.672 1 88.12 86 ASP B C 1
ATOM 3112 O O . ASP B 1 86 ? -9.195 30.516 20.203 1 88.12 86 ASP B O 1
ATOM 3116 N N . LYS B 1 87 ? -9.25 28.328 20.031 1 88.5 87 LYS B N 1
ATOM 3117 C CA . LYS B 1 87 ? -9.828 28.312 18.688 1 88.5 87 LYS B CA 1
ATOM 3118 C C . LYS B 1 87 ? -11.352 28.25 18.75 1 88.5 87 LYS B C 1
ATOM 3120 O O . LYS B 1 87 ? -11.914 27.375 19.422 1 88.5 87 LYS B O 1
ATOM 3125 N N . ILE B 1 88 ? -11.969 29.188 18.125 1 92.62 88 ILE B N 1
ATOM 3126 C CA . ILE B 1 88 ? -13.422 29.266 18.25 1 92.62 88 ILE B CA 1
ATOM 3127 C C . ILE B 1 88 ? -14.047 29.438 16.859 1 92.62 88 ILE B C 1
ATOM 3129 O O . ILE B 1 88 ? -13.391 29.922 15.938 1 92.62 88 ILE B O 1
ATOM 3133 N N . GLN B 1 89 ? -15.289 29.016 16.781 1 94.62 89 GLN B N 1
ATOM 3134 C CA . GLN B 1 89 ? -16.062 29.234 15.562 1 94.62 89 GLN B CA 1
ATOM 3135 C C . GLN B 1 89 ? -17.047 30.391 15.727 1 94.62 89 GLN B C 1
ATOM 3137 O O . GLN B 1 89 ? -17.656 30.531 16.781 1 94.62 89 GLN B O 1
ATOM 3142 N N . ARG B 1 90 ? -17.062 31.281 14.727 1 96.75 90 ARG B N 1
ATOM 3143 C CA . ARG B 1 90 ? -18 32.406 14.703 1 96.75 90 ARG B CA 1
ATOM 3144 C C . ARG B 1 90 ? -18.688 32.531 13.352 1 96.75 90 ARG B C 1
ATOM 3146 O O . ARG B 1 90 ? -18.234 31.922 12.367 1 96.75 90 ARG B O 1
ATOM 3153 N N . LEU B 1 91 ? -19.781 33.25 13.344 1 97.06 91 LEU B N 1
ATOM 3154 C CA . LEU B 1 91 ? -20.547 33.5 12.133 1 97.06 91 LEU B CA 1
ATOM 3155 C C . LEU B 1 91 ? -20.328 34.906 11.609 1 97.06 91 LEU B C 1
ATOM 3157 O O . LEU B 1 91 ? -20.438 35.875 12.375 1 97.06 91 LEU B O 1
ATOM 3161 N N . THR B 1 92 ? -20 34.969 10.32 1 96.44 92 THR B N 1
ATOM 3162 C CA . THR B 1 92 ? -19.891 36.281 9.688 1 96.44 92 THR B CA 1
ATOM 3163 C C . THR B 1 92 ? -21.281 36.812 9.344 1 96.44 92 THR B C 1
ATOM 3165 O O . THR B 1 92 ? -22.297 36.156 9.578 1 96.44 92 THR B O 1
ATOM 3168 N N . ARG B 1 93 ? -21.219 38.062 8.828 1 95.62 93 ARG B N 1
ATOM 3169 C CA . ARG B 1 93 ? -22.469 38.719 8.469 1 95.62 93 ARG B CA 1
ATOM 3170 C C . ARG B 1 93 ? -23.297 37.875 7.516 1 95.62 93 ARG B C 1
ATOM 3172 O O . ARG B 1 93 ? -24.531 37.844 7.613 1 95.62 93 ARG B O 1
ATOM 3179 N N . ASP B 1 94 ? -22.719 37.188 6.562 1 94.75 94 ASP B N 1
ATOM 3180 C CA . ASP B 1 94 ? -23.391 36.344 5.559 1 94.75 94 ASP B CA 1
ATOM 3181 C C . ASP B 1 94 ? -23.594 34.938 6.059 1 94.75 94 ASP B C 1
ATOM 3183 O O . ASP B 1 94 ? -23.781 34 5.262 1 94.75 94 ASP B O 1
ATOM 3187 N N . ALA B 1 95 ? -23.391 34.656 7.312 1 92.44 95 ALA B N 1
ATOM 3188 C CA . ALA B 1 95 ? -23.656 33.375 7.977 1 92.44 95 ALA B CA 1
ATOM 3189 C C . ALA B 1 95 ? -22.641 32.312 7.547 1 92.44 95 ALA B C 1
ATOM 3191 O O . ALA B 1 95 ? -22.969 31.125 7.508 1 92.44 95 ALA B O 1
ATOM 3192 N N . ARG B 1 96 ? -21.594 32.781 7.121 1 93.38 96 ARG B N 1
ATOM 3193 C CA . ARG B 1 96 ? -20.5 31.844 6.863 1 93.38 96 ARG B CA 1
ATOM 3194 C C . ARG B 1 96 ? -19.766 31.5 8.156 1 93.38 96 ARG B C 1
ATOM 3196 O O . ARG B 1 96 ? -19.469 32.375 8.953 1 93.38 96 ARG B O 1
ATOM 3203 N N . LEU B 1 97 ? -19.438 30.281 8.375 1 94.94 97 LEU B N 1
ATOM 3204 C CA . LEU B 1 97 ? -18.688 29.828 9.547 1 94.94 97 LEU B CA 1
ATOM 3205 C C . LEU B 1 97 ? -17.188 30.062 9.344 1 94.94 97 LEU B C 1
ATOM 3207 O O . LEU B 1 97 ? -16.625 29.594 8.352 1 94.94 97 LEU B O 1
ATOM 3211 N N . ILE B 1 98 ? -16.547 30.812 10.234 1 95.12 98 ILE B N 1
ATOM 3212 C CA . ILE B 1 98 ? -15.094 31 10.18 1 95.12 98 ILE B CA 1
ATOM 3213 C C . ILE B 1 98 ? -14.469 30.531 11.492 1 95.12 98 ILE B C 1
ATOM 3215 O O . ILE B 1 98 ? -15.148 30.438 12.516 1 95.12 98 ILE B O 1
ATOM 3219 N N . THR B 1 99 ? -13.234 30.234 11.406 1 92.25 99 THR B N 1
ATOM 3220 C CA . THR B 1 99 ? -12.469 29.828 12.578 1 92.25 99 THR B CA 1
ATOM 3221 C C . THR B 1 99 ? -11.484 30.906 12.992 1 92.25 99 THR B C 1
ATOM 3223 O O . THR B 1 99 ? -10.68 31.375 12.172 1 92.25 99 THR B O 1
ATOM 3226 N N . LEU B 1 100 ? -11.531 31.312 14.273 1 91.06 100 LEU B N 1
ATOM 3227 C CA . LEU B 1 100 ? -10.648 32.344 14.797 1 91.06 100 LEU B CA 1
ATOM 3228 C C . LEU B 1 100 ? -9.781 31.797 15.93 1 91.06 100 LEU B C 1
ATOM 3230 O O . LEU B 1 100 ? -10.242 31 16.734 1 91.06 100 LEU B O 1
ATOM 3234 N N . GLU B 1 101 ? -8.578 32.094 15.883 1 87.06 101 GLU B N 1
ATOM 3235 C CA . GLU B 1 101 ? -7.773 32.031 17.094 1 87.06 101 GLU B CA 1
ATOM 3236 C C . GLU B 1 101 ? -7.91 33.312 17.922 1 87.06 101 GLU B C 1
ATOM 3238 O O . GLU B 1 101 ? -7.434 34.375 17.516 1 87.06 101 GLU B O 1
ATOM 3243 N N . ALA B 1 102 ? -8.562 33.156 19.062 1 90.75 102 ALA B N 1
ATOM 3244 C CA . ALA B 1 102 ? -8.977 34.375 19.766 1 90.75 102 ALA B CA 1
ATOM 3245 C C . ALA B 1 102 ? -8.469 34.406 21.203 1 90.75 102 ALA B C 1
ATOM 3247 O O . ALA B 1 102 ? -8.375 33.344 21.844 1 90.75 102 ALA B O 1
ATOM 3248 N N . THR B 1 103 ? -8.117 35.5 21.672 1 89.12 103 THR B N 1
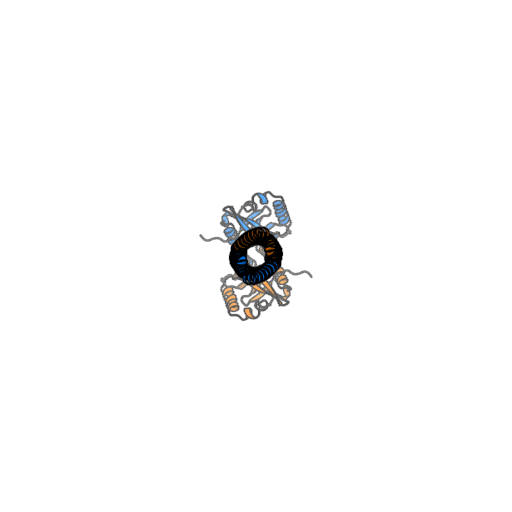ATOM 3249 C CA . THR B 1 103 ? -7.785 35.781 23.062 1 89.12 103 THR B CA 1
ATOM 3250 C C . THR B 1 103 ? -8.688 36.875 23.625 1 89.12 103 THR B C 1
ATOM 3252 O O . THR B 1 103 ? -8.711 38 23.109 1 89.12 103 THR B O 1
ATOM 3255 N N . TYR B 1 104 ? -9.484 36.5 24.578 1 94.31 104 TYR B N 1
ATOM 3256 C CA . TYR B 1 104 ? -10.344 37.438 25.312 1 94.31 104 TYR B CA 1
ATOM 3257 C C . TYR B 1 104 ? -9.672 37.906 26.594 1 94.31 104 TYR B C 1
ATOM 3259 O O . TYR B 1 104 ? -9.266 37.094 27.422 1 94.31 104 TYR B O 1
ATOM 3267 N N . MET B 1 105 ? -9.656 39.188 26.734 1 92.94 105 MET B N 1
ATOM 3268 C CA . MET B 1 105 ? -8.93 39.75 27.859 1 92.94 105 MET B CA 1
ATOM 3269 C C . MET B 1 105 ? -9.781 40.75 28.609 1 92.94 105 MET B C 1
ATOM 3271 O O . MET B 1 105 ? -10.125 41.812 28.062 1 92.94 105 MET B O 1
ATOM 3275 N N . PRO B 1 106 ? -10.062 40.562 29.891 1 93.62 106 PRO B N 1
ATOM 3276 C CA . PRO B 1 106 ? -10.805 41.531 30.688 1 93.62 106 PRO B CA 1
ATOM 3277 C C . PRO B 1 106 ? -9.992 42.812 30.938 1 93.62 106 PRO B C 1
ATOM 3279 O O . PRO B 1 106 ? -8.781 42.719 31.172 1 93.62 106 PRO B O 1
ATOM 3282 N N . VAL B 1 107 ? -10.602 43.938 30.75 1 92.56 107 VAL B N 1
ATOM 3283 C CA . VAL B 1 107 ? -10.016 45.219 31.078 1 92.56 107 VAL B CA 1
ATOM 3284 C C . VAL B 1 107 ? -10.539 45.719 32.438 1 92.56 107 VAL B C 1
ATOM 3286 O O . VAL B 1 107 ? -11.75 45.812 32.625 1 92.56 107 VAL B O 1
ATOM 3289 N N . PHE B 1 108 ? -9.609 45.969 33.281 1 89.31 108 PHE B N 1
ATOM 3290 C CA . PHE B 1 108 ? -9.992 46.312 34.656 1 89.31 108 PHE B CA 1
ATOM 3291 C C . PHE B 1 108 ? -10.047 47.844 34.844 1 89.31 108 PHE B C 1
ATOM 3293 O O . PHE B 1 108 ? -9.266 48.562 34.219 1 89.31 108 PHE B O 1
ATOM 3300 N N . ASN B 1 109 ? -11 48.312 35.656 1 86.19 109 ASN B N 1
ATOM 3301 C CA . ASN B 1 109 ? -11.023 49.719 36.062 1 86.19 109 ASN B CA 1
ATOM 3302 C C . ASN B 1 109 ? -10.18 49.969 37.312 1 86.19 109 ASN B C 1
ATOM 3304 O O . ASN B 1 109 ? -9.398 49.094 37.688 1 86.19 109 ASN B O 1
ATOM 3308 N N . GLU B 1 110 ? -10.266 51.125 37.812 1 82.31 110 GLU B N 1
ATOM 3309 C CA . GLU B 1 110 ? -9.398 51.5 38.906 1 82.31 110 GLU B CA 1
ATOM 3310 C C . GLU B 1 110 ? -9.695 50.688 40.156 1 82.31 110 GLU B C 1
ATOM 3312 O O . GLU B 1 110 ? -8.82 50.531 41 1 82.31 110 GLU B O 1
ATOM 3317 N N . ILE B 1 111 ? -10.977 50.219 40.312 1 81.62 111 ILE B N 1
ATOM 3318 C CA . ILE B 1 111 ? -11.328 49.469 41.531 1 81.62 111 ILE B CA 1
ATOM 3319 C C . ILE B 1 111 ? -11.258 47.969 41.219 1 81.62 111 ILE B C 1
ATOM 3321 O O . ILE B 1 111 ? -11.922 47.156 41.906 1 81.62 111 ILE B O 1
ATOM 3325 N N . ARG B 1 112 ? -10.656 47.562 40.25 1 84.44 112 ARG B N 1
ATOM 3326 C CA . ARG B 1 112 ? -10.32 46.219 39.875 1 84.44 112 ARG B CA 1
ATOM 3327 C C . ARG B 1 112 ? -11.57 45.438 39.438 1 84.44 112 ARG B C 1
ATOM 3329 O O . ARG B 1 112 ? -11.656 44.219 39.594 1 84.44 112 ARG B O 1
ATOM 3336 N N . GLY B 1 113 ? -12.586 46.219 39.031 1 89.12 113 GLY B N 1
ATOM 3337 C CA . GLY B 1 113 ? -13.727 45.625 38.375 1 89.12 113 GLY B CA 1
ATOM 3338 C C . GLY B 1 113 ? -13.57 45.531 36.875 1 89.12 113 GLY B C 1
ATOM 3339 O O . GLY B 1 113 ? -12.938 46.375 36.25 1 89.12 113 GLY B O 1
ATOM 3340 N N . VAL B 1 114 ? -14.18 44.469 36.25 1 93.75 114 VAL B N 1
ATOM 3341 C CA . VAL B 1 114 ? -14.102 44.312 34.812 1 93.75 114 VAL B CA 1
ATOM 3342 C C . VAL B 1 114 ? -15.031 45.312 34.125 1 93.75 114 VAL B C 1
ATOM 3344 O O . VAL B 1 114 ? -16.25 45.281 34.312 1 93.75 114 VAL B O 1
ATOM 3347 N N . GLN B 1 115 ? -14.461 46.219 33.344 1 94.38 115 GLN B N 1
ATOM 3348 C CA . GLN B 1 115 ? -15.266 47.25 32.719 1 94.38 115 GLN B CA 1
ATOM 3349 C C . GLN B 1 115 ? -15.516 46.938 31.25 1 94.38 115 GLN B C 1
ATOM 3351 O O . GLN B 1 115 ? -16.422 47.5 30.625 1 94.38 115 GLN B O 1
ATOM 3356 N N . ALA B 1 116 ? -14.641 46.062 30.688 1 95.56 116 ALA B N 1
ATOM 3357 C CA . ALA B 1 116 ? -14.766 45.688 29.281 1 95.56 116 ALA B CA 1
ATOM 3358 C C . ALA B 1 116 ? -13.945 44.438 28.984 1 95.56 116 ALA B C 1
ATOM 3360 O O . ALA B 1 116 ? -13.188 43.969 29.844 1 95.56 116 ALA B O 1
ATOM 3361 N N . ILE B 1 117 ? -14.219 43.812 27.891 1 95.38 117 ILE B N 1
ATOM 3362 C CA . ILE B 1 117 ? -13.461 42.656 27.391 1 95.38 117 ILE B CA 1
ATOM 3363 C C . ILE B 1 117 ? -12.883 43 26.016 1 95.38 117 ILE B C 1
ATOM 3365 O O . ILE B 1 117 ? -13.617 43.406 25.109 1 95.38 117 ILE B O 1
ATOM 3369 N N . VAL B 1 118 ? -11.547 42.875 25.891 1 94.5 118 VAL B N 1
ATOM 3370 C CA . VAL B 1 118 ? -10.891 43.062 24.594 1 94.5 118 VAL B CA 1
ATOM 3371 C C . VAL B 1 118 ? -10.617 41.688 23.969 1 94.5 118 VAL B C 1
ATOM 3373 O O . VAL B 1 118 ? -10.102 40.781 24.641 1 94.5 118 VAL B O 1
ATOM 3376 N N . LYS B 1 119 ? -11.023 41.5 22.734 1 94.5 119 LYS B N 1
ATOM 3377 C CA . LYS B 1 119 ? -10.742 40.312 21.969 1 94.5 119 LYS B CA 1
ATOM 3378 C C . LYS B 1 119 ? -9.789 40.594 20.812 1 94.5 119 LYS B C 1
ATOM 3380 O O . LYS B 1 119 ? -9.992 41.531 20.047 1 94.5 119 LYS B O 1
ATOM 3385 N N . VAL B 1 120 ? -8.719 39.844 20.781 1 90.06 120 VAL B N 1
ATOM 3386 C CA . VAL B 1 120 ? -7.824 39.812 19.625 1 90.06 120 VAL B CA 1
ATOM 3387 C C . VAL B 1 120 ? -7.945 38.469 18.906 1 90.06 120 VAL B C 1
ATOM 3389 O O . VAL B 1 120 ? -7.945 37.438 19.547 1 90.06 120 VAL B O 1
ATOM 3392 N N . ALA B 1 121 ? -8.094 38.594 17.625 1 90.75 121 ALA B N 1
ATOM 3393 C CA . ALA B 1 121 ? -8.359 37.344 16.922 1 90.75 121 ALA B CA 1
ATOM 3394 C C . ALA B 1 121 ? -7.59 37.281 15.602 1 90.75 121 ALA B C 1
ATOM 3396 O O . ALA B 1 121 ? -7.289 38.312 15.008 1 90.75 121 ALA B O 1
ATOM 3397 N N . THR B 1 122 ? -7.266 36.156 15.203 1 85.12 122 THR B N 1
ATOM 3398 C CA . THR B 1 122 ? -6.691 35.875 13.891 1 85.12 122 THR B CA 1
ATOM 3399 C C . THR B 1 122 ? -7.566 34.875 13.125 1 85.12 122 THR B C 1
ATOM 3401 O O . THR B 1 122 ? -7.941 33.844 13.664 1 85.12 122 THR B O 1
ATOM 3404 N N . ASP B 1 123 ? -7.859 35.281 11.883 1 90.06 123 ASP B N 1
ATOM 3405 C CA . ASP B 1 123 ? -8.641 34.375 11.039 1 90.06 123 ASP B CA 1
ATOM 3406 C C . ASP B 1 123 ? -7.785 33.219 10.516 1 90.06 123 ASP B C 1
ATOM 3408 O O . ASP B 1 123 ? -6.906 33.438 9.68 1 90.06 123 ASP B O 1
ATOM 3412 N N . ILE B 1 124 ? -8.117 32.031 10.977 1 85.94 124 ILE B N 1
ATOM 3413 C CA . ILE B 1 124 ? -7.324 30.875 10.562 1 85.94 124 ILE B CA 1
ATOM 3414 C C . ILE B 1 124 ? -8.188 29.906 9.766 1 85.94 124 ILE B C 1
ATOM 3416 O O . ILE B 1 124 ? -7.914 28.703 9.719 1 85.94 124 ILE B O 1
ATOM 3420 N N . THR B 1 125 ? -9.211 30.422 9.258 1 90.75 125 THR B N 1
ATOM 3421 C CA . THR B 1 125 ? -10.172 29.594 8.547 1 90.75 125 THR B CA 1
ATOM 3422 C C . THR B 1 125 ? -9.5 28.828 7.414 1 90.75 125 THR B C 1
ATOM 3424 O O . THR B 1 125 ? -9.672 27.609 7.293 1 90.75 125 THR B O 1
ATOM 3427 N N . THR B 1 126 ? -8.742 29.469 6.621 1 87.56 126 THR B N 1
ATOM 3428 C CA . THR B 1 126 ? -8.094 28.828 5.469 1 87.56 126 THR B CA 1
ATOM 3429 C C . THR B 1 126 ? -7.121 27.75 5.922 1 87.56 126 THR B C 1
ATOM 3431 O O . THR B 1 126 ? -7.105 26.656 5.363 1 87.56 126 THR B O 1
ATOM 3434 N N . ARG B 1 127 ? -6.379 28.031 6.906 1 83.44 127 ARG B N 1
ATOM 3435 C CA . ARG B 1 127 ? -5.426 27.062 7.434 1 83.44 127 ARG B CA 1
ATOM 3436 C C . ARG B 1 127 ? -6.141 25.828 7.969 1 83.44 127 ARG B C 1
ATOM 3438 O O . ARG B 1 127 ? -5.715 24.703 7.723 1 83.44 127 ARG B O 1
ATOM 3445 N N . GLU B 1 128 ? -7.16 26.141 8.75 1 85.56 128 GLU B N 1
ATOM 3446 C CA . GLU B 1 128 ? -7.945 25.047 9.305 1 85.56 128 GLU B CA 1
ATOM 3447 C C . GLU B 1 128 ? -8.547 24.172 8.203 1 85.56 128 GLU B C 1
ATOM 3449 O O . GLU B 1 128 ? -8.508 22.938 8.281 1 85.56 128 GLU B O 1
ATOM 3454 N N . ASN B 1 129 ? -9.078 24.812 7.227 1 88.88 129 ASN B N 1
ATOM 3455 C CA . ASN B 1 129 ? -9.688 24.078 6.117 1 88.88 129 ASN B CA 1
ATOM 3456 C C . ASN B 1 129 ? -8.656 23.281 5.336 1 88.88 129 ASN B C 1
ATOM 3458 O O . ASN B 1 129 ? -8.922 22.156 4.914 1 88.88 129 ASN B O 1
ATOM 3462 N N . ASN B 1 130 ? -7.523 23.844 5.133 1 86.56 130 ASN B N 1
ATOM 3463 C CA . ASN B 1 130 ? -6.449 23.125 4.449 1 86.56 130 ASN B CA 1
ATOM 3464 C C . ASN B 1 130 ? -6.02 21.891 5.227 1 86.56 130 ASN B C 1
ATOM 3466 O O . ASN B 1 130 ? -5.785 20.828 4.637 1 86.56 130 ASN B O 1
ATOM 3470 N N . MET B 1 131 ? -5.992 22.047 6.5 1 85.31 131 MET B N 1
ATOM 3471 C CA . MET B 1 131 ? -5.609 20.906 7.34 1 85.31 131 MET B CA 1
ATOM 3472 C C . MET B 1 131 ? -6.676 19.812 7.305 1 85.31 131 MET B C 1
ATOM 3474 O O . MET B 1 131 ? -6.352 18.641 7.227 1 85.31 131 MET B O 1
ATOM 3478 N N . LEU B 1 132 ? -7.875 20.266 7.387 1 88.06 132 LEU B N 1
ATOM 3479 C CA . LEU B 1 132 ? -8.969 19.312 7.332 1 88.06 132 LEU B CA 1
ATOM 3480 C C . LEU B 1 132 ? -8.992 18.594 5.992 1 88.06 132 LEU B C 1
ATOM 3482 O O . LEU B 1 132 ? -9.227 17.375 5.938 1 88.06 132 LEU B O 1
ATOM 3486 N N . SER B 1 133 ? -8.766 19.312 4.969 1 91.12 133 SER B N 1
ATOM 3487 C CA . SER B 1 133 ? -8.719 18.719 3.637 1 91.12 133 SER B CA 1
ATOM 3488 C C . SER B 1 133 ? -7.586 17.719 3.518 1 91.12 133 SER B C 1
ATOM 3490 O O . SER B 1 133 ? -7.781 16.609 3.008 1 91.12 133 SER B O 1
ATOM 3492 N N . LEU B 1 134 ? -6.484 18.094 3.99 1 88.81 134 LEU B N 1
ATOM 3493 C CA . LEU B 1 134 ? -5.332 17.203 3.945 1 88.81 134 LEU B CA 1
ATOM 3494 C C . LEU B 1 134 ? -5.582 15.945 4.781 1 88.81 134 LEU B C 1
ATOM 3496 O O . LEU B 1 134 ? -5.242 14.836 4.363 1 88.81 134 LEU B O 1
ATOM 3500 N N . SER B 1 135 ? -6.137 16.125 5.949 1 91.56 135 SER B N 1
ATOM 3501 C CA . SER B 1 135 ? -6.488 14.984 6.801 1 91.56 135 SER B CA 1
ATOM 3502 C C . SER B 1 135 ? -7.422 14.023 6.078 1 91.56 135 SER B C 1
ATOM 3504 O O . SER B 1 135 ? -7.219 12.805 6.121 1 91.56 135 SER B O 1
ATOM 3506 N N . SER B 1 136 ? -8.383 14.586 5.414 1 93.44 136 SER B N 1
ATOM 3507 C CA . SER B 1 136 ? -9.336 13.773 4.664 1 93.44 136 SER B CA 1
ATOM 3508 C C . SER B 1 136 ? -8.656 13.031 3.518 1 93.44 136 SER B C 1
ATOM 3510 O O . SER B 1 136 ? -8.969 11.867 3.25 1 93.44 136 SER B O 1
ATOM 3512 N N . GLU B 1 137 ? -7.77 13.695 2.887 1 92.69 137 GLU B N 1
ATOM 3513 C CA . GLU B 1 137 ? -7.039 13.078 1.782 1 92.69 137 GLU B CA 1
ATOM 3514 C C . GLU B 1 137 ? -6.184 11.914 2.27 1 92.69 137 GLU B C 1
ATOM 3516 O O . GLU B 1 137 ? -6.152 10.852 1.641 1 92.69 137 GLU B O 1
ATOM 3521 N N . VAL B 1 138 ? -5.539 12.117 3.361 1 92.69 138 VAL B N 1
ATOM 3522 C CA . VAL B 1 138 ? -4.707 11.062 3.926 1 92.69 138 VAL B CA 1
ATOM 3523 C C . VAL B 1 138 ? -5.582 9.883 4.352 1 92.69 138 VAL B C 1
ATOM 3525 O O . VAL B 1 138 ? -5.23 8.727 4.113 1 92.69 138 VAL B O 1
ATOM 3528 N N . LYS B 1 139 ? -6.668 10.188 4.914 1 94 139 LYS B N 1
ATOM 3529 C CA . LYS B 1 139 ? -7.602 9.133 5.32 1 94 139 LYS B CA 1
ATOM 3530 C C . LYS B 1 139 ? -8.109 8.352 4.109 1 94 139 LYS B C 1
ATOM 3532 O O . LYS B 1 139 ? -8.203 7.125 4.152 1 94 139 LYS B O 1
ATOM 3537 N N . GLN B 1 140 ? -8.422 9.039 3.072 1 94.75 140 GLN B N 1
ATOM 3538 C CA . GLN B 1 140 ? -8.883 8.383 1.852 1 94.75 140 GLN B CA 1
ATOM 3539 C C . GLN B 1 140 ? -7.801 7.469 1.278 1 94.75 140 GLN B C 1
ATOM 3541 O O . GLN B 1 140 ? -8.094 6.359 0.832 1 94.75 140 GLN B O 1
ATOM 3546 N N . THR B 1 141 ? -6.617 7.965 1.25 1 94 141 THR B N 1
ATOM 3547 C CA . THR B 1 141 ? -5.508 7.141 0.783 1 94 141 THR B CA 1
ATOM 3548 C C . THR B 1 141 ? -5.371 5.883 1.636 1 94 141 THR B C 1
ATOM 3550 O O . THR B 1 141 ? -5.148 4.789 1.109 1 94 141 THR B O 1
ATOM 3553 N N . SER B 1 142 ? -5.48 5.984 2.93 1 94.88 142 SER B N 1
ATOM 3554 C CA . SER B 1 142 ? -5.438 4.844 3.84 1 94.88 142 SER B CA 1
ATOM 3555 C C . SER B 1 142 ? -6.508 3.816 3.49 1 94.88 142 SER B C 1
ATOM 3557 O O . SER B 1 142 ? -6.223 2.621 3.404 1 94.88 142 SER B O 1
ATOM 3559 N N . ASP B 1 143 ? -7.684 4.305 3.242 1 95.25 143 ASP B N 1
ATOM 3560 C CA . ASP B 1 143 ? -8.789 3.42 2.898 1 95.25 143 ASP B CA 1
ATOM 3561 C C . ASP B 1 143 ? -8.516 2.682 1.59 1 95.25 143 ASP B C 1
ATOM 3563 O O . ASP B 1 143 ? -8.781 1.482 1.48 1 95.25 143 ASP B O 1
ATOM 3567 N N . HIS B 1 144 ? -8.008 3.385 0.675 1 95.19 144 HIS B N 1
ATOM 3568 C CA . HIS B 1 144 ? -7.676 2.789 -0.615 1 95.19 144 HIS B CA 1
ATOM 3569 C C . HIS B 1 144 ? -6.613 1.704 -0.463 1 95.19 144 HIS B C 1
ATOM 3571 O O . HIS B 1 144 ? -6.727 0.633 -1.063 1 95.19 144 HIS B O 1
ATOM 3577 N N . LEU B 1 145 ? -5.648 1.98 0.318 1 94.75 145 LEU B N 1
ATOM 3578 C CA . LEU B 1 145 ? -4.566 1.024 0.543 1 94.75 145 LEU B CA 1
ATOM 3579 C C . LEU B 1 145 ? -5.094 -0.24 1.214 1 94.75 145 LEU B C 1
ATOM 3581 O O . LEU B 1 145 ? -4.703 -1.351 0.847 1 94.75 145 LEU B O 1
ATOM 3585 N N . LEU B 1 146 ? -5.965 -0.07 2.184 1 95.06 146 LEU B N 1
ATOM 3586 C CA . LEU B 1 146 ? -6.555 -1.22 2.861 1 95.06 146 LEU B CA 1
ATOM 3587 C C . LEU B 1 146 ? -7.328 -2.092 1.881 1 95.06 146 LEU B C 1
ATOM 3589 O O . LEU B 1 146 ? -7.203 -3.318 1.898 1 95.06 146 LEU B O 1
ATOM 3593 N N . GLU B 1 147 ? -8.062 -1.473 1.029 1 96.56 147 GLU B N 1
ATOM 3594 C CA . GLU B 1 147 ? -8.844 -2.197 0.032 1 96.56 147 GLU B CA 1
ATOM 3595 C C . GLU B 1 147 ? -7.941 -2.967 -0.925 1 96.56 147 GLU B C 1
ATOM 3597 O O . GLU B 1 147 ? -8.203 -4.133 -1.233 1 96.56 147 GLU B O 1
ATOM 3602 N N . ARG B 1 148 ? -6.898 -2.326 -1.394 1 95.44 148 ARG B N 1
ATOM 3603 C CA . ARG B 1 148 ? -5.973 -2.977 -2.314 1 95.44 148 ARG B CA 1
ATOM 3604 C C . ARG B 1 148 ? -5.285 -4.164 -1.65 1 95.44 148 ARG B C 1
ATOM 3606 O O . ARG B 1 148 ? -5.133 -5.223 -2.264 1 95.44 148 ARG B O 1
ATOM 3613 N N . ALA B 1 149 ? -4.855 -3.977 -0.439 1 95.12 149 ALA B N 1
ATOM 3614 C CA . ALA B 1 149 ? -4.199 -5.055 0.297 1 95.12 149 ALA B CA 1
ATOM 3615 C C . ALA B 1 149 ? -5.133 -6.246 0.477 1 95.12 149 ALA B C 1
ATOM 3617 O O . ALA B 1 149 ? -4.73 -7.395 0.286 1 95.12 149 ALA B O 1
ATOM 3618 N N . GLN B 1 150 ? -6.375 -5.984 0.822 1 95.56 150 GLN B N 1
ATOM 3619 C CA . GLN B 1 150 ? -7.355 -7.047 1.013 1 95.56 150 GLN B CA 1
ATOM 3620 C C . GLN B 1 150 ? -7.625 -7.789 -0.294 1 95.56 150 GLN B C 1
ATOM 3622 O O . GLN B 1 150 ? -7.688 -9.016 -0.316 1 95.56 150 GLN B O 1
ATOM 3627 N N . MET B 1 151 ? -7.75 -7.074 -1.354 1 95.12 151 MET B N 1
ATOM 3628 C CA . MET B 1 151 ? -7.949 -7.695 -2.66 1 95.12 151 MET B CA 1
ATOM 3629 C C . MET B 1 151 ? -6.738 -8.531 -3.057 1 95.12 151 MET B C 1
ATOM 3631 O O . MET B 1 151 ? -6.887 -9.633 -3.59 1 95.12 151 MET B O 1
ATOM 3635 N N . GLY B 1 152 ? -5.582 -7.93 -2.762 1 94.25 152 GLY B N 1
ATOM 3636 C CA . GLY B 1 152 ? -4.371 -8.688 -3.025 1 94.25 152 GLY B CA 1
ATOM 3637 C C . GLY B 1 152 ? -4.309 -10 -2.264 1 94.25 152 GLY B C 1
ATOM 3638 O O . GLY B 1 152 ? -3.943 -11.031 -2.826 1 94.25 152 GLY B O 1
ATOM 3639 N N . ARG B 1 153 ? -4.703 -10.016 -1.064 1 94.44 153 ARG B N 1
ATOM 3640 C CA . ARG B 1 153 ? -4.699 -11.219 -0.24 1 94.44 153 ARG B CA 1
ATOM 3641 C C . ARG B 1 153 ? -5.711 -12.242 -0.755 1 94.44 153 ARG B C 1
ATOM 3643 O O . ARG B 1 153 ? -5.426 -13.438 -0.792 1 94.44 153 ARG B O 1
ATOM 3650 N N . VAL B 1 154 ? -6.875 -11.781 -1.139 1 95.06 154 VAL B N 1
ATOM 3651 C CA . VAL B 1 154 ? -7.902 -12.664 -1.683 1 95.06 154 VAL B CA 1
ATOM 3652 C C . VAL B 1 154 ? -7.387 -13.344 -2.947 1 95.06 154 VAL B C 1
ATOM 3654 O O . VAL B 1 154 ? -7.547 -14.555 -3.121 1 95.06 154 VAL B O 1
ATOM 3657 N N . LYS B 1 155 ? -6.77 -12.555 -3.834 1 93.38 155 LYS B N 1
ATOM 3658 C CA . LYS B 1 155 ? -6.203 -13.125 -5.055 1 93.38 155 LYS B CA 1
ATOM 3659 C C . LYS B 1 155 ? -5.102 -14.133 -4.734 1 93.38 155 LYS B C 1
ATOM 3661 O O . LYS B 1 155 ? -5.031 -15.195 -5.355 1 93.38 155 LYS B O 1
ATOM 3666 N N . SER B 1 156 ? -4.285 -13.852 -3.785 1 94 156 SER B N 1
ATOM 3667 C CA . SER B 1 156 ? -3.211 -14.75 -3.369 1 94 156 SER B CA 1
ATOM 3668 C C . SER B 1 156 ? -3.766 -16.062 -2.824 1 94 156 SER B C 1
ATOM 3670 O O . SER B 1 156 ? -3.203 -17.125 -3.074 1 94 156 SER B O 1
ATOM 3672 N N . ASP B 1 157 ? -4.832 -16.016 -2.094 1 94.25 157 ASP B N 1
ATOM 3673 C CA . ASP B 1 157 ? -5.484 -17.203 -1.569 1 94.25 157 ASP B CA 1
ATOM 3674 C C . ASP B 1 157 ? -5.992 -18.094 -2.701 1 94.25 157 ASP B C 1
ATOM 3676 O O . ASP B 1 157 ? -5.859 -19.312 -2.648 1 94.25 157 ASP B O 1
ATOM 3680 N N . LYS B 1 158 ? -6.543 -17.516 -3.746 1 93.94 158 LYS B N 1
ATOM 3681 C CA . LYS B 1 158 ? -7.004 -18.266 -4.906 1 93.94 158 LYS B CA 1
ATOM 3682 C C . LYS B 1 158 ? -5.84 -18.953 -5.609 1 93.94 158 LYS B C 1
ATOM 3684 O O . LYS B 1 158 ? -5.957 -20.109 -6.023 1 93.94 158 LYS B O 1
ATOM 3689 N N . ILE B 1 159 ? -4.758 -18.234 -5.707 1 93.25 159 ILE B N 1
ATOM 3690 C CA . ILE B 1 159 ? -3.564 -18.812 -6.316 1 93.25 159 ILE B CA 1
ATOM 3691 C C . ILE B 1 159 ? -3.092 -20.016 -5.504 1 93.25 159 ILE B C 1
ATOM 3693 O O . ILE B 1 159 ? -2.762 -21.062 -6.066 1 93.25 159 ILE B O 1
ATOM 3697 N N . THR B 1 160 ? -3.074 -19.844 -4.195 1 93.06 160 THR B N 1
ATOM 3698 C CA . THR B 1 160 ? -2.631 -20.906 -3.309 1 93.06 160 THR B CA 1
ATOM 3699 C C . THR B 1 160 ? -3.521 -22.141 -3.455 1 93.06 160 THR B C 1
ATOM 3701 O O . THR B 1 160 ? -3.023 -23.266 -3.559 1 93.06 160 THR B O 1
ATOM 3704 N N . GLN B 1 161 ? -4.82 -21.984 -3.539 1 93.06 161 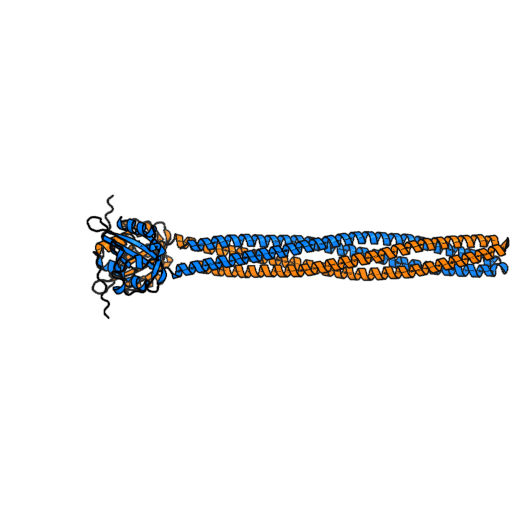GLN B N 1
ATOM 3705 C CA . GLN B 1 161 ? -5.758 -23.094 -3.699 1 93.06 161 GLN B CA 1
ATOM 3706 C C . GLN B 1 161 ? -5.543 -23.812 -5.027 1 93.06 161 GLN B C 1
ATOM 3708 O O . GLN B 1 161 ? -5.484 -25.047 -5.074 1 93.06 161 GLN B O 1
ATOM 3713 N N . SER B 1 162 ? -5.406 -23.016 -6.02 1 91.75 162 SER B N 1
ATOM 3714 C CA . SER B 1 162 ? -5.164 -23.594 -7.34 1 91.75 162 SER B CA 1
ATOM 3715 C C . SER B 1 162 ? -3.838 -24.344 -7.383 1 91.75 162 SER B C 1
ATOM 3717 O O . SER B 1 162 ? -3.754 -25.438 -7.953 1 91.75 162 SER B O 1
ATOM 3719 N N . SER B 1 163 ? -2.834 -23.812 -6.766 1 93.06 163 SER B N 1
ATOM 3720 C CA . SER B 1 163 ? -1.525 -24.453 -6.711 1 93.06 163 SER B CA 1
ATOM 3721 C C . SER B 1 163 ? -1.599 -25.797 -5.984 1 93.06 163 SER B C 1
ATOM 3723 O O . SER B 1 163 ? -0.984 -26.781 -6.41 1 93.06 163 SER B O 1
ATOM 3725 N N . ASN B 1 164 ? -2.375 -25.875 -4.926 1 93.5 164 ASN B N 1
ATOM 3726 C CA . ASN B 1 164 ? -2.559 -27.141 -4.199 1 93.5 164 ASN B CA 1
ATOM 3727 C C . ASN B 1 164 ? -3.23 -28.188 -5.066 1 93.5 164 ASN B C 1
ATOM 3729 O O . ASN B 1 164 ? -2.852 -29.359 -5.031 1 93.5 164 ASN B O 1
ATOM 3733 N N . ALA B 1 165 ? -4.172 -27.75 -5.859 1 92.31 165 ALA B N 1
ATOM 3734 C CA . ALA B 1 165 ? -4.852 -28.672 -6.77 1 92.31 165 ALA B CA 1
ATOM 3735 C C . ALA B 1 165 ? -3.889 -29.219 -7.82 1 92.31 165 ALA B C 1
ATOM 3737 O O . ALA B 1 165 ? -3.932 -30.406 -8.148 1 92.31 165 ALA B O 1
ATOM 3738 N N . ILE B 1 166 ? -2.998 -28.375 -8.273 1 91.5 166 ILE B N 1
ATOM 3739 C CA . ILE B 1 166 ? -2.027 -28.766 -9.289 1 91.5 166 ILE B CA 1
ATOM 3740 C C . ILE B 1 166 ? -1.066 -29.797 -8.703 1 91.5 166 ILE B C 1
ATOM 3742 O O . ILE B 1 166 ? -0.751 -30.812 -9.352 1 91.5 166 ILE B O 1
ATOM 3746 N N . VAL B 1 167 ? -0.62 -29.594 -7.512 1 92.44 167 VAL B N 1
ATOM 3747 C CA . VAL B 1 167 ? 0.293 -30.531 -6.848 1 92.44 167 VAL B CA 1
ATOM 3748 C C . VAL B 1 167 ? -0.396 -31.875 -6.641 1 92.44 167 VAL B C 1
ATOM 3750 O O . VAL B 1 167 ? 0.205 -32.938 -6.863 1 92.44 167 VAL B O 1
ATOM 3753 N N . HIS B 1 168 ? -1.682 -31.906 -6.297 1 93.44 168 HIS B N 1
ATOM 3754 C CA . HIS B 1 168 ? -2.439 -33.125 -6.102 1 93.44 168 HIS B CA 1
ATOM 3755 C C . HIS B 1 168 ? -2.572 -33.906 -7.406 1 93.44 168 HIS B C 1
ATOM 3757 O O . HIS B 1 168 ? -2.398 -35.125 -7.43 1 93.44 168 HIS B O 1
ATOM 3763 N N . GLU B 1 169 ? -2.82 -33.156 -8.438 1 92.31 169 GLU B N 1
ATOM 3764 C CA . GLU B 1 169 ? -2.938 -33.781 -9.75 1 92.31 169 GLU B CA 1
ATOM 3765 C C . GLU B 1 169 ? -1.613 -34.406 -10.18 1 92.31 169 GLU B C 1
ATOM 3767 O O . GLU B 1 169 ? -1.589 -35.5 -10.719 1 92.31 169 GLU B O 1
ATOM 3772 N N . ALA B 1 170 ? -0.549 -33.688 -9.93 1 92.38 170 ALA B N 1
ATOM 3773 C CA . ALA B 1 170 ? 0.774 -34.219 -10.281 1 92.38 170 ALA B CA 1
ATOM 3774 C C . ALA B 1 170 ? 1.091 -35.5 -9.508 1 92.38 170 ALA B C 1
ATOM 3776 O O . ALA B 1 170 ? 1.62 -36.438 -10.078 1 92.38 170 ALA B O 1
ATOM 3777 N N . ASN B 1 171 ? 0.708 -35.562 -8.258 1 94.5 171 ASN B N 1
ATOM 3778 C CA . ASN B 1 171 ? 0.918 -36.75 -7.445 1 94.5 171 ASN B CA 1
ATOM 3779 C C . ASN B 1 171 ? 0.116 -37.938 -7.973 1 94.5 171 ASN B C 1
ATOM 3781 O O . ASN B 1 171 ? 0.628 -39.062 -8.039 1 94.5 171 ASN B O 1
ATOM 3785 N N . SER B 1 172 ? -1.061 -37.656 -8.352 1 95.62 172 SER B N 1
ATOM 3786 C CA . SER B 1 172 ? -1.904 -38.719 -8.922 1 95.62 172 SER B CA 1
ATOM 3787 C C . SER B 1 172 ? -1.312 -39.25 -10.219 1 95.62 172 SER B C 1
ATOM 3789 O O . SER B 1 172 ? -1.254 -40.469 -10.422 1 95.62 172 SER B O 1
ATOM 3791 N N . ASN B 1 173 ? -0.812 -38.312 -11.023 1 95.31 173 ASN B N 1
ATOM 3792 C CA . ASN B 1 173 ? -0.205 -38.719 -12.289 1 95.31 173 ASN B CA 1
ATOM 3793 C C . ASN B 1 173 ? 1.045 -39.562 -12.062 1 95.31 173 ASN B C 1
ATOM 3795 O O . ASN B 1 173 ? 1.275 -40.562 -12.781 1 95.31 173 ASN B O 1
ATOM 3799 N N . LEU B 1 174 ? 1.8 -39.219 -11.07 1 95.56 174 LEU B N 1
ATOM 3800 C CA . LEU B 1 174 ? 3.014 -39.969 -10.781 1 95.56 174 LEU B CA 1
ATOM 3801 C C . LEU B 1 174 ? 2.676 -41.406 -10.344 1 95.56 174 LEU B C 1
ATOM 3803 O O . LEU B 1 174 ? 3.385 -42.344 -10.695 1 95.56 174 LEU B O 1
ATOM 3807 N N . THR B 1 175 ? 1.575 -41.594 -9.633 1 96.31 175 THR B N 1
ATOM 3808 C CA . THR B 1 175 ? 1.127 -42.906 -9.211 1 96.31 175 THR B CA 1
ATOM 3809 C C . THR B 1 175 ? 0.71 -43.75 -10.422 1 96.31 175 THR B C 1
ATOM 3811 O O . THR B 1 175 ? 1.075 -44.906 -10.523 1 96.31 175 THR B O 1
ATOM 3814 N N . ILE B 1 176 ? 0.068 -43.094 -11.328 1 96.5 176 ILE B N 1
ATOM 3815 C CA . ILE B 1 176 ? -0.38 -43.781 -12.531 1 96.5 176 ILE B CA 1
ATOM 3816 C C . ILE B 1 176 ? 0.825 -44.156 -13.391 1 96.5 176 ILE B C 1
ATOM 3818 O O . ILE B 1 176 ? 0.872 -45.25 -13.969 1 96.5 176 ILE B O 1
ATOM 3822 N N . LEU B 1 177 ? 1.774 -43.281 -13.422 1 95.69 177 LEU B N 1
ATOM 3823 C CA . LEU B 1 177 ? 2.971 -43.531 -14.219 1 95.69 177 LEU B CA 1
ATOM 3824 C C . LEU B 1 177 ? 3.75 -44.719 -13.672 1 95.69 177 LEU B C 1
ATOM 3826 O O . LEU B 1 177 ? 4.312 -45.5 -14.438 1 95.69 177 LEU B O 1
ATOM 3830 N N . LYS B 1 178 ? 3.725 -44.875 -12.359 1 95.81 178 LYS B N 1
ATOM 3831 C CA . LYS B 1 178 ? 4.367 -46.031 -11.766 1 95.81 178 LYS B CA 1
ATOM 3832 C C . LYS B 1 178 ? 3.654 -47.344 -12.172 1 95.81 178 LYS B C 1
ATOM 3834 O O . LYS B 1 178 ? 4.301 -48.344 -12.492 1 95.81 178 LYS B O 1
ATOM 3839 N N . SER B 1 179 ? 2.391 -47.25 -12.219 1 95.25 179 SER B N 1
ATOM 3840 C CA . SER B 1 179 ? 1.598 -48.406 -12.672 1 95.25 179 SER B CA 1
ATOM 3841 C C . SER B 1 179 ? 1.882 -48.719 -14.133 1 95.25 179 SER B C 1
ATOM 3843 O O . SER B 1 179 ? 2.014 -49.875 -14.5 1 95.25 179 SER B O 1
ATOM 3845 N N . LEU B 1 180 ? 2.033 -47.688 -14.938 1 94.88 180 LEU B N 1
ATOM 3846 C CA . LEU B 1 180 ? 2.34 -47.844 -16.359 1 94.88 180 LEU B CA 1
ATOM 3847 C C . LEU B 1 180 ? 3.689 -48.531 -16.547 1 94.88 180 LEU B C 1
ATOM 3849 O O . LEU B 1 180 ? 3.838 -49.375 -17.406 1 94.88 180 LEU B O 1
ATOM 3853 N N . GLU B 1 181 ? 4.621 -48.156 -15.773 1 93.38 181 GLU B N 1
ATOM 3854 C CA . GLU B 1 181 ? 5.938 -48.781 -15.828 1 93.38 181 GLU B CA 1
ATOM 3855 C C . GLU B 1 181 ? 5.852 -50.281 -15.531 1 93.38 181 GLU B C 1
ATOM 3857 O O . GLU B 1 181 ? 6.473 -51.094 -16.219 1 93.38 181 GLU B O 1
ATOM 3862 N N . ASN B 1 182 ? 5.023 -50.656 -14.57 1 94.88 182 ASN B N 1
ATOM 3863 C CA . ASN B 1 182 ? 4.844 -52.062 -14.203 1 94.88 182 ASN B CA 1
ATOM 3864 C C . ASN B 1 182 ? 4.168 -52.844 -15.32 1 94.88 182 ASN B C 1
ATOM 3866 O O . ASN B 1 182 ? 4.539 -53.969 -15.594 1 94.88 182 ASN B O 1
ATOM 3870 N N . GLN B 1 183 ? 3.248 -52.188 -15.938 1 93.56 183 GLN B N 1
ATOM 3871 C CA . GLN B 1 183 ? 2.561 -52.844 -17.047 1 93.56 183 GLN B CA 1
ATOM 3872 C C . GLN B 1 183 ? 3.512 -53.094 -18.219 1 93.56 183 GLN B C 1
ATOM 3874 O O . GLN B 1 183 ? 3.504 -54.188 -18.797 1 93.56 183 GLN B O 1
ATOM 3879 N N . ALA B 1 184 ? 4.289 -52.094 -18.5 1 93.75 184 ALA B N 1
ATOM 3880 C CA . ALA B 1 184 ? 5.246 -52.219 -19.594 1 93.75 184 ALA B CA 1
ATOM 3881 C C . ALA B 1 184 ? 6.266 -53.312 -19.312 1 93.75 184 ALA B C 1
ATOM 3883 O O . ALA B 1 184 ? 6.613 -54.094 -20.203 1 93.75 184 ALA B O 1
ATOM 3884 N N . GLU B 1 185 ? 6.664 -53.469 -18.078 1 94.5 185 GLU B N 1
ATOM 3885 C CA . GLU B 1 185 ? 7.602 -54.5 -17.672 1 94.5 185 GLU B CA 1
ATOM 3886 C C . GLU B 1 185 ? 6.973 -55.906 -17.812 1 94.5 185 GLU B C 1
ATOM 3888 O O . GLU B 1 185 ? 7.629 -56.844 -18.25 1 94.5 185 GLU B O 1
ATOM 3893 N N . SER B 1 186 ? 5.734 -56 -17.453 1 95.69 186 SER B N 1
ATOM 3894 C CA . SER B 1 186 ? 5.02 -57.25 -17.578 1 95.69 186 SER B CA 1
ATOM 3895 C C . SER B 1 186 ? 4.93 -57.688 -19.047 1 95.69 186 SER B C 1
ATOM 3897 O O . SER B 1 186 ? 5.148 -58.875 -19.359 1 95.69 186 SER B O 1
ATOM 3899 N N . ILE B 1 187 ? 4.684 -56.719 -19.875 1 95.81 187 ILE B N 1
ATOM 3900 C CA . ILE B 1 187 ? 4.602 -57.031 -21.297 1 95.81 187 ILE B CA 1
ATOM 3901 C C . ILE B 1 187 ? 5.949 -57.531 -21.781 1 95.81 187 ILE B C 1
ATOM 3903 O O . ILE B 1 187 ? 6.016 -58.5 -22.531 1 95.81 187 ILE B O 1
ATOM 3907 N N . SER B 1 188 ? 6.957 -56.906 -21.375 1 94.94 188 SER B N 1
ATOM 3908 C CA . SER B 1 188 ? 8.305 -57.281 -21.781 1 94.94 188 SER B CA 1
ATOM 3909 C C . SER B 1 188 ? 8.586 -58.75 -21.406 1 94.94 188 SER B C 1
ATOM 3911 O O . SER B 1 188 ? 9.133 -59.5 -22.219 1 94.94 188 SER B O 1
ATOM 3913 N N . GLY B 1 189 ? 8.203 -59.156 -20.203 1 95.31 189 GLY B N 1
ATOM 3914 C CA . GLY B 1 189 ? 8.383 -60.531 -19.781 1 95.31 189 GLY B CA 1
ATOM 3915 C C . GLY B 1 189 ? 7.594 -61.531 -20.609 1 95.31 189 GLY B C 1
ATOM 3916 O O . GLY B 1 189 ? 8.117 -62.562 -21 1 95.31 189 GLY B O 1
ATOM 3917 N N . ILE B 1 190 ? 6.418 -61.156 -20.906 1 96.06 190 ILE B N 1
ATOM 3918 C CA . ILE B 1 190 ? 5.547 -62.062 -21.656 1 96.06 190 ILE B CA 1
ATOM 3919 C C . ILE B 1 190 ? 6.047 -62.188 -23.094 1 96.06 190 ILE B C 1
ATOM 3921 O O . ILE B 1 190 ? 6.027 -63.281 -23.672 1 96.06 190 ILE B O 1
ATOM 3925 N N . VAL B 1 191 ? 6.469 -61.125 -23.641 1 94.81 191 VAL B N 1
ATOM 3926 C CA . VAL B 1 191 ? 6.969 -61.094 -25 1 94.81 191 VAL B CA 1
ATOM 3927 C C . VAL B 1 191 ? 8.203 -62 -25.125 1 94.81 191 VAL B C 1
ATOM 3929 O O . VAL B 1 191 ? 8.375 -62.688 -26.125 1 94.81 191 VAL B O 1
ATOM 3932 N N . GLN B 1 192 ? 8.961 -62 -24.094 1 94.94 192 GLN B N 1
ATOM 3933 C CA . GLN B 1 192 ? 10.117 -62.906 -24.078 1 94.94 192 GLN B CA 1
ATOM 3934 C C . GLN B 1 192 ? 9.68 -64.375 -24.078 1 94.94 192 GLN B C 1
ATOM 3936 O O . GLN B 1 192 ? 10.273 -65.188 -24.766 1 94.94 192 GLN B O 1
ATOM 3941 N N . THR B 1 193 ? 8.688 -64.625 -23.344 1 95.69 193 THR B N 1
ATOM 3942 C CA . THR B 1 193 ? 8.148 -66 -23.297 1 95.69 193 THR B CA 1
ATOM 3943 C C . THR B 1 193 ? 7.629 -66.375 -24.672 1 95.69 193 THR B C 1
ATOM 3945 O O . THR B 1 193 ? 7.906 -67.5 -25.141 1 95.69 193 THR B O 1
ATOM 3948 N N . ILE B 1 194 ? 7.016 -65.5 -25.328 1 95.69 194 ILE B N 1
ATOM 3949 C CA . ILE B 1 194 ? 6.449 -65.812 -26.641 1 95.69 194 ILE B CA 1
ATOM 3950 C C . ILE B 1 194 ? 7.574 -66 -27.656 1 95.69 194 ILE B C 1
ATOM 3952 O O . ILE B 1 194 ? 7.469 -66.875 -28.547 1 95.69 194 ILE B O 1
ATOM 3956 N N . ARG B 1 195 ? 8.539 -65.25 -27.469 1 95.25 195 ARG B N 1
ATOM 3957 C CA . ARG B 1 195 ? 9.703 -65.438 -28.344 1 95.25 195 ARG B CA 1
ATOM 3958 C C . ARG B 1 195 ? 10.297 -66.812 -28.172 1 95.25 195 ARG B C 1
ATOM 3960 O O . ARG B 1 195 ? 10.633 -67.5 -29.172 1 95.25 195 ARG B O 1
ATOM 3967 N N . GLU B 1 196 ? 10.383 -67.25 -27 1 96.62 196 GLU B N 1
ATOM 3968 C CA . GLU B 1 196 ? 10.898 -68.625 -26.719 1 96.62 196 GLU B CA 1
ATOM 3969 C C . GLU B 1 196 ? 9.992 -69.688 -27.312 1 96.62 196 GLU B C 1
ATOM 3971 O O . GLU B 1 196 ? 10.477 -70.688 -27.844 1 96.62 196 GLU B O 1
ATOM 3976 N N . ILE B 1 197 ? 8.812 -69.375 -27.219 1 96.94 197 ILE B N 1
ATOM 3977 C CA . ILE B 1 197 ? 7.836 -70.312 -27.766 1 96.94 197 ILE B CA 1
ATOM 3978 C C . ILE B 1 197 ? 7.996 -70.375 -29.297 1 96.94 197 ILE B C 1
ATOM 3980 O O . ILE B 1 197 ? 7.992 -71.5 -29.875 1 96.94 197 ILE B O 1
ATOM 3984 N N . ALA B 1 198 ? 8.141 -69.312 -29.906 1 96.44 198 ALA B N 1
ATOM 3985 C CA . ALA B 1 198 ? 8.312 -69.25 -31.359 1 96.44 198 ALA B CA 1
ATOM 3986 C C . ALA B 1 198 ? 9.602 -69.938 -31.781 1 96.44 198 ALA B C 1
ATOM 3988 O O . ALA B 1 198 ? 9.617 -70.688 -32.781 1 96.44 198 ALA B O 1
ATOM 3989 N N . GLU B 1 199 ? 10.578 -69.812 -31.031 1 96.56 199 GLU B N 1
ATOM 3990 C CA . GLU B 1 199 ? 11.852 -70.5 -31.312 1 96.56 199 GLU B CA 1
ATOM 3991 C C . GLU B 1 199 ? 11.75 -72 -31.188 1 96.56 199 GLU B C 1
ATOM 3993 O O . GLU B 1 199 ? 12.273 -72.75 -32 1 96.56 199 GLU B O 1
ATOM 3998 N N . GLN B 1 200 ? 11.07 -72.375 -30.172 1 96.94 200 GLN B N 1
ATOM 3999 C CA . GLN B 1 200 ? 10.875 -73.812 -29.953 1 96.94 200 GLN B CA 1
ATOM 4000 C C . GLN B 1 200 ? 10.008 -74.375 -31.047 1 96.94 200 GLN B C 1
ATOM 4002 O O . GLN B 1 200 ? 10.266 -75.5 -31.516 1 96.94 200 GLN B O 1
ATOM 4007 N N . THR B 1 201 ? 9.031 -73.625 -31.453 1 96.62 201 THR B N 1
ATOM 4008 C CA . THR B 1 201 ? 8.164 -74.125 -32.531 1 96.62 201 THR B CA 1
ATOM 4009 C C . THR B 1 201 ? 8.938 -74.25 -33.844 1 96.62 201 THR B C 1
ATOM 4011 O O . THR B 1 201 ? 8.766 -75.188 -34.562 1 96.62 201 THR B O 1
ATOM 4014 N N . ASN B 1 202 ? 9.695 -73.312 -34.031 1 95.44 202 ASN B N 1
ATOM 4015 C CA . ASN B 1 202 ? 10.539 -73.312 -35.219 1 95.44 202 ASN B CA 1
ATOM 4016 C C . ASN B 1 202 ? 11.469 -74.5 -35.25 1 95.44 202 ASN B C 1
ATOM 4018 O O . ASN B 1 202 ? 11.625 -75.188 -36.281 1 95.44 202 ASN B O 1
ATOM 4022 N N . LEU B 1 203 ? 12.023 -74.875 -34.125 1 95.5 203 LEU B N 1
ATOM 4023 C CA . LEU B 1 203 ? 12.93 -76 -34 1 95.5 203 LEU B CA 1
ATOM 4024 C C . LEU B 1 203 ? 12.188 -77.312 -34.188 1 95.5 203 LEU B C 1
ATOM 4026 O O . LEU B 1 203 ? 12.688 -78.25 -34.844 1 95.5 203 LEU B O 1
ATOM 4030 N N . LEU B 1 204 ? 11.055 -77.375 -33.688 1 94.44 204 LEU B N 1
ATOM 4031 C CA . LEU B 1 204 ? 10.234 -78.562 -33.844 1 94.44 204 LEU B CA 1
ATOM 4032 C C . LEU B 1 204 ? 9.836 -78.75 -35.281 1 94.44 204 LEU B C 1
ATOM 4034 O O . LEU B 1 204 ? 9.852 -79.875 -35.812 1 94.44 204 LEU B O 1
ATOM 4038 N N . ALA B 1 205 ? 9.555 -77.625 -35.875 1 93.06 205 ALA B N 1
ATOM 4039 C CA . ALA B 1 205 ? 9.172 -77.688 -37.281 1 93.06 205 ALA B CA 1
ATOM 4040 C C . ALA B 1 205 ? 10.352 -78.125 -38.156 1 93.06 205 ALA B C 1
ATOM 4042 O O . ALA B 1 205 ? 10.172 -78.875 -39.125 1 93.06 205 ALA B O 1
ATOM 4043 N N . LEU B 1 206 ? 11.461 -77.75 -37.844 1 92.25 206 LEU B N 1
ATOM 4044 C CA . LEU B 1 206 ? 12.664 -78.125 -38.562 1 92.25 206 LEU B CA 1
ATOM 4045 C C . LEU B 1 206 ? 12.914 -79.625 -38.406 1 92.25 206 LEU B C 1
ATOM 4047 O O . LEU B 1 206 ? 13.211 -80.312 -39.406 1 92.25 206 LEU B O 1
ATOM 4051 N N . ASN B 1 207 ? 12.758 -80.125 -37.25 1 89 207 ASN B N 1
ATOM 4052 C CA . ASN B 1 207 ? 12.945 -81.562 -37 1 89 207 ASN B CA 1
ATOM 4053 C C . ASN B 1 207 ? 11.898 -82.375 -37.75 1 89 207 ASN B C 1
ATOM 4055 O O . ASN B 1 207 ? 12.219 -83.438 -38.25 1 89 207 ASN B O 1
ATOM 4059 N N . ALA B 1 208 ? 10.734 -81.812 -37.75 1 88.44 208 ALA B N 1
ATOM 4060 C CA . ALA B 1 208 ? 9.664 -82.5 -38.469 1 88.44 208 ALA B CA 1
ATOM 4061 C C . ALA B 1 208 ? 9.93 -82.5 -39.969 1 88.44 208 ALA B C 1
ATOM 4063 O O . ALA B 1 208 ? 9.648 -83.5 -40.656 1 88.44 208 ALA B O 1
ATOM 4064 N N . ALA B 1 209 ? 10.5 -81.5 -40.438 1 88.31 209 ALA B N 1
ATOM 4065 C CA . ALA B 1 209 ? 10.844 -81.438 -41.844 1 88.31 209 ALA B CA 1
ATOM 4066 C C . ALA B 1 209 ? 11.945 -82.438 -42.188 1 88.31 209 ALA B C 1
ATOM 4068 O O . ALA B 1 209 ? 11.898 -83.062 -43.25 1 88.31 209 ALA B O 1
ATOM 4069 N N . ILE B 1 210 ? 12.805 -82.625 -41.375 1 86.5 210 ILE B N 1
ATOM 4070 C CA . ILE B 1 210 ? 13.898 -83.562 -41.562 1 86.5 210 ILE B CA 1
ATOM 4071 C C . ILE B 1 210 ? 13.352 -85 -41.562 1 86.5 210 ILE B C 1
ATOM 4073 O O . ILE B 1 210 ? 13.695 -85.75 -42.438 1 86.5 210 ILE B O 1
ATOM 4077 N N . GLU B 1 211 ? 12.492 -85.25 -40.625 1 81.5 211 GLU B N 1
ATOM 4078 C CA . GLU B 1 211 ? 11.906 -86.625 -40.531 1 81.5 211 GLU B CA 1
ATOM 4079 C C . GLU B 1 211 ? 11.023 -86.938 -41.75 1 81.5 211 GLU B C 1
ATOM 4081 O O . GLU B 1 211 ? 11.016 -88.062 -42.25 1 81.5 211 GLU B O 1
ATOM 4086 N N . ALA B 1 212 ? 10.375 -85.875 -42.188 1 85.25 212 ALA B N 1
ATOM 4087 C CA . ALA B 1 212 ? 9.531 -86.062 -43.375 1 85.25 212 ALA B CA 1
ATOM 4088 C C . ALA B 1 212 ? 10.367 -86.375 -44.625 1 85.25 212 ALA B C 1
ATOM 4090 O O . ALA B 1 212 ? 9.969 -87.188 -45.438 1 85.25 212 ALA B O 1
ATOM 4091 N N . ALA B 1 213 ? 11.453 -85.75 -44.75 1 85.62 213 ALA B N 1
ATOM 4092 C CA . ALA B 1 213 ? 12.352 -86.062 -45.875 1 85.62 213 ALA B CA 1
ATOM 4093 C C . ALA B 1 213 ? 12.891 -87.438 -45.812 1 85.62 213 ALA B C 1
ATOM 4095 O O . ALA B 1 213 ? 13.016 -88.125 -46.844 1 85.62 213 ALA B O 1
ATOM 4096 N N . ARG B 1 214 ? 13.164 -87.938 -44.656 1 83.5 214 ARG B N 1
ATOM 4097 C CA . ARG B 1 214 ? 13.703 -89.25 -44.469 1 83.5 214 ARG B CA 1
ATOM 4098 C C . ARG B 1 214 ? 12.672 -90.312 -44.812 1 83.5 214 ARG B C 1
ATOM 4100 O O . ARG B 1 214 ? 13.023 -91.438 -45.219 1 83.5 214 ARG B O 1
ATOM 4107 N N . ALA B 1 215 ? 11.391 -90 -44.656 1 80.94 215 ALA B N 1
ATOM 4108 C CA . ALA B 1 215 ? 10.312 -90.938 -44.875 1 80.94 215 ALA B CA 1
ATOM 4109 C C . ALA B 1 215 ? 9.938 -91 -46.344 1 80.94 215 ALA B C 1
ATOM 4111 O O . ALA B 1 215 ? 9.086 -91.812 -46.75 1 80.94 215 ALA B O 1
ATOM 4112 N N . GLY B 1 216 ? 10.617 -90.25 -47.312 1 81.12 216 GLY B N 1
ATOM 4113 C CA . GLY B 1 216 ? 10.43 -90.312 -48.75 1 81.12 216 GLY B CA 1
ATOM 4114 C C . GLY B 1 216 ? 9.031 -89.938 -49.188 1 81.12 216 GLY B C 1
ATOM 4115 O O . GLY B 1 216 ? 8.531 -88.875 -48.812 1 81.12 216 GLY B O 1
ATOM 4116 N N . GLU B 1 217 ? 8.336 -90.812 -49.906 1 80.81 217 GLU B N 1
ATOM 4117 C CA . GLU B 1 217 ? 7.023 -90.562 -50.5 1 80.81 217 GLU B CA 1
ATOM 4118 C C . GLU B 1 217 ? 5.934 -90.562 -49.438 1 80.81 217 GLU B C 1
ATOM 4120 O O . GLU B 1 217 ? 4.949 -89.812 -49.562 1 80.81 217 GLU B O 1
ATOM 4125 N N . GLN B 1 218 ? 6.184 -91.25 -48.344 1 76.5 218 GLN B N 1
ATOM 4126 C CA . GLN B 1 218 ? 5.188 -91.375 -47.281 1 76.5 218 GLN B CA 1
ATOM 4127 C C . GLN B 1 218 ? 5.188 -90.125 -46.406 1 76.5 218 GLN B C 1
ATOM 4129 O O . GLN B 1 218 ? 4.246 -89.875 -45.656 1 76.5 218 GLN B O 1
ATOM 4134 N N . GLY B 1 219 ? 6.262 -89.25 -46.656 1 81.94 219 GLY B N 1
ATOM 4135 C CA . GLY B 1 219 ? 6.402 -88.125 -45.781 1 81.94 219 GLY B CA 1
ATOM 4136 C C . GLY B 1 219 ? 6.082 -86.812 -46.469 1 81.94 219 GLY B C 1
ATOM 4137 O O . GLY B 1 219 ? 6.25 -85.75 -45.906 1 81.94 219 GLY B O 1
ATOM 4138 N N . LEU B 1 220 ? 5.648 -86.812 -47.625 1 83.19 220 LEU B N 1
ATOM 4139 C CA . LEU B 1 220 ? 5.453 -85.625 -48.406 1 83.19 220 LEU B CA 1
ATOM 4140 C C . LEU B 1 220 ? 4.406 -84.688 -47.781 1 83.19 220 LEU B C 1
ATOM 4142 O O . LEU B 1 220 ? 4.59 -83.5 -47.719 1 83.19 220 LEU B O 1
ATOM 4146 N N . GLY B 1 221 ? 3.271 -85.188 -47.312 1 82 221 GLY B N 1
ATOM 4147 C CA . GLY B 1 221 ? 2.248 -84.375 -46.625 1 82 221 GLY B CA 1
ATOM 4148 C C . GLY B 1 221 ? 2.75 -83.688 -45.375 1 82 221 GLY B C 1
ATOM 4149 O O . GLY B 1 221 ? 2.451 -82.562 -45.156 1 82 221 GLY B O 1
ATOM 4150 N N . PHE B 1 222 ? 3.705 -84.375 -44.719 1 85.31 222 PHE B N 1
ATOM 4151 C CA . PHE B 1 222 ? 4.238 -83.875 -43.469 1 85.31 222 PHE B CA 1
ATOM 4152 C C . PHE B 1 222 ? 5.281 -82.75 -43.719 1 85.31 222 PHE B C 1
ATOM 4154 O O . PHE B 1 222 ? 5.402 -81.812 -42.969 1 85.31 222 PHE B O 1
ATOM 4161 N N . SER B 1 223 ? 5.984 -83 -44.812 1 88.56 223 SER B N 1
ATOM 4162 C CA . SER B 1 223 ? 7 -82.062 -45.188 1 88.56 223 SER B CA 1
ATOM 4163 C C . SER B 1 223 ? 6.375 -80.688 -45.438 1 88.56 223 SER B C 1
ATOM 4165 O O . SER B 1 223 ? 6.91 -79.625 -45 1 88.56 223 SER B O 1
ATOM 4167 N N . VAL B 1 224 ? 5.133 -80.625 -45.969 1 89.62 224 VAL B N 1
ATOM 4168 C CA . VAL B 1 224 ? 4.438 -79.375 -46.312 1 89.62 224 VAL B CA 1
ATOM 4169 C C . VAL B 1 224 ? 3.957 -78.688 -45.031 1 89.62 224 VAL B C 1
ATOM 4171 O O . VAL B 1 224 ? 4.129 -77.5 -44.844 1 89.62 224 VAL B O 1
ATOM 4174 N N . VAL B 1 225 ? 3.48 -79.5 -44.125 1 90.56 225 VAL B N 1
ATOM 4175 C CA . VAL B 1 225 ? 2.99 -78.938 -42.875 1 90.56 225 VAL B CA 1
ATOM 4176 C C . VAL B 1 225 ? 4.152 -78.375 -42.062 1 90.56 225 VAL B C 1
ATOM 4178 O O . VAL B 1 225 ? 4.062 -77.312 -41.5 1 90.56 225 VAL B O 1
ATOM 4181 N N . ALA B 1 226 ? 5.215 -79.125 -42.031 1 92.12 226 ALA B N 1
ATOM 4182 C CA . ALA B 1 226 ? 6.391 -78.75 -41.25 1 92.12 226 ALA B CA 1
ATOM 4183 C C . ALA B 1 226 ? 6.961 -77.438 -41.781 1 92.12 226 ALA B C 1
ATOM 4185 O O . ALA B 1 226 ? 7.332 -76.562 -41 1 92.12 226 ALA B O 1
ATOM 4186 N N . GLU B 1 227 ? 6.93 -77.25 -43.031 1 92.88 227 GLU B N 1
ATOM 4187 C CA . GLU B 1 227 ? 7.465 -76.062 -43.656 1 92.88 227 GLU B CA 1
ATOM 4188 C C . GLU B 1 227 ? 6.562 -74.812 -43.375 1 92.88 227 GLU B C 1
ATOM 4190 O O . GLU B 1 227 ? 7.051 -73.75 -43.125 1 92.88 227 GLU B O 1
ATOM 4195 N N . GLU B 1 228 ? 5.309 -75.125 -43.344 1 95.44 228 GLU B N 1
ATOM 4196 C CA . GLU B 1 228 ? 4.367 -74 -43.062 1 95.44 228 GLU B CA 1
ATOM 4197 C C . GLU B 1 228 ? 4.449 -73.562 -41.625 1 95.44 228 GLU B C 1
ATOM 4199 O O . GLU B 1 228 ? 4.395 -72.375 -41.312 1 95.44 228 GLU B O 1
ATOM 4204 N N . VAL B 1 229 ? 4.617 -74.5 -40.719 1 95.44 229 VAL B N 1
ATOM 4205 C CA . VAL B 1 229 ? 4.754 -74.188 -39.312 1 95.44 229 VAL B CA 1
ATOM 4206 C C . VAL B 1 229 ? 6.047 -73.438 -39.062 1 95.44 229 VAL B C 1
ATOM 4208 O O . VAL B 1 229 ? 6.078 -72.5 -38.281 1 95.44 229 VAL B O 1
ATOM 4211 N N . ARG B 1 230 ? 7 -73.812 -39.781 1 95.25 230 ARG B N 1
ATOM 4212 C CA . ARG B 1 230 ? 8.273 -73.062 -39.656 1 95.25 230 ARG B CA 1
ATOM 4213 C C . ARG B 1 230 ? 8.141 -71.625 -40.125 1 95.25 230 ARG B C 1
ATOM 4215 O O . ARG B 1 230 ? 8.641 -70.75 -39.469 1 95.25 230 ARG B O 1
ATOM 4222 N N . LYS B 1 231 ? 7.434 -71.438 -41.188 1 96.5 231 LYS B N 1
ATOM 4223 C CA . LYS B 1 231 ? 7.199 -70.062 -41.719 1 96.5 231 LYS B CA 1
ATOM 4224 C C . LYS B 1 231 ? 6.406 -69.25 -40.719 1 96.5 231 LYS B C 1
ATOM 4226 O O . LYS B 1 231 ? 6.727 -68.062 -40.469 1 96.5 231 LYS B O 1
ATOM 4231 N N . LEU B 1 232 ? 5.453 -69.812 -40.125 1 96.44 232 LEU B N 1
ATOM 4232 C CA . LEU B 1 232 ? 4.629 -69.125 -39.156 1 96.44 232 LEU B CA 1
ATOM 4233 C C . LEU B 1 232 ? 5.441 -68.812 -37.906 1 96.44 232 LEU B C 1
ATOM 4235 O O . LEU B 1 232 ? 5.301 -67.688 -37.344 1 96.44 232 LEU B O 1
ATOM 4239 N N . ALA B 1 233 ? 6.262 -69.688 -37.5 1 96.56 233 ALA B N 1
ATOM 4240 C CA . ALA B 1 233 ? 7.117 -69.438 -36.344 1 96.56 233 ALA B CA 1
ATOM 4241 C C . ALA B 1 233 ? 8.07 -68.25 -36.594 1 96.56 233 ALA B C 1
ATOM 4243 O O . ALA B 1 233 ? 8.289 -67.438 -35.719 1 96.56 233 ALA B O 1
ATOM 4244 N N . ASN B 1 234 ? 8.578 -68.188 -37.781 1 96.44 234 ASN B N 1
ATOM 4245 C CA . ASN B 1 234 ? 9.477 -67.125 -38.156 1 96.44 234 ASN B CA 1
ATOM 4246 C C . ASN B 1 234 ? 8.742 -65.75 -38.188 1 96.44 234 ASN B C 1
ATOM 4248 O O . ASN B 1 234 ? 9.273 -64.75 -37.75 1 96.44 234 ASN B O 1
ATOM 4252 N N . ARG B 1 235 ? 7.578 -65.75 -38.656 1 96.44 235 ARG B N 1
ATOM 4253 C CA . ARG B 1 235 ? 6.77 -64.562 -38.688 1 96.44 235 ARG B CA 1
ATOM 4254 C C . ARG B 1 235 ? 6.438 -64.125 -37.281 1 96.44 235 ARG B C 1
ATOM 4256 O O . ARG B 1 235 ? 6.453 -62.906 -37 1 96.44 235 ARG B O 1
ATOM 4263 N N . ALA B 1 236 ? 6.152 -65.062 -36.438 1 96.06 236 ALA B N 1
ATOM 4264 C CA . ALA B 1 236 ? 5.867 -64.688 -35.062 1 96.06 236 ALA B CA 1
ATOM 4265 C C . ALA B 1 236 ? 7.078 -64.062 -34.375 1 96.06 236 ALA B C 1
ATOM 4267 O O . ALA B 1 236 ? 6.949 -63.094 -33.656 1 96.06 236 ALA B O 1
ATOM 4268 N N . GLN B 1 237 ? 8.188 -64.688 -34.656 1 95.38 237 GLN B N 1
ATOM 4269 C CA . GLN B 1 237 ? 9.414 -64.125 -34.062 1 95.38 237 GLN B CA 1
ATOM 4270 C C . GLN B 1 237 ? 9.664 -62.688 -34.5 1 95.38 237 GLN B C 1
ATOM 4272 O O . GLN B 1 237 ? 10.062 -61.844 -33.688 1 95.38 237 GLN B O 1
ATOM 4277 N N . SER B 1 238 ? 9.422 -62.406 -35.75 1 96.19 238 SER B N 1
ATOM 4278 C CA . SER B 1 238 ? 9.602 -61.062 -36.281 1 96.19 238 SER B CA 1
ATOM 4279 C C . SER B 1 238 ? 8.609 -60.094 -35.625 1 96.19 238 SER B C 1
ATOM 4281 O O . SER B 1 238 ? 8.984 -58.969 -35.25 1 96.19 238 SER B O 1
ATOM 4283 N N . SER B 1 239 ? 7.426 -60.5 -35.5 1 96.19 239 SER B N 1
ATOM 4284 C CA . SER B 1 239 ? 6.395 -59.656 -34.875 1 96.19 239 SER B CA 1
ATOM 4285 C C . SER B 1 239 ? 6.711 -59.406 -33.406 1 96.19 239 SER B C 1
ATOM 4287 O O . SER B 1 239 ? 6.504 -58.281 -32.906 1 96.19 239 SER B O 1
ATOM 4289 N N . ILE B 1 240 ? 7.246 -60.375 -32.75 1 95.56 240 ILE B N 1
ATOM 4290 C CA . ILE B 1 240 ? 7.59 -60.25 -31.328 1 95.56 240 ILE B CA 1
ATOM 4291 C C . ILE B 1 240 ? 8.711 -59.219 -31.141 1 95.56 240 ILE B C 1
ATOM 4293 O O . ILE B 1 240 ? 8.719 -58.469 -30.172 1 95.56 240 ILE B O 1
ATOM 4297 N N . GLN B 1 241 ? 9.594 -59.281 -32.062 1 94.94 241 GLN B N 1
ATOM 4298 C CA . GLN B 1 241 ? 10.695 -58.312 -32 1 94.94 241 GLN B CA 1
ATOM 4299 C C . GLN B 1 241 ? 10.18 -56.906 -32.125 1 94.94 241 GLN B C 1
ATOM 4301 O O . GLN B 1 241 ? 10.672 -56 -31.469 1 94.94 241 GLN B O 1
ATOM 4306 N N . GLU B 1 242 ? 9.18 -56.719 -32.938 1 95.81 242 GLU B N 1
ATOM 4307 C CA . GLU B 1 242 ? 8.57 -55.406 -33.062 1 95.81 242 GLU B CA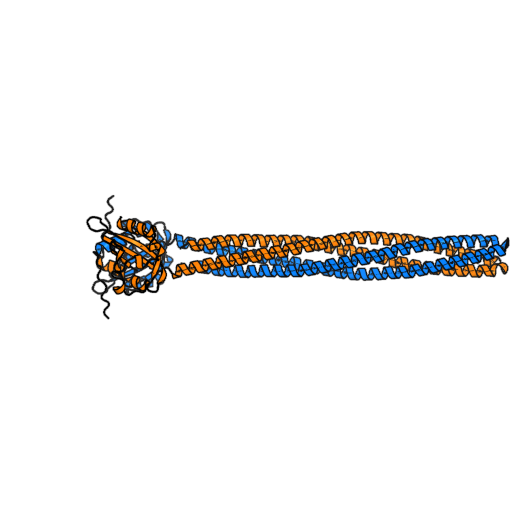 1
ATOM 4308 C C . GLU B 1 242 ? 7.867 -54.969 -31.797 1 95.81 242 GLU B C 1
ATOM 4310 O O . GLU B 1 242 ? 7.977 -53.812 -31.375 1 95.81 242 GLU B O 1
ATOM 4315 N N . VAL B 1 243 ? 7.219 -55.844 -31.188 1 96.06 243 VAL B N 1
ATOM 4316 C CA . VAL B 1 243 ? 6.539 -55.562 -29.922 1 96.06 243 VAL B CA 1
ATOM 4317 C C . VAL B 1 243 ? 7.562 -55.125 -28.875 1 96.06 243 VAL B C 1
ATOM 4319 O O . VAL B 1 243 ? 7.348 -54.156 -28.156 1 96.06 243 VAL B O 1
ATOM 4322 N N . ASN B 1 244 ? 8.633 -55.906 -28.859 1 94.94 244 ASN B N 1
ATOM 4323 C CA . ASN B 1 244 ? 9.688 -55.594 -27.891 1 94.94 244 ASN B CA 1
ATOM 4324 C C . ASN B 1 244 ? 10.219 -54.156 -28.078 1 94.94 244 ASN B C 1
ATOM 4326 O O . ASN B 1 244 ? 10.492 -53.469 -27.094 1 94.94 244 ASN B O 1
ATOM 4330 N N . GLN B 1 245 ? 10.359 -53.656 -29.297 1 95.88 245 GLN B N 1
ATOM 4331 C CA . GLN B 1 245 ? 10.828 -52.312 -29.594 1 95.88 245 GLN B CA 1
ATOM 4332 C C . GLN B 1 245 ? 9.836 -51.281 -29.094 1 95.88 245 GLN B C 1
ATOM 4334 O O . GLN B 1 245 ? 10.227 -50.25 -28.516 1 95.88 245 GLN B O 1
ATOM 4339 N N . HIS B 1 246 ? 8.586 -51.562 -29.328 1 95.56 246 HIS B N 1
ATOM 4340 C CA . HIS B 1 246 ? 7.555 -50.625 -28.875 1 95.56 246 HIS B CA 1
ATOM 4341 C C . HIS B 1 246 ? 7.488 -50.594 -27.359 1 95.56 246 HIS B C 1
ATOM 4343 O O . HIS B 1 246 ? 7.309 -49.5 -26.781 1 95.56 246 HIS B O 1
ATOM 4349 N N . VAL B 1 247 ? 7.648 -51.656 -26.688 1 95.75 247 VAL B N 1
ATOM 4350 C CA . VAL B 1 247 ? 7.605 -51.719 -25.219 1 95.75 247 VAL B CA 1
ATOM 4351 C C . VAL B 1 247 ? 8.781 -50.938 -24.641 1 95.75 247 VAL B C 1
ATOM 4353 O O . VAL B 1 247 ? 8.633 -50.219 -23.656 1 95.75 247 VAL B O 1
ATOM 4356 N N . LYS B 1 248 ? 9.93 -51.062 -25.281 1 94.56 248 LYS B N 1
ATOM 4357 C CA . LYS B 1 248 ? 11.094 -50.281 -24.859 1 94.56 248 LYS B CA 1
ATOM 4358 C C . LYS B 1 248 ? 10.836 -48.812 -25.016 1 94.56 248 LYS B C 1
ATOM 4360 O O . LYS B 1 248 ? 11.188 -48 -24.156 1 94.56 248 LYS B O 1
ATOM 4365 N N . GLY B 1 249 ? 10.211 -48.469 -26.094 1 93.88 249 GLY B N 1
ATOM 4366 C CA . GLY B 1 249 ? 9.82 -47.062 -26.297 1 93.88 249 GLY B CA 1
ATOM 4367 C C . GLY B 1 249 ? 8.875 -46.531 -25.234 1 93.88 249 GLY B C 1
ATOM 4368 O O . GLY B 1 249 ? 9.047 -45.438 -24.75 1 93.88 249 GLY B O 1
ATOM 4369 N N . ILE B 1 250 ? 7.969 -47.344 -24.859 1 94.5 250 ILE B N 1
ATOM 4370 C CA . ILE B 1 250 ? 6.996 -46.969 -23.844 1 94.5 250 ILE B CA 1
ATOM 4371 C C . ILE B 1 250 ? 7.715 -46.719 -22.516 1 94.5 250 ILE B C 1
ATOM 4373 O O . ILE B 1 250 ? 7.461 -45.719 -21.859 1 94.5 250 ILE B O 1
ATOM 4377 N N . THR B 1 251 ? 8.602 -47.625 -22.172 1 93.75 251 THR B N 1
ATOM 4378 C CA . THR B 1 251 ? 9.336 -47.5 -20.906 1 93.75 251 THR B CA 1
ATOM 4379 C C . THR B 1 251 ? 10.148 -46.219 -20.875 1 93.75 251 THR B C 1
ATOM 4381 O O . THR B 1 251 ? 10.164 -45.5 -19.859 1 93.75 251 THR B O 1
ATOM 4384 N N . GLU B 1 252 ? 10.742 -45.781 -21.984 1 95.12 252 GLU B N 1
ATOM 4385 C CA . GLU B 1 252 ? 11.539 -44.562 -22.078 1 95.12 252 GLU B CA 1
ATOM 4386 C C . GLU B 1 252 ? 10.664 -43.344 -21.969 1 95.12 252 GLU B C 1
ATOM 4388 O O . GLU B 1 252 ? 11.008 -42.375 -21.266 1 95.12 252 GLU B O 1
ATOM 4393 N N . GLU B 1 253 ? 9.555 -43.438 -22.672 1 95.19 253 GLU B N 1
ATOM 4394 C CA . GLU B 1 253 ? 8.664 -42.281 -22.688 1 95.19 253 GLU B CA 1
ATOM 4395 C C . GLU B 1 253 ? 8.008 -42.062 -21.328 1 95.19 253 GLU B C 1
ATOM 4397 O O . GLU B 1 253 ? 7.824 -40.938 -20.875 1 95.19 253 GLU B O 1
ATOM 4402 N N . VAL B 1 254 ? 7.699 -43.125 -20.609 1 95.62 254 VAL B N 1
ATOM 4403 C CA . VAL B 1 254 ? 7.129 -43.031 -19.281 1 95.62 254 VAL B CA 1
ATOM 4404 C C . VAL B 1 254 ? 8.133 -42.375 -18.328 1 95.62 254 VAL B C 1
ATOM 4406 O O . VAL B 1 254 ? 7.762 -41.531 -17.5 1 95.62 254 VAL B O 1
ATOM 4409 N N . SER B 1 255 ? 9.375 -42.688 -18.484 1 95.31 255 SER B N 1
ATOM 4410 C CA . SER B 1 255 ? 10.422 -42.094 -17.656 1 95.31 255 SER B CA 1
ATOM 4411 C C . SER B 1 255 ? 10.539 -40.594 -17.906 1 95.31 255 SER B C 1
ATOM 4413 O O . SER B 1 255 ? 10.672 -39.812 -16.969 1 95.31 255 SER B O 1
ATOM 4415 N N . LYS B 1 256 ? 10.422 -40.188 -19.125 1 95.5 256 LYS B N 1
ATOM 4416 C CA . LYS B 1 256 ? 10.492 -38.781 -19.469 1 95.5 256 LYS B CA 1
ATOM 4417 C C . LYS B 1 256 ? 9.32 -38 -18.875 1 95.5 256 LYS B C 1
ATOM 4419 O O . LYS B 1 256 ? 9.5 -36.906 -18.328 1 95.5 256 LYS B O 1
ATOM 4424 N N . ILE B 1 257 ? 8.18 -38.562 -18.969 1 95.94 257 ILE B N 1
ATOM 4425 C CA . ILE B 1 257 ? 6.984 -37.938 -18.438 1 95.94 257 ILE B CA 1
ATOM 4426 C C . ILE B 1 257 ? 7.105 -37.781 -16.922 1 95.94 257 ILE B C 1
ATOM 4428 O O . ILE B 1 257 ? 6.758 -36.75 -16.344 1 95.94 257 ILE B O 1
ATOM 4432 N N . SER B 1 258 ? 7.574 -38.875 -16.281 1 95.31 258 SER B N 1
ATOM 4433 C CA . SER B 1 258 ? 7.758 -38.844 -14.836 1 95.31 258 SER B CA 1
ATOM 4434 C C . SER B 1 258 ? 8.703 -37.719 -14.414 1 95.31 258 SER B C 1
ATOM 4436 O O . SER B 1 258 ? 8.406 -36.969 -13.492 1 95.31 258 SER B O 1
ATOM 4438 N N . GLU B 1 259 ? 9.75 -37.5 -15.141 1 94.88 259 GLU B N 1
ATOM 4439 C CA . GLU B 1 259 ? 10.711 -36.438 -14.836 1 94.88 259 GLU B CA 1
ATOM 4440 C C . GLU B 1 259 ? 10.094 -35.062 -15.023 1 94.88 259 GLU B C 1
ATOM 4442 O O . GLU B 1 259 ? 10.297 -34.188 -14.195 1 94.88 259 GLU B O 1
ATOM 4447 N N . GLY B 1 260 ? 9.398 -34.969 -16.109 1 92.75 260 GLY B N 1
ATOM 4448 C CA . GLY B 1 260 ? 8.719 -33.688 -16.344 1 92.75 260 GLY B CA 1
ATOM 4449 C C . GLY B 1 260 ? 7.684 -33.375 -15.281 1 92.75 260 GLY B C 1
ATOM 4450 O O . GLY B 1 260 ? 7.562 -32.219 -14.859 1 92.75 260 GLY B O 1
ATOM 4451 N N . THR B 1 261 ? 6.992 -34.375 -14.852 1 93.88 261 THR B N 1
ATOM 4452 C CA . THR B 1 261 ? 5.969 -34.188 -13.828 1 93.88 261 THR B CA 1
ATOM 4453 C C . THR B 1 261 ? 6.602 -33.781 -12.5 1 93.88 261 THR B C 1
ATOM 4455 O O . THR B 1 261 ? 6.094 -32.906 -11.805 1 93.88 261 THR B O 1
ATOM 4458 N N . VAL B 1 262 ? 7.715 -34.375 -12.18 1 93.5 262 VAL B N 1
ATOM 4459 C CA . VAL B 1 262 ? 8.43 -34.062 -10.953 1 93.5 262 VAL B CA 1
ATOM 4460 C C . VAL B 1 262 ? 8.93 -32.594 -11.008 1 93.5 262 VAL B C 1
ATOM 4462 O O . VAL B 1 262 ? 8.812 -31.859 -10.031 1 93.5 262 VAL B O 1
ATOM 4465 N N . ARG B 1 263 ? 9.398 -32.156 -12.141 1 92.19 263 ARG B N 1
ATOM 4466 C CA . ARG B 1 263 ? 9.867 -30.781 -12.305 1 92.19 263 ARG B CA 1
ATOM 4467 C C . ARG B 1 263 ? 8.727 -29.797 -12.148 1 92.19 263 ARG B C 1
ATOM 4469 O O . ARG B 1 263 ? 8.891 -28.734 -11.523 1 92.19 263 ARG B O 1
ATOM 4476 N N . SER B 1 264 ? 7.645 -30.156 -12.711 1 91.25 264 SER B N 1
ATOM 4477 C CA . SER B 1 264 ? 6.469 -29.297 -12.578 1 91.25 264 SER B CA 1
ATOM 4478 C C . SER B 1 264 ? 6.023 -29.203 -11.125 1 91.25 264 SER B C 1
ATOM 4480 O O . SER B 1 264 ? 5.664 -28.109 -10.656 1 91.25 264 SER B O 1
ATOM 4482 N N . GLN B 1 265 ? 6.059 -30.312 -10.461 1 90.81 265 GLN B N 1
ATOM 4483 C CA . GLN B 1 265 ? 5.695 -30.344 -9.047 1 90.81 265 GLN B CA 1
ATOM 4484 C C . GLN B 1 265 ? 6.637 -29.453 -8.227 1 90.81 265 GLN B C 1
ATOM 4486 O O . GLN B 1 265 ? 6.188 -28.703 -7.359 1 90.81 265 GLN B O 1
ATOM 4491 N N . GLN B 1 266 ? 7.883 -29.516 -8.508 1 91.81 266 GLN B N 1
ATOM 4492 C CA . GLN B 1 266 ? 8.867 -28.703 -7.809 1 91.81 266 GLN B CA 1
ATOM 4493 C C . GLN B 1 266 ? 8.672 -27.219 -8.109 1 91.81 266 GLN B C 1
ATOM 4495 O O . GLN B 1 266 ? 8.781 -26.375 -7.215 1 91.81 266 GLN B O 1
ATOM 4500 N N . GLY B 1 267 ? 8.375 -26.969 -9.344 1 91 267 GLY B N 1
ATOM 4501 C CA . GLY B 1 267 ? 8.078 -25.594 -9.719 1 91 267 GLY B CA 1
ATOM 4502 C C . GLY B 1 267 ? 6.867 -25.031 -9 1 91 267 GLY B C 1
ATOM 4503 O O . GLY B 1 267 ? 6.883 -23.891 -8.555 1 91 267 GLY B O 1
ATOM 4504 N N . THR B 1 268 ? 5.875 -25.797 -8.828 1 92.56 268 THR B N 1
ATOM 4505 C CA . THR B 1 268 ? 4.656 -25.359 -8.156 1 92.56 268 THR B CA 1
ATOM 4506 C C . THR B 1 268 ? 4.922 -25.109 -6.672 1 92.56 268 THR B C 1
ATOM 4508 O O . THR B 1 268 ? 4.422 -24.141 -6.102 1 92.56 268 THR B O 1
ATOM 4511 N N . LYS B 1 269 ? 5.73 -25.953 -6.066 1 90.94 269 LYS B N 1
ATOM 4512 C CA . LYS B 1 269 ? 6.066 -25.781 -4.652 1 90.94 269 LYS B CA 1
ATOM 4513 C C . LYS B 1 269 ? 6.875 -24.5 -4.43 1 90.94 269 LYS B C 1
ATOM 4515 O O . LYS B 1 269 ? 6.656 -23.797 -3.447 1 90.94 269 LYS B O 1
ATOM 4520 N N . GLU B 1 270 ? 7.719 -24.219 -5.363 1 91.81 270 GLU B N 1
ATOM 4521 C CA . GLU B 1 270 ? 8.477 -22.969 -5.305 1 91.81 270 GLU B CA 1
ATOM 4522 C C . GLU B 1 270 ? 7.555 -21.766 -5.438 1 91.81 270 GLU B C 1
ATOM 4524 O O . GLU B 1 270 ? 7.715 -20.766 -4.723 1 91.81 270 GLU B O 1
ATOM 4529 N N . ASN B 1 271 ? 6.59 -21.906 -6.312 1 91.94 271 ASN B N 1
ATOM 4530 C CA . ASN B 1 271 ? 5.609 -20.828 -6.484 1 91.94 271 ASN B CA 1
ATOM 4531 C C . ASN B 1 271 ? 4.82 -20.578 -5.203 1 91.94 271 ASN B C 1
ATOM 4533 O O . ASN B 1 271 ? 4.523 -19.438 -4.867 1 91.94 271 ASN B O 1
ATOM 4537 N N . GLN B 1 272 ? 4.551 -21.625 -4.516 1 92 272 GLN B N 1
ATOM 4538 C CA . GLN B 1 272 ? 3.801 -21.484 -3.27 1 92 272 GLN B CA 1
ATOM 4539 C C . GLN B 1 272 ? 4.574 -20.656 -2.248 1 92 272 GLN B C 1
ATOM 4541 O O . GLN B 1 272 ? 3.984 -19.859 -1.52 1 92 272 GLN B O 1
ATOM 4546 N N . VAL B 1 273 ? 5.875 -20.766 -2.229 1 93.56 273 VAL B N 1
ATOM 4547 C CA . VAL B 1 273 ? 6.719 -20 -1.325 1 93.56 273 VAL B CA 1
ATOM 4548 C C . VAL B 1 273 ? 6.688 -18.516 -1.73 1 93.56 273 VAL B C 1
ATOM 4550 O O . VAL B 1 273 ? 6.523 -17.641 -0.881 1 93.56 273 VAL B O 1
ATOM 4553 N N . HIS B 1 274 ? 6.773 -18.266 -3.014 1 92.12 274 HIS B N 1
ATOM 4554 C CA . HIS B 1 274 ? 6.742 -16.891 -3.506 1 92.12 274 HIS B CA 1
ATOM 4555 C C . HIS B 1 274 ? 5.391 -16.234 -3.232 1 92.12 274 HIS B C 1
ATOM 4557 O O . HIS B 1 274 ? 5.328 -15.055 -2.916 1 92.12 274 HIS B O 1
ATOM 4563 N N . ILE B 1 275 ? 4.371 -16.969 -3.32 1 93.69 275 ILE B N 1
ATOM 4564 C CA . ILE B 1 275 ? 3.031 -16.453 -3.053 1 93.69 275 ILE B CA 1
ATOM 4565 C C . ILE B 1 275 ? 2.916 -16.062 -1.581 1 93.69 275 ILE B C 1
ATOM 4567 O O . ILE B 1 275 ? 2.359 -15.016 -1.255 1 93.69 275 ILE B O 1
ATOM 4571 N N . GLN B 1 276 ? 3.447 -16.875 -0.713 1 93.94 276 GLN B N 1
ATOM 4572 C CA . GLN B 1 276 ? 3.412 -16.562 0.712 1 93.94 276 GLN B CA 1
ATOM 4573 C C . GLN B 1 276 ? 4.18 -15.281 1.017 1 93.94 276 GLN B C 1
ATOM 4575 O O . GLN B 1 276 ? 3.771 -14.5 1.873 1 93.94 276 GLN B O 1
ATOM 4580 N N . GLU B 1 277 ? 5.211 -15.094 0.323 1 93.81 277 GLU B N 1
ATOM 4581 C CA . GLU B 1 277 ? 5.977 -13.859 0.495 1 93.81 277 GLU B CA 1
ATOM 4582 C C . GLU B 1 277 ? 5.184 -12.648 0.013 1 93.81 277 GLU B C 1
ATOM 4584 O O . GLU B 1 277 ? 5.234 -11.578 0.631 1 93.81 277 GLU B O 1
ATOM 4589 N N . ALA B 1 278 ? 4.52 -12.828 -1.049 1 92.12 278 ALA B N 1
ATOM 4590 C CA . ALA B 1 278 ? 3.668 -11.758 -1.546 1 92.12 278 ALA B CA 1
ATOM 4591 C C . ALA B 1 278 ? 2.561 -11.43 -0.549 1 92.12 278 ALA B C 1
ATOM 4593 O O . ALA B 1 278 ? 2.24 -10.258 -0.33 1 92.12 278 ALA B O 1
ATOM 4594 N N . VAL B 1 279 ? 1.976 -12.438 0.03 1 93.75 279 VAL B N 1
ATOM 4595 C CA . VAL B 1 279 ? 0.933 -12.25 1.033 1 93.75 279 VAL B CA 1
ATOM 4596 C C . VAL B 1 279 ? 1.478 -11.43 2.201 1 93.75 279 VAL B C 1
ATOM 4598 O O . VAL B 1 279 ? 0.793 -10.547 2.717 1 93.75 279 VAL B O 1
ATOM 4601 N N . LYS B 1 280 ? 2.705 -11.641 2.582 1 95.25 280 LYS B N 1
ATOM 4602 C CA . LYS B 1 280 ? 3.334 -10.891 3.664 1 95.25 280 LYS B CA 1
ATOM 4603 C C . LYS B 1 280 ? 3.475 -9.414 3.303 1 95.25 280 LYS B C 1
ATOM 4605 O O . LYS B 1 280 ? 3.332 -8.539 4.164 1 95.25 280 LYS B O 1
ATOM 4610 N N . GLU B 1 281 ? 3.77 -9.211 2.02 1 95.31 281 GLU B N 1
ATOM 4611 C CA . GLU B 1 281 ? 3.859 -7.82 1.581 1 95.31 281 GLU B CA 1
ATOM 4612 C C . GLU B 1 281 ? 2.516 -7.113 1.719 1 95.31 281 GLU B C 1
ATOM 4614 O O . GLU B 1 281 ? 2.457 -5.961 2.158 1 95.31 281 GLU B O 1
ATOM 4619 N N . PHE B 1 282 ? 1.433 -7.758 1.429 1 95.19 282 PHE B N 1
ATOM 4620 C CA . PHE B 1 282 ? 0.103 -7.18 1.582 1 95.19 282 PHE B CA 1
ATOM 4621 C C . PHE B 1 282 ? -0.221 -6.949 3.053 1 95.19 282 PHE B C 1
ATOM 4623 O O . PHE B 1 282 ? -0.896 -5.977 3.402 1 95.19 282 PHE B O 1
ATOM 4630 N N . GLU B 1 283 ? 0.296 -7.781 3.904 1 95.31 283 GLU B N 1
ATOM 4631 C CA . GLU B 1 283 ? 0.106 -7.594 5.34 1 95.31 283 GLU B CA 1
ATOM 4632 C C . GLU B 1 283 ? 0.823 -6.34 5.832 1 95.31 283 GLU B C 1
ATOM 4634 O O . GLU B 1 283 ? 0.284 -5.59 6.648 1 95.31 283 GLU B O 1
ATOM 4639 N N . HIS B 1 284 ? 1.989 -6.141 5.328 1 95.62 284 HIS B N 1
ATOM 4640 C CA . HIS B 1 284 ? 2.732 -4.93 5.664 1 95.62 284 HIS B CA 1
ATOM 4641 C C . HIS B 1 284 ? 2.002 -3.684 5.18 1 95.62 284 HIS B C 1
ATOM 4643 O O . HIS B 1 284 ? 1.986 -2.662 5.871 1 95.62 284 HIS B O 1
ATOM 4649 N N . ILE B 1 285 ? 1.42 -3.814 4.074 1 95.56 285 ILE B N 1
ATOM 4650 C CA . ILE B 1 285 ? 0.675 -2.697 3.508 1 95.56 285 ILE B CA 1
ATOM 4651 C C . ILE B 1 285 ? -0.548 -2.4 4.371 1 95.56 285 ILE B C 1
ATOM 4653 O O . ILE B 1 285 ? -0.877 -1.236 4.613 1 95.56 285 ILE B O 1
ATOM 4657 N N . GLU B 1 286 ? -1.187 -3.402 4.836 1 94.94 286 GLU B N 1
ATOM 4658 C CA . GLU B 1 286 ? -2.32 -3.219 5.738 1 94.94 286 GLU B CA 1
ATOM 4659 C C . GLU B 1 286 ? -1.899 -2.496 7.016 1 94.94 286 GLU B C 1
ATOM 4661 O O . GLU B 1 286 ? -2.604 -1.601 7.488 1 94.94 286 GLU B O 1
ATOM 4666 N N . LYS B 1 287 ? -0.762 -2.816 7.543 1 95.38 287 LYS B N 1
ATOM 4667 C CA . LYS B 1 287 ? -0.246 -2.156 8.742 1 95.38 287 LYS B CA 1
ATOM 4668 C C . LYS B 1 287 ? 0.058 -0.686 8.469 1 95.38 287 LYS B C 1
ATOM 4670 O O . LYS B 1 287 ? -0.249 0.179 9.289 1 95.38 287 LYS B O 1
ATOM 4675 N N . ALA B 1 288 ? 0.646 -0.485 7.316 1 93.69 288 ALA B N 1
ATOM 4676 C CA . ALA B 1 288 ? 0.948 0.89 6.922 1 93.69 288 ALA B CA 1
ATOM 4677 C C . ALA B 1 288 ? -0.33 1.708 6.766 1 93.69 288 ALA B C 1
ATOM 4679 O O . ALA B 1 288 ? -0.373 2.881 7.145 1 93.69 288 ALA B O 1
ATOM 4680 N N . ALA B 1 289 ? -1.363 1.129 6.223 1 93.31 289 ALA B N 1
ATOM 4681 C CA . ALA B 1 289 ? -2.65 1.798 6.059 1 93.31 289 ALA B CA 1
ATOM 4682 C C . ALA B 1 289 ? -3.25 2.176 7.41 1 93.31 289 ALA B C 1
ATOM 4684 O O . ALA B 1 289 ? -3.779 3.277 7.574 1 93.31 289 ALA B O 1
ATOM 4685 N N . ASN B 1 290 ? -3.107 1.351 8.352 1 94.12 290 ASN B N 1
ATOM 4686 C CA . ASN B 1 290 ? -3.602 1.635 9.688 1 94.12 290 ASN B CA 1
ATOM 4687 C C . ASN B 1 290 ? -2.83 2.777 10.344 1 94.12 290 ASN B C 1
ATOM 4689 O O . ASN B 1 290 ? -3.416 3.617 11.031 1 94.12 290 ASN B O 1
ATOM 4693 N N . GLN B 1 291 ? -1.569 2.805 10.125 1 92.88 291 GLN B N 1
ATOM 4694 C CA . GLN B 1 291 ? -0.747 3.898 10.633 1 92.88 291 GLN B CA 1
ATOM 4695 C C . GLN B 1 291 ? -1.163 5.23 10.016 1 92.88 291 GLN B C 1
ATOM 4697 O O . GLN B 1 291 ? -1.22 6.25 10.711 1 92.88 291 GLN B O 1
ATOM 4702 N N . LEU B 1 292 ? -1.488 5.207 8.781 1 91.75 292 LEU B N 1
ATOM 4703 C CA . LEU B 1 292 ? -1.936 6.406 8.086 1 91.75 292 LEU B CA 1
ATOM 4704 C C . LEU B 1 292 ? -3.254 6.91 8.656 1 91.75 292 LEU B C 1
ATOM 4706 O O . LEU B 1 292 ? -3.471 8.125 8.758 1 91.75 292 LEU B O 1
ATOM 4710 N N . GLU B 1 293 ? -4.09 6.02 9 1 92.31 293 GLU B N 1
ATOM 4711 C CA . GLU B 1 293 ? -5.352 6.41 9.617 1 92.31 293 GLU B CA 1
ATOM 4712 C C . GLU B 1 293 ? -5.117 7.168 10.922 1 92.31 293 GLU B C 1
ATOM 4714 O O . GLU B 1 293 ? -5.766 8.188 11.18 1 92.31 293 GLU B O 1
ATOM 4719 N N . MET B 1 294 ? -4.195 6.742 11.68 1 91.56 294 MET B N 1
ATOM 4720 C CA . MET B 1 294 ? -3.848 7.41 12.93 1 91.56 294 MET B CA 1
ATOM 4721 C C . MET B 1 294 ? -3.258 8.789 12.664 1 91.56 294 MET B C 1
ATOM 4723 O O . MET B 1 294 ? -3.588 9.758 13.352 1 91.56 294 MET B O 1
ATOM 4727 N N . GLN B 1 295 ? -2.457 8.828 11.656 1 88.75 295 GLN B N 1
ATOM 4728 C CA . GLN B 1 295 ? -1.833 10.094 11.289 1 88.75 295 GLN B CA 1
ATOM 4729 C C . GLN B 1 295 ? -2.869 11.094 10.781 1 88.75 295 GLN B C 1
ATOM 4731 O O . GLN B 1 295 ? -2.783 12.289 11.078 1 88.75 295 GLN B O 1
ATOM 4736 N N . ALA B 1 296 ? -3.809 10.625 10.055 1 89.81 296 ALA B N 1
ATOM 4737 C CA . ALA B 1 296 ? -4.895 11.484 9.578 1 89.81 296 ALA B CA 1
ATOM 4738 C C . ALA B 1 296 ? -5.68 12.07 10.75 1 89.81 296 ALA B C 1
ATOM 4740 O O . ALA B 1 296 ? -6.047 13.242 10.734 1 89.81 296 ALA B O 1
ATOM 4741 N N . ASN B 1 297 ? -5.836 11.305 11.758 1 89.06 297 ASN B N 1
ATOM 4742 C CA . ASN B 1 297 ? -6.535 11.758 12.953 1 89.06 297 ASN B CA 1
ATOM 4743 C C . ASN B 1 297 ? -5.715 12.789 13.719 1 89.06 297 ASN B C 1
ATOM 4745 O O . ASN B 1 297 ? -6.266 13.742 14.281 1 89.06 297 ASN B O 1
ATOM 4749 N N . GLN B 1 298 ? -4.469 12.617 13.711 1 86.44 298 GLN B N 1
ATOM 4750 C CA . GLN B 1 298 ? -3.578 13.57 14.367 1 86.44 298 GLN B CA 1
ATOM 4751 C C . GLN B 1 298 ? -3.611 14.93 13.664 1 86.44 298 GLN B C 1
ATOM 4753 O O . GLN B 1 298 ? -3.543 15.969 14.312 1 86.44 298 GLN B O 1
ATOM 4758 N N . LEU B 1 299 ? -3.715 14.945 12.383 1 82.44 299 LEU B N 1
ATOM 4759 C CA . LEU B 1 299 ? -3.783 16.172 11.602 1 82.44 299 LEU B CA 1
ATOM 4760 C C . LEU B 1 299 ? -5.02 16.984 11.969 1 82.44 299 LEU B C 1
ATOM 4762 O O . LEU B 1 299 ? -4.965 18.219 12.031 1 82.44 299 LEU B O 1
ATOM 4766 N N . LYS B 1 300 ? -6.031 16.281 12.281 1 79.19 300 LYS B N 1
ATOM 4767 C CA . LYS B 1 300 ? -7.277 16.953 12.633 1 79.19 300 LYS B CA 1
ATOM 4768 C C . LYS B 1 300 ? -7.141 17.719 13.953 1 79.19 300 LYS B C 1
ATOM 4770 O O . LYS B 1 300 ? -7.777 18.75 14.148 1 79.19 300 LYS B O 1
ATOM 4775 N N . ASN B 1 301 ? -6.141 17.297 14.719 1 75.56 301 ASN B N 1
ATOM 4776 C CA . ASN B 1 301 ? -6.07 17.828 16.078 1 75.56 301 ASN B CA 1
ATOM 4777 C C . ASN B 1 301 ? -4.902 18.797 16.234 1 75.56 301 ASN B C 1
ATOM 4779 O O . ASN B 1 301 ? -4.684 19.344 17.328 1 75.56 301 ASN B O 1
ATOM 4783 N N . ILE B 1 302 ? -4.039 18.953 15.258 1 69.88 302 ILE B N 1
ATOM 4784 C CA . ILE B 1 302 ? -2.822 19.734 15.406 1 69.88 302 ILE B CA 1
ATOM 4785 C C . ILE B 1 302 ? -3.174 21.219 15.523 1 69.88 302 ILE B C 1
ATOM 4787 O O . ILE B 1 302 ? -2.537 21.953 16.281 1 69.88 302 ILE B O 1
ATOM 4791 N N . LEU B 1 303 ? -4.195 21.75 14.828 1 61.25 303 LEU B N 1
ATOM 4792 C CA . LEU B 1 303 ? -4.406 23.172 14.984 1 61.25 303 LEU B CA 1
ATOM 4793 C C . LEU B 1 303 ? -5.109 23.484 16.297 1 61.25 303 LEU B C 1
ATOM 4795 O O . LEU B 1 303 ? -6.031 22.766 16.703 1 61.25 303 LEU B O 1
#

Sequence (606 aa):
MQYTPQVQILEDQAVLRTLEHSLAMVEFNPLGEVIWVNENFAFAMGYHPSDMIGMQHRQFCTVEFAQSQEYQTFWRELRSGRSFQDKIQRLTRDARLITLEATYMPVFNEIRGVQAIVKVATDITTRENNMLSLSSEVKQTSDHLLERAQMGRVKSDKITQSSNAIVHEANSNLTILKSLENQAESISGIVQTIREIAEQTNLLALNAAIEAARAGEQGLGFSVVAEEVRKLANRAQSSIQEVNQHVKGITEEVSKISEGTVRSQQGTKENQVHIQEAVKEFEHIEKAANQLEMQANQLKNILMQYTPQVQILEDQAVLRTLEHSLAMVEFNPLGEVIWVNENFAFAMGYHPSDMIGMQHRQFCTVEFAQSQEYQTFWRELRSGRSFQDKIQRLTRDARLITLEATYMPVFNEIRGVQAIVKVATDITTRENNMLSLSSEVKQTSDHLLERAQMGRVKSDKITQSSNAIVHEANSNLTILKSLENQAESISGIVQTIREIAEQTNLLALNAAIEAARAGEQGLGFSVVAEEVRKLANRAQSSIQEVNQHVKGITEEVSKISEGTVRSQQGTKENQVHIQEAVKEFEHIEKAANQLEMQANQLKNIL